Protein AF-0000000073535553 (afdb_homodimer)

Sequence (656 aa):
MFAASTGSGTNMSLPYHDLAVANTVLEANTQRERVSYAIKLGWDVVGLAHQAAAKLAEAQDRCAIRPTELQELLSAVQGVREALAAAELRTAGGRGGRHRDPYSVRQLTRINIPADDPAVAQAACASAIARGYDLVAVQPQNERLFQLACASLECDLISVDLSRRLPYRFKPALIKAALARGLHFEICFAPALREAGARRQLFANALALARETRGRSLVVSSGARSYMELRGPLDVINLATLFGLTQQQATAAVTSAPAAVLQQAATRRAYRGTLTVRMRTTEELAAARKAEKEERERAAAAVSAAAAGPAPMAVDAPRSFAQAAGRAMFAASTGSGTNMSLPYHDLAVANTVLEANTQRERVSYAIKLGWDVVGLAHQAAAKLAEAQDRCAIRPTELQELLSAVQGVREALAAAELRTAGGRGGRHRDPYSVRQLTRINIPADDPAVAQAACASAIARGYDLVAVQPQNERLFQLACASLECDLISVDLSRRLPYRFKPALIKAALARGLHFEICFAPALREAGARRQLFANALALARETRGRSLVVSSGARSYMELRGPLDVINLATLFGLTQQQATAAVTSAPAAVLQQAATRRAYRGTLTVRMRTTEELAAARKAEKEERERAAAAVSAAAAGPAPMAVDAPRSFAQAAGRA

Solvent-accessible surface area (backbone atoms only — not comparable to full-atom values): 35233 Å² total; per-residue (Å²): 134,82,79,74,78,71,72,77,66,71,81,56,76,72,62,34,38,30,66,29,37,43,42,62,76,72,50,74,70,48,56,38,42,32,53,23,47,39,38,51,46,58,41,39,31,40,14,42,26,41,80,46,54,51,69,72,39,69,93,77,47,44,74,78,83,67,76,76,49,67,71,55,27,52,70,56,35,89,58,28,64,58,30,30,52,50,51,27,55,58,47,60,76,39,86,80,78,69,67,83,56,66,71,60,64,47,69,37,42,25,36,36,36,40,21,82,44,67,68,48,33,50,51,36,42,70,28,70,51,42,59,61,30,62,33,34,30,36,26,51,66,38,49,70,35,40,49,40,53,28,66,67,49,64,61,37,31,42,39,50,72,36,44,43,88,66,80,54,77,83,49,59,68,47,51,50,43,18,50,75,73,68,41,30,40,36,45,56,51,28,55,44,60,72,36,70,68,24,24,53,31,25,41,55,45,37,32,51,49,25,58,62,46,69,46,49,51,36,27,46,23,36,49,16,81,46,59,75,50,58,69,26,59,68,49,47,28,57,52,37,34,74,28,65,26,51,69,67,41,18,44,32,13,25,21,56,37,45,50,51,36,51,52,51,26,49,48,58,52,48,52,47,60,54,38,69,68,61,68,75,51,76,67,54,54,54,50,50,55,53,49,51,51,51,50,50,53,49,51,54,51,50,53,57,54,62,67,54,58,78,71,80,75,77,78,77,76,83,77,81,86,71,73,89,72,64,90,123,134,79,77,75,76,72,73,78,65,73,80,56,75,71,62,34,39,31,66,26,39,42,40,63,78,58,60,73,67,49,56,37,43,32,53,24,48,40,37,50,46,58,40,39,30,41,14,40,27,40,80,45,54,50,70,71,40,69,93,77,47,43,71,78,82,68,76,78,49,68,71,55,28,54,69,57,38,90,58,28,64,59,30,30,51,51,50,28,55,57,47,59,77,37,87,76,79,69,65,83,57,66,71,59,65,48,69,39,42,24,37,37,36,40,21,83,44,67,69,48,34,51,50,37,43,70,28,71,50,42,60,62,30,62,32,35,30,36,27,49,66,38,47,71,34,40,49,42,53,28,67,67,49,64,60,37,31,42,40,50,72,37,43,44,90,66,80,53,77,82,49,58,70,47,51,51,41,18,49,74,72,68,39,29,39,38,44,55,52,28,54,44,59,71,37,72,68,24,25,54,32,24,42,54,45,38,31,52,50,27,59,63,47,70,46,47,53,37,26,47,24,35,48,15,82,47,60,77,50,58,69,26,60,70,48,47,28,56,53,37,35,76,26,66,26,50,70,68,42,18,45,32,14,25,22,58,38,44,50,51,37,52,52,50,25,50,48,56,52,49,52,48,60,54,37,70,68,63,68,77,50,77,65,56,55,54,50,50,55,52,50,52,52,52,50,49,54,47,51,55,52,51,51,57,54,62,68,53,57,80,73,81,76,80,78,76,77,83,77,80,78,70,72,78,72,55,91,121

Nearest PDB structures (foldseek):
  6ahu-assembly1_I  TM=8.348E-01  e=1.529E-16  Homo sapiens
  7c7a-assembly1_I  TM=7.805E-01  e=2.073E-15  Saccharomyces cerevisiae S288C
  7c7a-assembly1_J  TM=7.922E-01  e=2.628E-15  Saccharomyces cerevisiae S288C
  6k0b-assembly1_C  TM=6.932E-01  e=3.621E-05  Methanocaldococcus jannaschii DSM 2661
  4zn2-assembly4_D  TM=2.994E-01  e=1.008E-02  Pseudomonas aeruginosa PAO1

Radius of gyration: 34.99 Å; Cα contacts (8 Å, |Δi|>4): 1042; chains: 2; bounding box: 141×128×91 Å

Secondary structure (DSSP, 8-state):
----------------EEEEEE--SS-HHHHHHHHHHHHHHT-SEEEEEEE--SS--HHHHS----PPPHHHHHHHSTTHHHHHHHHHHHHHTS-----SSTT--EEEEEEEEEESSHHHHHHHHHSHHHHTSSEEEEEE-SHHHHHHHHHT---SEEE--TTS--SS---HHHHHHHHHTT-EEEEE-HHHHH-HHHHHHHHHHHHHHHHHHTT-SEEEE--BSSGGG---HHHHHHHHHTTT--HHHHHHTTTHHHHHHHHHHHHHHHHHHHHTTS---HHHHHHHHHHHHHHHHHHHHHHHHHSS---------------TT---/----------------EEEEEE--SS-HHHHHHHHHHHHHHT-SEEEEEEE--SS--HHHHS----PPPHHHHHHHSTTHHHHHHHHHHHHHTS-----SSTT--EEEEEEEEEESSHHHHHHHHHSHHHHTSSEEEEEE-SHHHHHHHHHT---SEEE--TTS--SS---HHHHHHHHHTT-EEEEE-HHHHH-HHHHHHHHHHHHHHHHHHTT-SEEEE--BSSGGG---HHHHHHHHHTTT--HHHHHHTTTHHHHHHHHHHHHHHHHHHHHTTS---HHHHHHHHHHHHHHHHHHHHHHHHHSS-------------GGGG---

Foldseek 3Di:
DPPPPVPPPPPLQFAFEFAADEPPVPDPLFLLQQVLLQLQLRHQEYEYEDEAEQAHDCVRQADPDDDDDPVSSPPNDPCSQVSLVVNLVSPVVDDDDPPPPSSDRHYFYEYEHEHDDLVSQQDVQPDPRRLNGLFYEYEYQEDVSLLCQLAPRNGLEYEYLQLDDHNDADDLVSLVSNVVVVYAYEQACLQLVPDVSSVVSSLVRLLRVCVSNVLPRYAYHHNHPGSVSDHHLVVQLVVSVSSVHDSVSSSCNGGVNVVSSSVVSVVVSVVVVVVVVVPDDPVRVVVVVVVVVVVVVVVVVVVVVPVPPDDPPPPPDPDDPPDPPDDD/DPPPPPPPPPPLQFAFEFAADEPPVPPPLFLLQQVLLQLQLRHQEYEYEDEAEQAHDCVRQADPDDDDDPVSSPPNDPCSQVSLVVNLVSCVVPDDDPPPPSSDRHYFYEYEHEHDDLVSQLDVQPDPRRLNGLFYEYEYQEDVVLLCQLAPRNGLEYEYLQLDDHNDADDLVSLVSNVVVVYAYEQACLQLVPDVSSVVSSLVRLLRVCVSNVLPRYAYHHNHPGSVSDHHLVVQLVVSVSSVHDSVSSSCNGGVNVVSSSVVSVVVSVVCVVCVVVPDDPVRVVVVVVVVVVVVVVVVVVVVVPVPPDDPPPPPDPDDPPDPPDDD

Organism: NCBI:txid2649997

Structure (mmCIF, N/CA/C/O backbone):
data_AF-0000000073535553-model_v1
#
loop_
_entity.id
_entity.type
_entity.pdbx_description
1 polymer 'Uncharacterized protein'
#
loop_
_atom_site.group_PDB
_atom_site.id
_atom_site.type_symbol
_atom_site.label_atom_id
_atom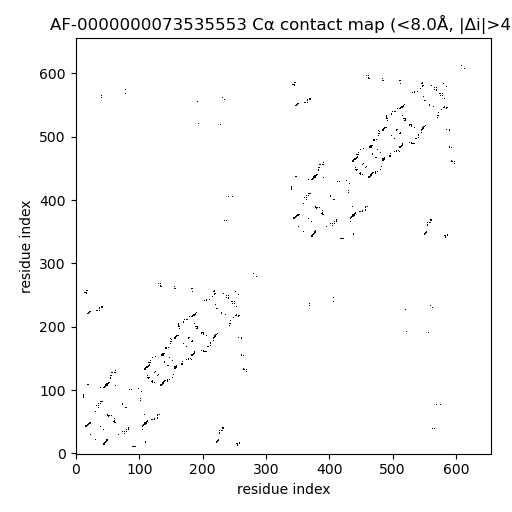_site.label_alt_id
_atom_site.label_comp_id
_atom_site.label_asym_id
_atom_site.label_entity_id
_atom_site.label_seq_id
_atom_site.pdbx_PDB_ins_code
_atom_site.Cartn_x
_atom_site.Cartn_y
_atom_site.Cartn_z
_atom_site.occupancy
_atom_site.B_iso_or_equiv
_atom_site.auth_seq_id
_atom_site.auth_comp_id
_atom_site.auth_asym_id
_atom_site.auth_atom_id
_atom_site.pdbx_PDB_model_num
ATOM 1 N N . MET A 1 1 ? -9.453 -40.5 32.062 1 23.59 1 MET A N 1
ATOM 2 C CA . MET A 1 1 ? -8.422 -39.5 32.406 1 23.59 1 MET A CA 1
ATOM 3 C C . MET A 1 1 ? -7.797 -38.938 31.125 1 23.59 1 MET A C 1
ATOM 5 O O . MET A 1 1 ? -6.926 -39.562 30.516 1 23.59 1 MET A O 1
ATOM 9 N N . PHE A 1 2 ? -8.539 -38.312 30.234 1 25.33 2 PHE A N 1
ATOM 10 C CA . PHE A 1 2 ? -8.227 -37.844 28.891 1 25.33 2 PHE A CA 1
ATOM 11 C C . PHE A 1 2 ? -7.203 -36.719 28.938 1 25.33 2 PHE A C 1
ATOM 13 O O . PHE A 1 2 ? -7.414 -35.688 29.609 1 25.33 2 PHE A O 1
ATOM 20 N N . ALA A 1 3 ? -5.902 -37.031 28.953 1 21.84 3 ALA A N 1
ATOM 21 C CA . ALA A 1 3 ? -4.793 -36.094 28.984 1 21.84 3 ALA A CA 1
ATOM 22 C C . ALA A 1 3 ? -4.98 -35 27.922 1 21.84 3 ALA A C 1
ATOM 24 O O . ALA A 1 3 ? -5.078 -35.312 26.719 1 21.84 3 ALA A O 1
ATOM 25 N N . ALA A 1 4 ? -5.637 -33.938 28.281 1 25.34 4 ALA A N 1
ATOM 26 C CA . ALA A 1 4 ? -5.758 -32.688 27.516 1 25.34 4 ALA A CA 1
ATOM 27 C C . ALA A 1 4 ? -4.391 -32.219 27.031 1 25.34 4 ALA A C 1
ATOM 29 O O . ALA A 1 4 ? -3.572 -31.734 27.812 1 25.34 4 ALA A O 1
ATOM 30 N N . SER A 1 5 ? -3.668 -33 26.203 1 27.19 5 SER A N 1
ATOM 31 C CA . SER A 1 5 ? -2.449 -32.469 25.594 1 27.19 5 SER A CA 1
ATOM 32 C C . SER A 1 5 ? -2.654 -31.062 25.078 1 27.19 5 SER A C 1
ATOM 34 O O . SER A 1 5 ? -3.457 -30.828 24.172 1 27.19 5 SER A O 1
ATOM 36 N N . THR A 1 6 ? -2.801 -30.141 25.922 1 31.06 6 THR A N 1
ATOM 37 C CA . THR A 1 6 ? -2.809 -28.703 25.672 1 31.06 6 THR A CA 1
ATOM 38 C C . THR A 1 6 ? -1.614 -28.297 24.812 1 31.06 6 THR A C 1
ATOM 40 O O . THR A 1 6 ? -0.506 -28.125 25.328 1 31.06 6 THR A O 1
ATOM 43 N N . GLY A 1 7 ? -1.199 -29.062 23.766 1 29.98 7 GLY A N 1
ATOM 44 C CA . GLY A 1 7 ? -0.135 -28.531 22.922 1 29.98 7 GLY A CA 1
ATOM 45 C C . GLY A 1 7 ? -0.234 -27.031 22.703 1 29.98 7 GLY A C 1
ATOM 46 O O . GLY A 1 7 ? -1.229 -26.547 22.172 1 29.98 7 GLY A O 1
ATOM 47 N N . SER A 1 8 ? 0.106 -26.25 23.641 1 33.28 8 SER A N 1
ATOM 48 C CA . SER A 1 8 ? 0.424 -24.828 23.516 1 33.28 8 SER A CA 1
ATOM 49 C C . SER A 1 8 ? 1.069 -24.516 22.172 1 33.28 8 SER A C 1
ATOM 51 O O . SER A 1 8 ? 2.283 -24.672 22.016 1 33.28 8 SER A O 1
ATOM 53 N N . GLY A 1 9 ? 0.722 -25.125 21.047 1 33.78 9 GLY A N 1
ATOM 54 C CA . GLY A 1 9 ? 1.239 -24.828 19.734 1 33.78 9 GLY A CA 1
ATOM 55 C C . GLY A 1 9 ? 1.555 -23.359 19.516 1 33.78 9 GLY A C 1
ATOM 56 O O . GLY A 1 9 ? 0.688 -22.5 19.688 1 33.78 9 GLY A O 1
ATOM 57 N N . THR A 1 10 ? 2.699 -22.953 19.906 1 37.09 10 THR A N 1
ATOM 58 C CA . THR A 1 10 ? 3.264 -21.656 19.562 1 37.09 10 THR A CA 1
ATOM 59 C C . THR A 1 10 ? 2.723 -21.172 18.219 1 37.09 10 THR A C 1
ATOM 61 O O . THR A 1 10 ? 2.746 -21.922 17.234 1 37.09 10 THR A O 1
ATOM 64 N N . ASN A 1 11 ? 1.66 -20.594 18.109 1 39.53 11 ASN A N 1
ATOM 65 C CA . ASN A 1 11 ? 1.064 -19.953 16.938 1 39.53 11 ASN A CA 1
ATOM 66 C C . ASN A 1 11 ? 2.131 -19.438 15.977 1 39.53 11 ASN A C 1
ATOM 68 O O . ASN A 1 11 ? 2.611 -18.312 16.109 1 39.53 11 ASN A O 1
ATOM 72 N N . MET A 1 12 ? 3.207 -20.188 15.688 1 47.34 12 MET A N 1
ATOM 73 C CA . MET A 1 12 ? 4.25 -19.844 14.727 1 47.34 12 MET A CA 1
ATOM 74 C C . MET A 1 12 ? 3.646 -19.266 13.453 1 47.34 12 MET A C 1
ATOM 76 O O . MET A 1 12 ? 2.887 -19.938 12.758 1 47.34 12 MET A O 1
ATOM 80 N N . SER A 1 13 ? 3.637 -17.969 13.234 1 65.94 13 SER A N 1
ATOM 81 C CA . SER A 1 13 ? 3.094 -17.312 12.047 1 65.94 13 SER A CA 1
ATOM 82 C C . SER A 1 13 ? 3.809 -17.781 10.789 1 65.94 13 SER A C 1
ATOM 84 O O . SER A 1 13 ? 5.027 -17.984 10.789 1 65.94 13 SER A O 1
ATOM 86 N N . LEU A 1 14 ? 3.299 -18.609 9.82 1 82.62 14 LEU A N 1
ATOM 87 C CA . LEU A 1 14 ? 3.795 -19 8.508 1 82.62 14 LEU A CA 1
ATOM 88 C C . LEU A 1 14 ? 4.465 -17.828 7.801 1 82.62 14 LEU A C 1
ATOM 90 O O . LEU A 1 14 ? 4.027 -16.688 7.938 1 82.62 14 LEU A O 1
ATOM 94 N N . PRO A 1 15 ? 5.688 -18.125 7.156 1 89.69 15 PRO A N 1
ATOM 95 C CA . PRO A 1 15 ? 6.367 -17.047 6.434 1 89.69 15 PRO A CA 1
ATOM 96 C C . PRO A 1 15 ? 5.492 -16.422 5.352 1 89.69 15 PRO A C 1
ATOM 98 O O . PRO A 1 15 ? 4.695 -17.109 4.715 1 89.69 15 PRO A O 1
ATOM 101 N N . TYR A 1 16 ? 5.668 -15.141 5.109 1 93.62 16 TYR A N 1
ATOM 102 C CA . TYR A 1 16 ? 4.988 -14.414 4.043 1 93.62 16 TYR A CA 1
ATOM 103 C C . TYR A 1 16 ? 5.809 -14.438 2.758 1 93.62 16 TYR A C 1
ATOM 105 O O . TYR A 1 16 ? 7.023 -14.242 2.785 1 93.62 16 TYR A O 1
ATOM 113 N N . HIS A 1 17 ? 5.133 -14.742 1.627 1 96.31 17 HIS A N 1
ATOM 114 C CA . HIS A 1 17 ? 5.805 -14.859 0.338 1 96.31 17 HIS A CA 1
ATOM 115 C C . HIS A 1 17 ? 5.27 -13.844 -0.661 1 96.31 17 HIS A C 1
ATOM 117 O O . HIS A 1 17 ? 4.055 -13.672 -0.793 1 96.31 17 HIS A O 1
ATOM 123 N N . ASP A 1 18 ? 6.125 -13.125 -1.233 1 97.06 18 ASP A N 1
ATOM 124 C CA . ASP A 1 18 ? 5.844 -12.438 -2.492 1 97.06 18 ASP A CA 1
ATOM 125 C C . ASP A 1 18 ? 6.641 -13.055 -3.641 1 97.06 18 ASP A C 1
ATOM 127 O O . ASP A 1 18 ? 7.82 -12.742 -3.82 1 97.06 18 ASP A O 1
ATOM 131 N N . LEU A 1 19 ? 6 -13.805 -4.508 1 96.44 19 LEU A N 1
ATOM 132 C CA . LEU A 1 19 ? 6.723 -14.641 -5.461 1 96.44 19 LEU A CA 1
ATOM 133 C C . LEU A 1 19 ? 6.969 -13.883 -6.762 1 96.44 19 LEU A C 1
ATOM 135 O O . LEU A 1 19 ? 7.559 -14.43 -7.699 1 96.44 19 LEU A O 1
ATOM 139 N N . ALA A 1 20 ? 6.504 -12.664 -6.848 1 89.94 20 ALA A N 1
ATOM 140 C CA . ALA A 1 20 ? 6.688 -11.93 -8.102 1 89.94 20 ALA A CA 1
ATOM 141 C C . ALA A 1 20 ? 6.984 -10.461 -7.828 1 89.94 20 ALA A C 1
ATOM 143 O O . ALA A 1 20 ? 6.074 -9.625 -7.789 1 89.94 20 ALA A O 1
ATOM 144 N N . VAL A 1 21 ? 8.172 -10.188 -7.641 1 82.5 21 VAL A N 1
ATOM 145 C CA . VAL A 1 21 ? 8.672 -8.82 -7.617 1 82.5 21 VAL A CA 1
ATOM 146 C C . VAL A 1 21 ? 9.398 -8.508 -8.922 1 82.5 21 VAL A C 1
ATOM 148 O O . VAL A 1 21 ? 10.422 -9.125 -9.234 1 82.5 21 VAL A O 1
ATOM 151 N N . ALA A 1 22 ? 8.609 -7.816 -9.828 1 75.62 22 ALA A N 1
ATOM 152 C CA . ALA A 1 22 ? 9.094 -7.629 -11.195 1 75.62 22 ALA A CA 1
ATOM 153 C C . ALA A 1 22 ? 10.531 -7.121 -11.203 1 75.62 22 ALA A C 1
ATOM 155 O O . ALA A 1 22 ? 10.891 -6.246 -10.422 1 75.62 22 ALA A O 1
ATOM 156 N N . ASN A 1 23 ? 11.328 -7.914 -11.859 1 58.5 23 ASN A N 1
ATOM 157 C CA . ASN A 1 23 ? 12.695 -7.465 -12.102 1 58.5 23 ASN A CA 1
ATOM 158 C C . ASN A 1 23 ? 12.812 -6.75 -13.445 1 58.5 23 ASN A C 1
ATOM 160 O O . ASN A 1 23 ? 12.758 -7.383 -14.5 1 58.5 23 ASN A O 1
ATOM 164 N N . THR A 1 24 ? 12.07 -5.738 -13.578 1 54.97 24 THR A N 1
ATOM 165 C CA . THR A 1 24 ? 12.445 -5.031 -14.797 1 54.97 24 THR A CA 1
ATOM 166 C C . THR A 1 24 ? 13.906 -4.605 -14.75 1 54.97 24 THR A C 1
ATOM 168 O O . THR A 1 24 ? 14.414 -4.234 -13.695 1 54.97 24 THR A O 1
ATOM 171 N N . VAL A 1 25 ? 14.758 -5.395 -15.406 1 46.97 25 VAL A N 1
ATOM 172 C CA . VAL A 1 25 ? 16.156 -5.031 -15.547 1 46.97 25 VAL A CA 1
ATOM 173 C C . VAL A 1 25 ? 16.312 -3.514 -15.453 1 46.97 25 VAL A C 1
ATOM 175 O O . VAL A 1 25 ? 17.359 -2.965 -15.781 1 46.97 25 VAL A O 1
ATOM 178 N N . LEU A 1 26 ? 15.289 -2.834 -15.398 1 47.47 26 LEU A N 1
ATOM 179 C CA . LEU A 1 26 ? 15.844 -1.501 -15.617 1 47.47 26 LEU A CA 1
ATOM 180 C C . LEU A 1 26 ? 17.062 -1.27 -14.727 1 47.47 26 LEU A C 1
ATOM 182 O O . LEU A 1 26 ? 18.109 -0.843 -15.211 1 47.47 26 LEU A O 1
ATOM 186 N N . GLU A 1 27 ? 17.266 -0.719 -13.586 1 51.16 27 GLU A N 1
ATOM 187 C CA . GLU A 1 27 ? 18.516 -0.313 -12.93 1 51.16 27 GLU A CA 1
ATOM 188 C C . GLU A 1 27 ? 18.766 -1.142 -11.68 1 51.16 27 GLU A C 1
ATOM 190 O O . GLU A 1 27 ? 17.844 -1.47 -10.938 1 51.16 27 GLU A O 1
ATOM 195 N N . ALA A 1 28 ? 19.875 -2.082 -11.719 1 53.38 28 ALA A N 1
ATOM 196 C CA . ALA A 1 28 ? 20.422 -2.744 -10.539 1 53.38 28 ALA A CA 1
ATOM 197 C C . ALA A 1 28 ? 20 -2.035 -9.258 1 53.38 28 ALA A C 1
ATOM 199 O O . ALA A 1 28 ? 19.641 -2.686 -8.273 1 53.38 28 ALA A O 1
ATOM 200 N N . ASN A 1 29 ? 20.031 -0.843 -9.359 1 59.66 29 ASN A N 1
ATOM 201 C CA . ASN A 1 29 ? 19.656 -0.035 -8.211 1 59.66 29 ASN A CA 1
ATOM 202 C C . ASN A 1 29 ? 18.188 -0.233 -7.84 1 59.66 29 ASN A C 1
ATOM 204 O O . ASN A 1 29 ? 17.828 -0.208 -6.66 1 59.66 29 ASN A O 1
ATOM 208 N N . THR A 1 30 ? 17.609 -0.899 -8.773 1 76.38 30 THR A N 1
ATOM 209 C CA . THR A 1 30 ? 16.172 -1.049 -8.555 1 76.38 30 THR A CA 1
ATOM 210 C C . THR A 1 30 ? 15.875 -2.318 -7.762 1 76.38 30 THR A C 1
ATOM 212 O O . THR A 1 30 ? 15.031 -2.312 -6.863 1 76.38 30 THR A O 1
ATOM 215 N N . GLN A 1 31 ? 16.703 -3.434 -8 1 85.06 31 GLN A N 1
ATOM 216 C CA . GLN A 1 31 ? 16.5 -4.676 -7.266 1 85.06 31 GLN A CA 1
ATOM 217 C C . GLN A 1 31 ? 16.797 -4.496 -5.781 1 85.06 31 GLN A C 1
ATOM 219 O O . GLN A 1 31 ? 16.031 -4.934 -4.926 1 85.06 31 GLN A O 1
ATOM 224 N N . ARG A 1 32 ? 17.906 -3.838 -5.523 1 86.38 32 ARG A N 1
ATOM 225 C CA . ARG A 1 32 ? 18.344 -3.598 -4.152 1 86.38 32 ARG A CA 1
ATOM 226 C C . ARG A 1 32 ? 17.266 -2.863 -3.357 1 86.38 32 ARG A C 1
ATOM 228 O O . ARG A 1 32 ? 16.938 -3.256 -2.236 1 86.38 32 ARG A O 1
ATOM 235 N N . GLU A 1 33 ? 16.719 -1.877 -3.943 1 86 33 GLU A N 1
ATOM 236 C CA . GLU A 1 33 ? 15.719 -1.075 -3.26 1 86 33 GLU A CA 1
ATOM 237 C C . GLU A 1 33 ? 14.43 -1.872 -3.041 1 86 33 GLU A C 1
ATOM 239 O O . GLU A 1 33 ? 13.82 -1.798 -1.972 1 86 33 GLU A O 1
ATOM 244 N N . ARG A 1 34 ? 14.047 -2.643 -4.027 1 89.38 34 ARG A N 1
ATOM 245 C CA . ARG A 1 34 ? 12.812 -3.41 -3.939 1 89.38 34 ARG A CA 1
ATOM 246 C C . ARG A 1 34 ? 12.914 -4.5 -2.877 1 89.38 34 ARG A C 1
ATOM 248 O O . ARG A 1 34 ? 12.008 -4.656 -2.053 1 89.38 34 ARG A O 1
ATOM 255 N N . VAL A 1 35 ? 14.039 -5.195 -2.887 1 90.5 35 VAL A N 1
ATOM 256 C CA . VAL A 1 35 ? 14.227 -6.277 -1.928 1 90.5 35 VAL A CA 1
ATOM 257 C C . VAL A 1 35 ? 14.336 -5.703 -0.517 1 90.5 35 VAL A C 1
ATOM 259 O O . VAL A 1 35 ? 13.719 -6.215 0.42 1 90.5 35 VAL A O 1
ATOM 262 N N . SER A 1 36 ? 15.133 -4.656 -0.413 1 89.81 36 SER A N 1
ATOM 263 C CA . SER A 1 36 ? 15.297 -4.02 0.89 1 89.81 36 SER A CA 1
ATOM 264 C C . SER A 1 36 ? 13.961 -3.541 1.445 1 89.81 36 SER A C 1
ATOM 266 O O . SER A 1 36 ? 13.664 -3.742 2.625 1 89.81 36 SER A O 1
ATOM 268 N N . TYR A 1 37 ? 13.188 -2.947 0.589 1 91.31 37 TYR A N 1
ATOM 269 C CA . TYR A 1 37 ? 11.891 -2.447 1.031 1 91.31 37 TYR A CA 1
ATOM 270 C C . TYR A 1 37 ? 10.938 -3.596 1.354 1 91.31 37 TYR A C 1
ATOM 272 O O . TYR A 1 37 ? 10.156 -3.514 2.301 1 91.31 37 TYR A O 1
ATOM 280 N N . ALA A 1 38 ? 10.977 -4.641 0.557 1 92.25 38 ALA A N 1
ATOM 281 C CA . ALA A 1 38 ? 10.164 -5.82 0.855 1 92.25 38 ALA A CA 1
ATOM 282 C C . ALA A 1 38 ? 10.477 -6.359 2.246 1 92.25 38 ALA A C 1
ATOM 284 O O . ALA A 1 38 ? 9.562 -6.734 2.992 1 92.25 38 ALA A O 1
ATOM 285 N N . ILE A 1 39 ? 11.719 -6.391 2.576 1 89.06 39 ILE A N 1
ATOM 286 C CA . ILE A 1 39 ? 12.148 -6.836 3.896 1 89.06 39 ILE A CA 1
ATOM 287 C C . ILE A 1 39 ? 11.562 -5.922 4.969 1 89.06 39 ILE A C 1
ATOM 289 O O . ILE A 1 39 ? 11.008 -6.395 5.965 1 89.06 39 ILE A O 1
ATOM 293 N N . LYS A 1 40 ? 11.633 -4.707 4.742 1 89.19 40 LYS A N 1
ATOM 294 C CA . LYS A 1 40 ? 11.133 -3.723 5.695 1 89.19 40 LYS A CA 1
ATOM 295 C C . LYS A 1 40 ? 9.625 -3.883 5.91 1 89.19 40 LYS A C 1
ATOM 297 O O . LYS A 1 40 ? 9.125 -3.645 7.008 1 89.19 40 LYS A O 1
ATOM 302 N N . LEU A 1 41 ? 8.984 -4.238 4.852 1 91.69 41 LEU A N 1
ATOM 303 C CA . LEU A 1 41 ? 7.535 -4.406 4.918 1 91.69 41 LEU A CA 1
ATOM 304 C C . LEU A 1 41 ? 7.168 -5.699 5.637 1 91.69 41 LEU A C 1
ATOM 306 O O . LEU A 1 41 ? 6.016 -5.891 6.031 1 91.69 41 LEU A O 1
ATOM 310 N N . GLY A 1 42 ? 8.141 -6.684 5.695 1 88.69 42 GLY A N 1
ATOM 311 C CA . GLY A 1 42 ? 7.887 -7.871 6.488 1 88.69 42 GLY A CA 1
ATOM 312 C C . GLY A 1 42 ? 7.793 -9.141 5.656 1 88.69 42 GLY A C 1
ATOM 313 O O . GLY A 1 42 ? 7.344 -10.18 6.145 1 88.69 42 GLY A O 1
ATOM 314 N N . TRP A 1 43 ? 8.18 -9.07 4.449 1 92.25 43 TRP A N 1
ATOM 315 C CA . TRP A 1 43 ? 8.18 -10.273 3.619 1 92.25 43 TRP A CA 1
ATOM 316 C C . TRP A 1 43 ? 9.359 -11.172 3.971 1 92.25 43 TRP A C 1
ATOM 318 O O . TRP A 1 43 ? 10.469 -10.688 4.223 1 92.25 43 TRP A O 1
ATOM 328 N N . ASP A 1 44 ? 9.094 -12.453 3.912 1 90.38 44 ASP A N 1
ATOM 329 C CA . ASP A 1 44 ? 10.133 -13.414 4.27 1 90.38 44 ASP A CA 1
ATOM 330 C C . ASP A 1 44 ? 10.789 -14.008 3.025 1 90.38 44 ASP A C 1
ATOM 332 O O . ASP A 1 44 ? 11.961 -14.391 3.057 1 90.38 44 ASP A O 1
ATOM 336 N N . VAL A 1 45 ? 10.023 -14.133 2.012 1 93 45 VAL A N 1
ATOM 337 C CA . VAL A 1 45 ? 10.477 -14.727 0.756 1 93 45 VAL A CA 1
ATOM 338 C C . VAL A 1 45 ? 10.07 -13.836 -0.413 1 93 45 VAL A C 1
ATOM 340 O O . VAL A 1 45 ? 8.914 -13.414 -0.504 1 93 45 VAL A O 1
ATOM 343 N N . VAL A 1 46 ? 11.016 -13.492 -1.241 1 94.5 46 VAL A N 1
ATOM 344 C CA . VAL A 1 46 ? 10.711 -12.664 -2.402 1 94.5 46 VAL A CA 1
ATOM 345 C C . VAL A 1 46 ? 11.211 -13.352 -3.674 1 94.5 46 VAL A C 1
ATOM 347 O O . VAL A 1 46 ? 12.32 -13.898 -3.699 1 94.5 46 VAL A O 1
ATOM 350 N N . GLY A 1 47 ? 10.344 -13.383 -4.707 1 95.25 47 GLY A N 1
ATOM 351 C CA . GLY A 1 47 ? 10.727 -13.891 -6.016 1 95.25 47 GLY A CA 1
ATOM 352 C C . GLY A 1 47 ? 11.125 -12.789 -6.988 1 95.25 47 GLY A C 1
ATOM 353 O O . GLY A 1 47 ? 10.344 -11.875 -7.246 1 95.25 47 GLY A O 1
ATOM 354 N N . LEU A 1 48 ? 12.312 -12.867 -7.492 1 93.25 48 LEU A N 1
ATOM 355 C CA . LEU A 1 48 ? 12.805 -11.938 -8.508 1 93.25 48 LEU A CA 1
ATOM 356 C C . LEU A 1 48 ? 12.562 -12.492 -9.906 1 93.25 48 LEU A C 1
ATOM 358 O O . LEU A 1 48 ? 13.148 -13.516 -10.281 1 93.25 48 LEU A O 1
ATOM 362 N N . ALA A 1 49 ? 11.812 -11.727 -10.656 1 93.5 49 ALA A N 1
ATOM 363 C CA . ALA A 1 49 ? 11.266 -12.32 -11.875 1 93.5 49 ALA A CA 1
ATOM 364 C C . ALA A 1 49 ? 11.992 -11.805 -13.117 1 93.5 49 ALA A C 1
ATOM 366 O O . ALA A 1 49 ? 12.32 -10.617 -13.195 1 93.5 49 ALA A O 1
ATOM 367 N N . HIS A 1 50 ? 12.273 -12.68 -13.992 1 93 50 HIS A N 1
ATOM 368 C CA . HIS A 1 50 ? 12.703 -12.398 -15.352 1 93 50 HIS A CA 1
ATOM 369 C C . HIS A 1 50 ? 11.578 -12.664 -16.344 1 93 50 HIS A C 1
ATOM 371 O O . HIS A 1 50 ? 11.031 -13.766 -16.391 1 93 50 HIS A O 1
ATOM 377 N N . GLN A 1 51 ? 11.234 -11.648 -17.062 1 94.31 51 GLN A N 1
ATOM 378 C CA . GLN A 1 51 ? 10.234 -11.82 -18.109 1 94.31 51 GLN A CA 1
ATOM 379 C C . GLN A 1 51 ? 10.875 -12.32 -19.406 1 94.31 51 GLN A C 1
ATOM 381 O O . GLN A 1 51 ? 11.594 -11.578 -20.078 1 94.31 51 GLN A O 1
ATOM 386 N N . ALA A 1 52 ? 10.547 -13.516 -19.797 1 95.12 52 ALA A N 1
ATOM 387 C CA . ALA A 1 52 ? 11.141 -14.102 -21 1 95.12 52 ALA A CA 1
ATOM 388 C C . ALA A 1 52 ? 10.305 -13.797 -22.234 1 95.12 52 ALA A C 1
ATOM 390 O O . ALA A 1 52 ? 9.156 -13.359 -22.125 1 95.12 52 ALA A O 1
ATOM 391 N N . ALA A 1 53 ? 11 -13.992 -23.344 1 92.38 53 ALA A N 1
ATOM 392 C CA . ALA A 1 53 ? 10.25 -14.094 -24.594 1 92.38 53 ALA A CA 1
ATOM 393 C C . ALA A 1 53 ? 9.594 -15.461 -24.734 1 92.38 53 ALA A C 1
ATOM 395 O O . ALA A 1 53 ? 9.883 -16.375 -23.969 1 92.38 53 ALA A O 1
ATOM 396 N N . ALA A 1 54 ? 8.641 -15.609 -25.703 1 89.69 54 ALA A N 1
ATOM 397 C CA . ALA A 1 54 ? 7.934 -16.875 -25.891 1 89.69 54 ALA A CA 1
ATOM 398 C C . ALA A 1 54 ? 8.914 -18 -26.234 1 89.69 54 ALA A C 1
ATOM 400 O O . ALA A 1 54 ? 8.836 -19.078 -25.656 1 89.69 54 ALA A O 1
ATOM 401 N N . LYS A 1 55 ? 9.758 -17.609 -27.172 1 93.94 55 LYS A N 1
ATOM 402 C CA . LYS A 1 55 ? 10.852 -18.531 -27.469 1 93.94 55 LYS A CA 1
ATOM 403 C C . LYS A 1 55 ? 12.094 -18.203 -26.641 1 93.94 55 LYS A C 1
ATOM 405 O O . LYS A 1 55 ? 12.68 -17.125 -26.797 1 93.94 55 LYS A O 1
ATOM 410 N N . LEU A 1 56 ? 12.484 -19.109 -25.781 1 95.81 56 LEU A N 1
ATOM 411 C CA . LEU A 1 56 ? 13.602 -18.875 -24.875 1 95.81 56 LEU A CA 1
ATOM 412 C C . LEU A 1 56 ? 14.922 -18.844 -25.625 1 95.81 56 LEU A C 1
ATOM 414 O O . LEU A 1 56 ? 15.125 -19.641 -26.562 1 95.81 56 LEU A O 1
ATOM 418 N N . ALA A 1 57 ? 15.68 -17.938 -25.281 1 95.25 57 ALA A N 1
ATOM 419 C CA . ALA A 1 57 ? 17.031 -17.828 -25.797 1 95.25 57 ALA A CA 1
ATOM 420 C C . ALA A 1 57 ? 18.062 -17.828 -24.672 1 95.25 57 ALA A C 1
ATOM 422 O O . ALA A 1 57 ? 17.906 -17.109 -23.688 1 95.25 57 ALA A O 1
ATOM 423 N N . GLU A 1 58 ? 19.078 -18.688 -24.828 1 93.31 58 GLU A N 1
ATOM 424 C CA . GLU A 1 58 ? 20.094 -18.844 -23.797 1 93.31 58 GLU A CA 1
ATOM 425 C C . GLU A 1 58 ? 20.719 -17.5 -23.453 1 93.31 58 GLU A C 1
ATOM 427 O O . GLU A 1 58 ? 20.891 -17.172 -22.266 1 93.31 58 GLU A O 1
ATOM 432 N N . ALA A 1 59 ? 21.031 -16.719 -24.406 1 92.88 59 ALA A N 1
ATOM 433 C CA . ALA A 1 59 ? 21.719 -15.445 -24.219 1 92.88 59 ALA A CA 1
ATOM 434 C C . ALA A 1 59 ? 20.859 -14.469 -23.422 1 92.88 59 ALA A C 1
ATOM 436 O O . ALA A 1 59 ? 21.391 -13.68 -22.625 1 92.88 59 ALA A O 1
ATOM 437 N N . GLN A 1 60 ? 19.594 -14.602 -23.578 1 93.38 60 GLN A N 1
ATOM 438 C CA . GLN A 1 60 ? 18.719 -13.602 -23 1 93.38 60 GLN A CA 1
ATOM 439 C C . GLN A 1 60 ? 18.031 -14.133 -21.734 1 93.38 60 GLN A C 1
ATOM 441 O O . GLN A 1 60 ? 17.703 -13.367 -20.828 1 93.38 60 GLN A O 1
ATOM 446 N N . ASP A 1 61 ? 17.875 -15.469 -21.688 1 95.25 61 ASP A N 1
ATOM 447 C CA . ASP A 1 61 ? 16.938 -15.977 -20.688 1 95.25 61 ASP A CA 1
ATOM 448 C C . ASP A 1 61 ? 17.641 -16.859 -19.672 1 95.25 61 ASP A C 1
ATOM 450 O O . ASP A 1 61 ? 17.031 -17.281 -18.688 1 95.25 61 ASP A O 1
ATOM 454 N N . ARG A 1 62 ? 18.906 -17.078 -19.875 1 94.75 62 ARG A N 1
ATOM 455 C CA . ARG A 1 62 ? 19.641 -17.75 -18.812 1 94.75 62 ARG A CA 1
ATOM 456 C C . ARG A 1 62 ? 19.625 -16.938 -17.531 1 94.75 62 ARG A C 1
ATOM 458 O O . ARG A 1 62 ? 19.781 -15.719 -17.562 1 94.75 62 ARG A O 1
ATOM 465 N N . CYS A 1 63 ? 19.453 -17.609 -16.453 1 92.94 63 CYS A N 1
ATOM 466 C CA . CYS A 1 63 ? 19.297 -16.906 -15.18 1 92.94 63 CYS A CA 1
ATOM 467 C C . CYS A 1 63 ? 20.562 -16.141 -14.828 1 92.94 63 CYS A C 1
ATOM 469 O O . CYS A 1 63 ? 21.625 -16.734 -14.672 1 92.94 63 CYS A O 1
ATOM 471 N N . ALA A 1 64 ? 20.422 -14.867 -14.711 1 90.19 64 ALA A N 1
ATOM 472 C CA . ALA A 1 64 ? 21.531 -14.008 -14.336 1 90.19 64 ALA A CA 1
ATOM 473 C C . ALA A 1 64 ? 21.219 -13.242 -13.055 1 90.19 64 ALA A C 1
ATOM 475 O O . ALA A 1 64 ? 21.984 -12.352 -12.648 1 90.19 64 ALA A O 1
ATOM 476 N N . ILE A 1 65 ? 20.125 -13.641 -12.477 1 89.69 65 ILE A N 1
ATOM 477 C CA . ILE A 1 65 ? 19.688 -12.938 -11.273 1 89.69 65 ILE A CA 1
ATOM 478 C C . ILE A 1 65 ? 20.516 -13.391 -10.078 1 89.69 65 ILE A C 1
ATOM 480 O O . ILE A 1 65 ? 20.594 -14.586 -9.781 1 89.69 65 ILE A O 1
ATOM 484 N N . ARG A 1 66 ? 21.141 -12.461 -9.445 1 88.25 66 ARG A N 1
ATOM 485 C CA . ARG A 1 66 ? 21.891 -12.734 -8.234 1 88.25 66 ARG A CA 1
ATOM 486 C C . ARG A 1 66 ? 21.219 -12.109 -7.016 1 88.25 66 ARG A C 1
ATOM 488 O O . ARG A 1 66 ? 20.703 -10.992 -7.09 1 88.25 66 ARG A O 1
ATOM 495 N N . PRO A 1 67 ? 21.156 -12.898 -5.984 1 88.31 67 PRO A N 1
ATOM 496 C CA . PRO A 1 67 ? 20.594 -12.312 -4.77 1 88.31 67 PRO A CA 1
ATOM 497 C C . PRO A 1 67 ? 21.359 -11.07 -4.305 1 88.31 67 PRO A C 1
ATOM 499 O O . PRO A 1 67 ? 22.578 -11.008 -4.441 1 88.31 67 PRO A O 1
ATOM 502 N N . THR A 1 68 ? 20.625 -10.086 -3.832 1 88.62 68 THR A N 1
ATOM 503 C CA . THR A 1 68 ? 21.25 -8.898 -3.262 1 88.62 68 THR A CA 1
ATOM 504 C C . THR A 1 68 ? 21.922 -9.227 -1.936 1 88.62 68 THR A C 1
ATOM 506 O O . THR A 1 68 ? 21.344 -9.906 -1.087 1 88.62 68 THR A O 1
ATOM 509 N N . GLU A 1 69 ? 23.125 -8.812 -1.801 1 87.81 69 GLU A N 1
ATOM 510 C CA . GLU A 1 69 ? 23.922 -9.102 -0.605 1 87.81 69 GLU A CA 1
ATOM 511 C C . GLU A 1 69 ? 23.422 -8.297 0.592 1 87.81 69 GLU A C 1
ATOM 513 O O . GLU A 1 69 ? 22.859 -7.211 0.429 1 87.81 69 GLU A O 1
ATOM 518 N N . LEU A 1 70 ? 23.688 -8.852 1.738 1 85.06 70 LEU A N 1
ATOM 519 C CA . LEU A 1 70 ? 23.203 -8.266 2.982 1 85.06 70 LEU A CA 1
ATOM 520 C C . LEU A 1 70 ? 23.688 -6.82 3.123 1 85.06 70 LEU A C 1
ATOM 522 O O . LEU A 1 70 ? 22.906 -5.934 3.471 1 85.06 70 LEU A O 1
ATOM 526 N N . GLN A 1 71 ? 24.969 -6.609 2.871 1 85.44 71 GLN A N 1
ATOM 527 C CA . GLN A 1 71 ? 25.531 -5.273 3.029 1 85.44 71 GLN A CA 1
ATOM 528 C C . GLN A 1 71 ? 24.828 -4.27 2.119 1 85.44 71 GLN A C 1
ATOM 530 O O . GLN A 1 71 ? 24.594 -3.125 2.512 1 85.44 71 GLN A O 1
ATOM 535 N N . GLU A 1 72 ? 24.516 -4.754 0.918 1 87.19 72 GLU A N 1
ATOM 536 C CA . GLU A 1 72 ? 23.797 -3.906 -0.028 1 87.19 72 GLU A CA 1
ATOM 537 C C . GLU A 1 72 ? 22.375 -3.611 0.459 1 87.19 72 GLU A C 1
ATOM 539 O O . GLU A 1 72 ? 21.891 -2.494 0.303 1 87.19 72 GLU A O 1
ATOM 544 N N . LEU A 1 73 ? 21.75 -4.602 1.015 1 86.31 73 LEU A N 1
ATOM 545 C CA . LEU A 1 73 ? 20.406 -4.438 1.535 1 86.31 73 LEU A CA 1
ATOM 546 C C . LEU A 1 73 ? 20.375 -3.436 2.686 1 86.31 73 LEU A C 1
ATOM 548 O O . LEU A 1 73 ? 19.516 -2.562 2.738 1 86.31 73 LEU A O 1
ATOM 552 N N . LEU A 1 74 ? 21.344 -3.508 3.588 1 84.62 74 LEU A N 1
ATOM 553 C CA . LEU A 1 74 ? 21.422 -2.662 4.773 1 84.62 74 LEU A CA 1
ATOM 554 C C . LEU A 1 74 ? 21.672 -1.208 4.391 1 84.62 74 LEU A C 1
ATOM 556 O O . LEU A 1 74 ? 21.219 -0.291 5.082 1 84.62 74 LEU A O 1
ATOM 560 N N . SER A 1 75 ? 22.312 -1.043 3.285 1 83.31 75 SER A N 1
ATOM 561 C CA . SER A 1 75 ? 22.672 0.307 2.875 1 83.31 75 SER A CA 1
ATOM 562 C C . SER A 1 75 ? 21.594 0.947 2.025 1 83.31 75 SER A C 1
ATOM 564 O O . SER A 1 75 ? 21.594 2.162 1.812 1 83.31 75 SER A O 1
ATOM 566 N N . ALA A 1 76 ? 20.672 0.192 1.579 1 80.12 76 ALA A N 1
ATOM 567 C CA . ALA A 1 76 ? 19.688 0.668 0.609 1 80.12 76 ALA A CA 1
ATOM 568 C C . ALA A 1 76 ? 18.594 1.483 1.291 1 80.12 76 ALA A C 1
ATOM 570 O O . ALA A 1 76 ? 18.219 2.559 0.812 1 80.12 76 ALA A O 1
ATOM 571 N N . VAL A 1 77 ? 18.031 0.937 2.34 1 77.75 77 VAL A N 1
ATOM 572 C CA . VAL A 1 77 ? 16.922 1.574 3.039 1 77.75 77 VAL A CA 1
ATOM 573 C C . VAL A 1 77 ? 17.172 1.525 4.547 1 77.75 77 VAL A C 1
ATOM 575 O O . VAL A 1 77 ? 17.625 0.511 5.074 1 77.75 77 VAL A O 1
ATOM 578 N N . GLN A 1 78 ? 16.859 2.625 5.164 1 78.62 78 GLN A N 1
ATOM 579 C CA . GLN A 1 78 ? 16.984 2.654 6.617 1 78.62 78 GLN A CA 1
ATOM 580 C C . GLN A 1 78 ? 15.977 1.713 7.27 1 78.62 78 GLN A C 1
ATOM 582 O O . GLN A 1 78 ? 14.836 1.607 6.816 1 78.62 78 GLN A O 1
ATOM 587 N N . GLY A 1 79 ? 16.422 0.972 8.32 1 78.5 79 GLY A N 1
ATOM 588 C CA . GLY A 1 79 ? 15.492 0.173 9.094 1 78.5 79 GLY A CA 1
ATOM 589 C C . GLY A 1 79 ? 15.5 -1.295 8.711 1 78.5 79 GLY A C 1
ATOM 590 O O . GLY A 1 79 ? 14.805 -2.105 9.32 1 78.5 79 GLY A O 1
ATOM 591 N N . VAL A 1 80 ? 16.25 -1.593 7.699 1 82.75 80 VAL A N 1
ATOM 592 C CA . VAL A 1 80 ? 16.281 -2.973 7.227 1 82.75 80 VAL A CA 1
ATOM 593 C C . VAL A 1 80 ? 16.828 -3.881 8.32 1 82.75 80 VAL A C 1
ATOM 595 O O . VAL A 1 80 ? 16.328 -4.988 8.531 1 82.75 80 VAL A O 1
ATOM 598 N N . ARG A 1 81 ? 17.812 -3.361 9.016 1 80.19 81 ARG A N 1
ATOM 599 C CA . ARG A 1 81 ? 18.406 -4.148 10.094 1 80.19 81 ARG A CA 1
ATOM 600 C C . ARG A 1 81 ? 17.375 -4.488 11.164 1 80.19 81 ARG A C 1
ATOM 602 O O . ARG A 1 81 ? 17.297 -5.633 11.617 1 80.19 81 ARG A O 1
ATOM 609 N N . GLU A 1 82 ? 16.656 -3.506 11.516 1 78.56 82 GLU A N 1
ATOM 610 C CA . GLU A 1 82 ? 15.617 -3.699 12.523 1 78.56 82 GLU A CA 1
ATOM 611 C C . GLU A 1 82 ? 14.547 -4.668 12.031 1 78.56 82 GLU A C 1
ATOM 613 O O . GLU A 1 82 ? 14.047 -5.492 12.797 1 78.56 82 GLU A O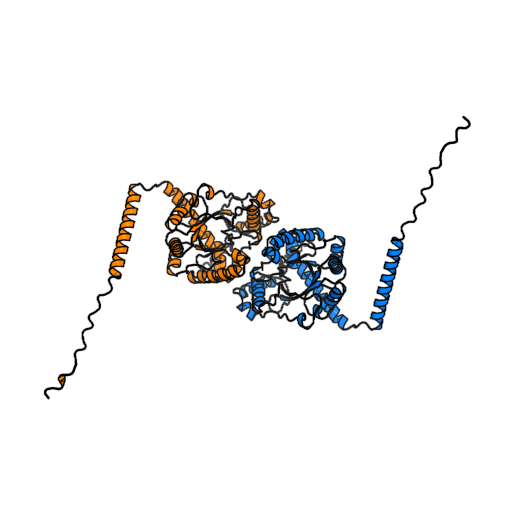 1
ATOM 618 N N . ALA A 1 83 ? 14.234 -4.539 10.789 1 80.56 83 ALA A N 1
ATOM 619 C CA . ALA A 1 83 ? 13.227 -5.418 10.203 1 80.56 83 ALA A CA 1
ATOM 620 C C . ALA A 1 83 ? 13.703 -6.867 10.188 1 80.56 83 ALA A C 1
ATOM 622 O O . ALA A 1 83 ? 12.93 -7.785 10.477 1 80.56 83 ALA A O 1
ATOM 623 N N . LEU A 1 84 ? 14.883 -7.023 9.867 1 79.5 84 LEU A N 1
ATOM 624 C CA . LEU A 1 84 ? 15.461 -8.359 9.852 1 79.5 84 LEU A CA 1
ATOM 625 C C . LEU A 1 84 ? 15.508 -8.953 11.25 1 79.5 84 LEU A C 1
ATOM 627 O O . LEU A 1 84 ? 15.242 -10.148 11.438 1 79.5 84 LEU A O 1
ATOM 631 N N . ALA A 1 85 ? 15.805 -8.125 12.18 1 75.31 85 ALA A N 1
ATOM 632 C CA . ALA A 1 85 ? 15.82 -8.562 13.57 1 75.31 85 ALA A CA 1
ATOM 633 C C . ALA A 1 85 ? 14.43 -8.992 14.031 1 75.31 85 ALA A C 1
ATOM 635 O O . ALA A 1 85 ? 14.273 -10 14.727 1 75.31 85 ALA A O 1
ATOM 636 N N . ALA A 1 86 ? 13.508 -8.25 13.625 1 71.44 86 ALA A N 1
ATOM 637 C CA . ALA A 1 86 ? 12.133 -8.578 13.969 1 71.44 86 ALA A CA 1
ATOM 638 C C . ALA A 1 86 ? 11.711 -9.906 13.344 1 71.44 86 ALA A C 1
ATOM 640 O O . ALA A 1 86 ? 10.992 -10.695 13.961 1 71.44 86 ALA A O 1
ATOM 641 N N . ALA A 1 87 ? 12.078 -10.062 12.141 1 71.88 87 ALA A N 1
ATOM 642 C CA . ALA A 1 87 ? 11.766 -11.305 11.438 1 71.88 87 ALA A CA 1
ATOM 643 C C . ALA A 1 87 ? 12.383 -12.508 12.148 1 71.88 87 ALA A C 1
ATOM 645 O O . ALA A 1 87 ? 11.766 -13.57 12.242 1 71.88 87 ALA A O 1
ATOM 646 N N . GLU A 1 88 ? 13.547 -12.305 12.68 1 70.25 88 GLU A N 1
ATOM 647 C CA . GLU A 1 88 ? 14.242 -13.359 13.406 1 70.25 88 GLU A CA 1
ATOM 648 C C . GLU A 1 88 ? 13.492 -13.742 14.68 1 70.25 88 GLU A C 1
ATOM 650 O O . GLU A 1 88 ? 13.422 -14.914 15.039 1 70.25 88 GLU A O 1
ATOM 655 N N . LEU A 1 89 ? 13.023 -12.734 15.281 1 66 89 LEU A N 1
ATOM 656 C CA . LEU A 1 89 ? 12.281 -12.969 16.516 1 66 89 LEU A CA 1
ATOM 657 C C . LEU A 1 89 ? 11 -13.734 16.25 1 66 89 LEU A C 1
ATOM 659 O O . LEU A 1 89 ? 10.578 -14.555 17.062 1 66 89 LEU A O 1
ATOM 663 N N . ARG A 1 90 ? 10.438 -13.422 15.156 1 62.66 90 ARG A N 1
ATOM 664 C CA . ARG A 1 90 ? 9.211 -14.117 14.781 1 62.66 90 ARG A CA 1
ATOM 665 C C . ARG A 1 90 ? 9.492 -15.578 14.453 1 62.66 90 ARG A C 1
ATOM 667 O O . ARG A 1 90 ? 8.664 -16.453 14.734 1 62.66 90 ARG A O 1
ATOM 674 N N . THR A 1 91 ? 10.602 -15.719 13.82 1 56.78 91 THR A N 1
ATOM 675 C CA . THR A 1 91 ? 10.945 -17.062 13.383 1 56.78 91 THR A CA 1
ATOM 676 C C . THR A 1 91 ? 11.625 -17.844 14.5 1 56.78 91 THR A C 1
ATOM 678 O O . THR A 1 91 ? 11.578 -19.078 14.531 1 56.78 91 THR A O 1
ATOM 681 N N . ALA A 1 92 ? 12.492 -17.109 15.281 1 53.22 92 ALA A N 1
ATOM 682 C CA . ALA A 1 92 ? 13.234 -17.766 16.344 1 53.22 92 ALA A CA 1
ATOM 683 C C . ALA A 1 92 ? 12.289 -18.5 17.297 1 53.22 92 ALA A C 1
ATOM 685 O O . ALA A 1 92 ? 12.688 -19.453 17.969 1 53.22 92 ALA A O 1
ATOM 686 N N . GLY A 1 93 ? 11.125 -17.812 17.781 1 44.62 93 GLY A N 1
ATOM 687 C CA . GLY A 1 93 ? 10.375 -18.688 18.672 1 44.62 93 GLY A CA 1
ATOM 688 C C . GLY A 1 93 ? 10.102 -20.062 18.078 1 44.62 93 GLY A C 1
ATOM 689 O O . GLY A 1 93 ? 9.617 -20.953 18.766 1 44.62 93 GLY A O 1
ATOM 690 N N . GLY A 1 94 ? 9.633 -20.234 16.812 1 38.69 94 GLY A N 1
ATOM 691 C CA . GLY A 1 94 ? 9.539 -21.562 16.234 1 38.69 94 GLY A CA 1
ATOM 692 C C . GLY A 1 94 ? 10.891 -22.203 15.984 1 38.69 94 GLY A C 1
ATOM 693 O O . GLY A 1 94 ? 11.914 -21.516 15.969 1 38.69 94 GLY A O 1
ATOM 694 N N . ARG A 1 95 ? 10.812 -23.766 15.914 1 35.38 95 ARG A N 1
ATOM 695 C CA . ARG A 1 95 ? 11.938 -24.703 15.891 1 35.38 95 ARG A CA 1
ATOM 696 C C . ARG A 1 95 ? 13.055 -24.188 14.984 1 35.38 95 ARG A C 1
ATOM 698 O O . ARG A 1 95 ? 12.875 -23.203 14.266 1 35.38 95 ARG A O 1
ATOM 705 N N . GLY A 1 96 ? 13.891 -25.172 14.352 1 32.47 96 GLY A N 1
ATOM 706 C CA . GLY A 1 96 ? 15.078 -25.797 13.789 1 32.47 96 GLY A CA 1
ATOM 707 C C . GLY A 1 96 ? 15.461 -25.234 12.43 1 32.47 96 GLY A C 1
ATOM 708 O O . GLY A 1 96 ? 16.344 -25.781 11.758 1 32.47 96 GLY A O 1
ATOM 709 N N . GLY A 1 97 ? 14.469 -24.797 11.562 1 36.12 97 GLY A N 1
ATOM 710 C CA . GLY A 1 97 ? 14.992 -24.859 10.203 1 36.12 97 GLY A CA 1
ATOM 711 C C . GLY A 1 97 ? 16.047 -23.797 9.922 1 36.12 97 GLY A C 1
ATOM 712 O O . GLY A 1 97 ? 15.977 -22.688 10.469 1 36.12 97 GLY A O 1
ATOM 713 N N . ARG A 1 98 ? 17.281 -24.234 9.688 1 36.16 98 ARG A N 1
ATOM 714 C CA . ARG A 1 98 ? 18.609 -23.703 9.406 1 36.16 98 ARG A CA 1
ATOM 715 C C . ARG A 1 98 ? 18.531 -22.531 8.43 1 36.16 98 ARG A C 1
ATOM 717 O O . ARG A 1 98 ? 18.672 -22.703 7.219 1 36.16 98 ARG A O 1
ATOM 724 N N . HIS A 1 99 ? 17.453 -21.797 8.156 1 40.59 99 HIS A N 1
ATOM 725 C CA . HIS A 1 99 ? 18.094 -20.797 7.305 1 40.59 99 HIS A CA 1
ATOM 726 C C . HIS A 1 99 ? 19.297 -20.172 8.008 1 40.59 99 HIS A C 1
ATOM 728 O O . HIS A 1 99 ? 19.219 -19.828 9.188 1 40.59 99 HIS A O 1
ATOM 734 N N . ARG A 1 100 ? 20.484 -20.562 7.73 1 42.41 100 ARG A N 1
ATOM 735 C CA . ARG A 1 100 ? 21.812 -20.312 8.297 1 42.41 100 ARG A CA 1
ATOM 736 C C . ARG A 1 100 ? 21.922 -18.891 8.836 1 42.41 100 ARG A C 1
ATOM 738 O O . ARG A 1 100 ? 22.562 -18.656 9.859 1 42.41 100 ARG A O 1
ATOM 745 N N . ASP A 1 101 ? 21.547 -17.859 7.969 1 48.34 101 ASP A N 1
ATOM 746 C CA . ASP A 1 101 ? 21.828 -16.5 8.406 1 48.34 101 ASP A CA 1
ATOM 747 C C . ASP A 1 101 ? 20.578 -15.812 8.93 1 48.34 101 ASP A C 1
ATOM 749 O O . ASP A 1 101 ? 19.609 -15.641 8.188 1 48.34 101 ASP A O 1
ATOM 753 N N . PRO A 1 102 ? 20.172 -15.82 10.305 1 49.44 102 PRO A N 1
ATOM 754 C CA . PRO A 1 102 ? 19 -15.258 10.984 1 49.44 102 PRO A CA 1
ATOM 755 C C . PRO A 1 102 ? 18.547 -13.93 10.383 1 49.44 102 PRO A C 1
ATOM 757 O O . PRO A 1 102 ? 17.438 -13.477 10.648 1 49.44 102 PRO A O 1
ATOM 760 N N . TYR A 1 103 ? 19.438 -13.32 9.648 1 55.56 103 TYR A N 1
ATOM 761 C CA . TYR A 1 103 ? 19.188 -11.977 9.141 1 55.56 103 TYR A CA 1
ATOM 762 C C . TYR A 1 103 ? 18.859 -12.008 7.652 1 55.56 103 TYR A C 1
ATOM 764 O O . TYR A 1 103 ? 19.188 -11.078 6.914 1 55.56 103 TYR A O 1
ATOM 772 N N . SER A 1 104 ? 18.25 -13.297 7.199 1 63.81 104 SER A N 1
ATOM 773 C CA . SER A 1 104 ? 18.281 -13.227 5.742 1 63.81 104 SER A CA 1
ATOM 774 C C . SER A 1 104 ? 16.891 -13.484 5.148 1 63.81 104 SER A C 1
ATOM 776 O O . SER A 1 104 ? 16.078 -14.195 5.738 1 63.81 104 SER A O 1
ATOM 778 N N . VAL A 1 105 ? 16.312 -12.617 4.32 1 80.88 105 VAL A N 1
ATOM 779 C CA . VAL A 1 105 ? 15.195 -12.789 3.4 1 80.88 105 VAL A CA 1
ATOM 780 C C . VAL A 1 105 ? 15.586 -13.75 2.283 1 80.88 105 VAL A C 1
ATOM 782 O O . VAL A 1 105 ? 16.688 -13.648 1.721 1 80.88 105 VAL A O 1
ATOM 785 N N . ARG A 1 106 ? 14.781 -14.805 2.137 1 90 106 ARG A N 1
ATOM 786 C CA . ARG A 1 106 ? 15.039 -15.719 1.033 1 90 106 ARG A CA 1
ATOM 787 C C . ARG A 1 106 ? 14.711 -15.07 -0.307 1 90 106 ARG A C 1
ATOM 789 O O . ARG A 1 106 ? 13.602 -14.57 -0.502 1 90 106 ARG A O 1
ATOM 796 N N . GLN A 1 107 ? 15.664 -14.977 -1.168 1 92.81 107 GLN A N 1
ATOM 797 C CA . GLN A 1 107 ? 15.484 -14.422 -2.506 1 92.81 107 GLN A CA 1
ATOM 798 C C . GLN A 1 107 ? 15.453 -15.523 -3.559 1 92.81 107 GLN A C 1
ATOM 800 O O . GLN A 1 107 ? 16.406 -16.297 -3.68 1 92.81 107 GLN A O 1
ATOM 805 N N . LEU A 1 108 ? 14.383 -15.641 -4.281 1 94.81 108 LEU A N 1
ATOM 806 C CA . LEU A 1 108 ? 14.195 -16.672 -5.301 1 94.81 108 LEU A CA 1
ATOM 807 C C . LEU A 1 108 ? 14.289 -16.062 -6.699 1 94.81 108 LEU A C 1
ATOM 809 O O . LEU A 1 108 ? 13.922 -14.906 -6.906 1 94.81 108 LEU A O 1
ATOM 813 N N . THR A 1 109 ? 14.805 -16.875 -7.594 1 94.94 109 THR A N 1
ATOM 814 C CA . THR A 1 109 ? 14.773 -16.5 -9 1 94.94 109 THR A CA 1
ATOM 815 C C . THR A 1 109 ? 13.555 -17.109 -9.695 1 94.94 109 THR A C 1
ATOM 817 O O . THR A 1 109 ? 13.172 -18.25 -9.406 1 94.94 109 THR A O 1
ATOM 820 N N . ARG A 1 110 ? 12.977 -16.266 -10.539 1 96 110 ARG A N 1
ATOM 821 C CA . ARG A 1 110 ? 11.758 -16.688 -11.234 1 96 110 ARG A CA 1
ATOM 822 C C . ARG A 1 110 ? 11.82 -16.328 -12.711 1 96 110 ARG A C 1
ATOM 824 O O . ARG A 1 110 ? 12.328 -15.266 -13.078 1 96 110 ARG A O 1
ATOM 831 N N . ILE A 1 111 ? 11.344 -17.25 -13.539 1 95.75 111 ILE A N 1
ATOM 832 C CA . ILE A 1 111 ? 11.18 -16.922 -14.953 1 95.75 111 ILE A CA 1
ATOM 833 C C . ILE A 1 111 ? 9.695 -16.953 -15.312 1 95.75 111 ILE A C 1
ATOM 835 O O . ILE A 1 111 ? 8.961 -17.844 -14.891 1 95.75 111 ILE A O 1
ATOM 839 N N . ASN A 1 112 ? 9.242 -15.906 -15.922 1 96.69 112 ASN A N 1
ATOM 840 C CA . ASN A 1 112 ? 7.922 -15.852 -16.531 1 96.69 112 ASN A CA 1
ATOM 841 C C . ASN A 1 112 ? 7.973 -16.219 -18.016 1 96.69 112 ASN A C 1
ATOM 843 O O . ASN A 1 112 ? 8.633 -15.539 -18.797 1 96.69 112 ASN A O 1
ATOM 847 N N . ILE A 1 113 ? 7.23 -17.203 -18.391 1 97 113 ILE A N 1
ATOM 848 C CA . ILE A 1 113 ? 7.219 -17.656 -19.781 1 97 113 ILE A CA 1
ATOM 849 C C . ILE A 1 113 ? 5.859 -17.359 -20.406 1 97 113 ILE A C 1
ATOM 851 O O . ILE A 1 113 ? 4.859 -18 -20.078 1 97 113 ILE A O 1
ATOM 855 N N . PRO A 1 114 ? 5.832 -16.391 -21.297 1 97.12 114 PRO A N 1
ATOM 856 C CA . PRO A 1 114 ? 4.586 -16.188 -22.047 1 97.12 114 PRO A CA 1
ATOM 857 C C . PRO A 1 114 ? 4.297 -17.328 -23.016 1 97.12 114 PRO A C 1
ATOM 859 O O . PRO A 1 114 ? 5.168 -17.719 -23.797 1 97.12 114 PRO A O 1
ATOM 862 N N . ALA A 1 115 ? 3.135 -17.906 -22.953 1 97.38 115 ALA A N 1
ATOM 863 C CA . ALA A 1 115 ? 2.77 -19.047 -23.812 1 97.38 115 ALA A CA 1
ATOM 864 C C . ALA A 1 115 ? 1.753 -18.625 -24.859 1 97.38 115 ALA A C 1
ATOM 866 O O . ALA A 1 115 ? 0.597 -18.344 -24.547 1 97.38 115 ALA A O 1
ATOM 867 N N . ASP A 1 116 ? 2.182 -18.609 -26.062 1 95.5 116 ASP A N 1
ATOM 868 C CA . ASP A 1 116 ? 1.274 -18.266 -27.141 1 95.5 116 ASP A CA 1
ATOM 869 C C . ASP A 1 116 ? 1.222 -19.375 -28.203 1 95.5 116 ASP A C 1
ATOM 871 O O . ASP A 1 116 ? 0.308 -19.406 -29.031 1 95.5 116 ASP A O 1
ATOM 875 N N . ASP A 1 117 ? 2.184 -20.266 -28.156 1 97.25 117 ASP A N 1
ATOM 876 C CA . ASP A 1 117 ? 2.234 -21.438 -29.016 1 97.25 117 ASP A CA 1
ATOM 877 C C . ASP A 1 117 ? 2.494 -22.703 -28.203 1 97.25 117 ASP A C 1
ATOM 879 O O . ASP A 1 117 ? 3.441 -22.766 -27.406 1 97.25 117 ASP A O 1
ATOM 883 N N . PRO A 1 118 ? 1.702 -23.766 -28.406 1 97.31 118 PRO A N 1
ATOM 884 C CA . PRO A 1 118 ? 1.798 -24.969 -27.562 1 97.31 118 PRO A CA 1
ATOM 885 C C . PRO A 1 118 ? 3.174 -25.625 -27.625 1 97.31 118 PRO A C 1
ATOM 887 O O . PRO A 1 118 ? 3.76 -25.953 -26.594 1 97.31 118 PRO A O 1
ATOM 890 N N . ALA A 1 119 ? 3.672 -25.781 -28.812 1 97.31 119 ALA A N 1
ATOM 891 C CA . ALA A 1 119 ? 4.961 -26.453 -28.969 1 97.31 119 ALA A CA 1
ATOM 892 C C . ALA A 1 119 ? 6.086 -25.641 -28.344 1 97.31 119 ALA A C 1
ATOM 894 O O . ALA A 1 119 ? 6.977 -26.188 -27.703 1 97.31 119 ALA A O 1
ATOM 895 N N . VAL A 1 120 ? 6.035 -24.391 -28.594 1 97.31 120 VAL A N 1
ATOM 896 C CA . VAL A 1 120 ? 7.059 -23.484 -28.078 1 97.31 120 VAL A CA 1
ATOM 897 C C . VAL A 1 120 ? 6.992 -23.453 -26.562 1 97.31 120 VAL A C 1
ATOM 899 O O . VAL A 1 120 ? 8.023 -23.5 -25.875 1 97.31 120 VAL A O 1
ATOM 902 N N . ALA A 1 121 ? 5.82 -23.422 -26.016 1 97.75 121 ALA A N 1
ATOM 903 C CA . ALA A 1 121 ? 5.625 -23.375 -24.562 1 97.75 121 ALA A CA 1
ATOM 904 C C . ALA A 1 121 ? 6.117 -24.672 -23.906 1 97.75 121 ALA A C 1
ATOM 906 O O . ALA A 1 121 ? 6.773 -24.625 -22.875 1 97.75 121 ALA A O 1
ATOM 907 N N . GLN A 1 122 ? 5.758 -25.781 -24.516 1 96.88 122 GLN A N 1
ATOM 908 C CA . GLN A 1 122 ? 6.191 -27.078 -23.984 1 96.88 122 GLN A CA 1
ATOM 909 C C . GLN A 1 122 ? 7.715 -27.172 -23.953 1 96.88 122 GLN A C 1
ATOM 911 O O . GLN A 1 122 ? 8.289 -27.625 -22.953 1 96.88 122 GLN A O 1
ATOM 916 N N . ALA A 1 123 ? 8.297 -26.719 -25.062 1 96.31 123 ALA A N 1
ATOM 917 C CA . ALA A 1 123 ? 9.758 -26.734 -25.141 1 96.31 123 ALA A CA 1
ATOM 918 C C . ALA A 1 123 ? 10.383 -25.797 -24.125 1 96.31 123 ALA A C 1
ATOM 920 O O . ALA A 1 123 ? 11.391 -26.141 -23.5 1 96.31 123 ALA A O 1
ATOM 921 N N . ALA A 1 124 ? 9.852 -24.641 -23.969 1 97 124 ALA A N 1
ATOM 922 C CA . ALA A 1 124 ? 10.367 -23.641 -23.047 1 97 124 ALA A CA 1
ATOM 923 C C . ALA A 1 124 ? 10.305 -24.141 -21.609 1 97 124 ALA A C 1
ATOM 925 O O . ALA A 1 124 ? 11.297 -24.047 -20.875 1 97 124 ALA A O 1
ATOM 926 N N . CYS A 1 125 ? 9.203 -24.703 -21.203 1 95.44 125 CYS A N 1
ATOM 927 C CA . CYS A 1 125 ? 8.992 -25.156 -19.844 1 95.44 125 CYS A CA 1
ATOM 928 C C . CYS A 1 125 ? 9.891 -26.344 -19.516 1 95.44 125 CYS A C 1
ATOM 930 O O . CYS A 1 125 ? 10.305 -26.531 -18.375 1 95.44 125 CYS A O 1
ATOM 932 N N . ALA A 1 126 ? 10.211 -27.109 -20.5 1 92.12 126 ALA A N 1
ATOM 933 C CA . ALA A 1 126 ? 11.031 -28.312 -20.297 1 92.12 126 ALA A CA 1
ATOM 934 C C . A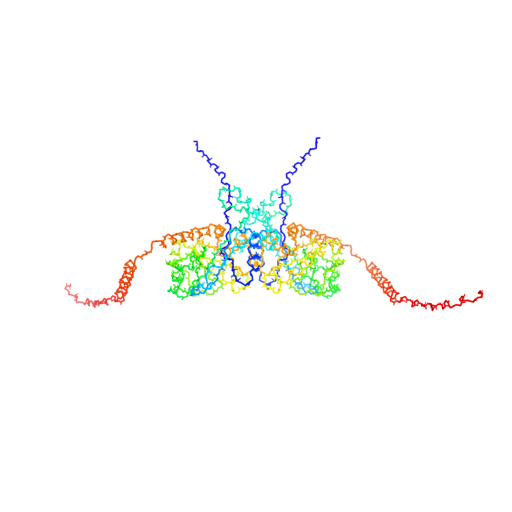LA A 1 126 ? 12.516 -27.984 -20.484 1 92.12 126 ALA A C 1
ATOM 936 O O . ALA A 1 126 ? 13.367 -28.859 -20.266 1 92.12 126 ALA A O 1
ATOM 937 N N . SER A 1 127 ? 12.836 -26.781 -20.812 1 93.19 127 SER A N 1
ATOM 938 C CA . SER A 1 127 ? 14.195 -26.406 -21.203 1 93.19 127 SER A CA 1
ATOM 939 C C . SER A 1 127 ? 15.117 -26.344 -19.984 1 93.19 127 SER A C 1
ATOM 941 O O . SER A 1 127 ? 14.656 -26.188 -18.859 1 93.19 127 SER A O 1
ATOM 943 N N . ALA A 1 128 ? 16.375 -26.422 -20.297 1 92.31 128 ALA A N 1
ATOM 944 C CA . ALA A 1 128 ? 17.406 -26.25 -19.266 1 92.31 128 ALA A CA 1
ATOM 945 C C . ALA A 1 128 ? 17.406 -24.828 -18.734 1 92.31 128 ALA A C 1
ATOM 947 O O . ALA A 1 128 ? 17.719 -24.594 -17.562 1 92.31 128 ALA A O 1
ATOM 948 N N . ILE A 1 129 ? 17.016 -23.938 -19.609 1 94.94 129 ILE A N 1
ATOM 949 C CA . ILE A 1 129 ? 16.953 -22.547 -19.219 1 94.94 129 ILE A CA 1
ATOM 950 C C . ILE A 1 129 ? 15.938 -22.375 -18.078 1 94.94 129 ILE A C 1
ATOM 952 O O . ILE A 1 129 ? 16.25 -21.797 -17.047 1 94.94 129 ILE A O 1
ATOM 956 N N . ALA A 1 130 ? 14.766 -22.906 -18.25 1 94.62 130 ALA A N 1
ATOM 957 C CA . ALA A 1 130 ? 13.711 -22.812 -17.25 1 94.62 130 ALA A CA 1
ATOM 958 C C . ALA A 1 130 ? 14.133 -23.5 -15.953 1 94.62 130 ALA A C 1
ATOM 960 O O . ALA A 1 130 ? 13.836 -23.016 -14.859 1 94.62 130 ALA A O 1
ATOM 961 N N . ARG A 1 131 ? 14.844 -24.531 -16.094 1 91.44 131 ARG A N 1
ATOM 962 C CA . ARG A 1 131 ? 15.281 -25.297 -14.93 1 91.44 131 ARG A CA 1
ATOM 963 C C . ARG A 1 131 ? 16.312 -24.516 -14.117 1 91.44 131 ARG A C 1
ATOM 965 O O . ARG A 1 131 ? 16.547 -24.828 -12.953 1 91.44 131 ARG A O 1
ATOM 972 N N . GLY A 1 132 ? 16.922 -23.594 -14.727 1 93.31 132 GLY A N 1
ATOM 973 C CA . GLY A 1 132 ? 17.922 -22.781 -14.055 1 93.31 132 GLY A CA 1
ATOM 974 C C . GLY A 1 132 ? 17.312 -21.812 -13.055 1 93.31 132 GLY A C 1
ATOM 975 O O . GLY A 1 132 ? 18.031 -21.234 -12.227 1 93.31 132 GLY A O 1
ATOM 976 N N . TYR A 1 133 ? 16.047 -21.672 -13.078 1 94.88 133 TYR A N 1
ATOM 977 C CA . TYR A 1 133 ? 15.344 -20.781 -12.156 1 94.88 133 TYR A CA 1
ATOM 978 C C . TYR A 1 133 ? 14.711 -21.562 -11.016 1 94.88 133 TYR A C 1
ATOM 980 O O . TYR A 1 133 ? 14.359 -22.734 -11.172 1 94.88 133 TYR A O 1
ATOM 988 N N . ASP A 1 134 ? 14.586 -20.875 -9.828 1 94.81 134 ASP A N 1
ATOM 989 C CA . ASP A 1 134 ? 13.906 -21.5 -8.688 1 94.81 134 ASP A CA 1
ATOM 990 C C . ASP A 1 134 ? 12.43 -21.734 -8.992 1 94.81 134 ASP A C 1
ATOM 992 O O . ASP A 1 134 ? 11.852 -22.719 -8.516 1 94.81 134 ASP A O 1
ATOM 996 N N . LEU A 1 135 ? 11.828 -20.812 -9.781 1 96.69 135 LEU A N 1
ATOM 997 C CA . LEU A 1 135 ? 10.406 -20.859 -10.078 1 96.69 135 LEU A CA 1
ATOM 998 C C . LEU A 1 135 ? 10.156 -20.641 -11.57 1 96.69 135 LEU A C 1
ATOM 1000 O O . LEU A 1 135 ? 10.781 -19.781 -12.188 1 96.69 135 LEU A O 1
ATOM 1004 N N . VAL A 1 136 ? 9.289 -21.422 -12.055 1 97.12 136 VAL A N 1
ATOM 1005 C CA . VAL A 1 136 ? 8.859 -21.281 -13.438 1 97.12 136 VAL A CA 1
ATOM 1006 C C . VAL A 1 136 ? 7.367 -20.953 -13.484 1 97.12 136 VAL A C 1
ATOM 1008 O O . VAL A 1 136 ? 6.531 -21.766 -13.078 1 97.12 136 VAL A O 1
ATOM 1011 N N . ALA A 1 137 ? 7.055 -19.766 -13.938 1 97.94 137 ALA A N 1
ATOM 1012 C CA . ALA A 1 137 ? 5.664 -19.344 -14.102 1 97.94 137 ALA A CA 1
ATOM 1013 C C . ALA A 1 137 ? 5.297 -19.25 -15.578 1 97.94 137 ALA A C 1
ATOM 1015 O O . ALA A 1 137 ? 6.059 -18.688 -16.375 1 97.94 137 ALA A O 1
ATOM 1016 N N . VAL A 1 138 ? 4.18 -19.781 -15.922 1 98.06 138 VAL A N 1
ATOM 1017 C CA . VAL A 1 138 ? 3.703 -19.688 -17.297 1 98.06 138 VAL A CA 1
ATOM 1018 C C . VAL A 1 138 ? 2.576 -18.656 -17.391 1 98.06 138 VAL A C 1
ATOM 1020 O O . VAL A 1 138 ? 1.745 -18.562 -16.484 1 98.06 138 VAL A O 1
ATOM 1023 N N . GLN A 1 139 ? 2.543 -17.938 -18.438 1 97.75 139 GLN A N 1
ATOM 1024 C CA . GLN A 1 139 ? 1.53 -16.922 -18.719 1 97.75 139 GLN A CA 1
ATOM 1025 C C . GLN A 1 139 ? 0.779 -17.219 -20.016 1 97.75 139 GLN A C 1
ATOM 1027 O O . GLN A 1 139 ? 1.163 -16.75 -21.078 1 97.75 139 GLN A O 1
ATOM 1032 N N . PRO A 1 140 ? -0.345 -17.922 -19.875 1 97.81 140 PRO A N 1
ATOM 1033 C CA . PRO A 1 140 ? -1.083 -18.312 -21.078 1 97.81 140 PRO A CA 1
ATOM 1034 C C . PRO A 1 140 ? -1.742 -17.109 -21.781 1 97.81 140 PRO A C 1
ATOM 1036 O O . PRO A 1 140 ? -2.438 -16.328 -21.125 1 97.81 140 PRO A O 1
ATOM 1039 N N . GLN A 1 141 ? -1.645 -17.047 -23.094 1 96.56 141 GLN A N 1
ATOM 1040 C CA . GLN A 1 141 ? -2.102 -15.867 -23.828 1 96.56 141 GLN A CA 1
ATOM 1041 C C . GLN A 1 141 ? -3.424 -16.141 -24.531 1 96.56 141 GLN A C 1
ATOM 1043 O O . GLN A 1 141 ? -4.066 -15.211 -25.031 1 96.56 141 GLN A O 1
ATOM 1048 N N . ASN A 1 142 ? -3.814 -17.344 -24.625 1 96.31 142 ASN A N 1
ATOM 1049 C CA . ASN A 1 142 ? -5.082 -17.703 -25.234 1 96.31 142 ASN A CA 1
ATOM 1050 C C . ASN A 1 142 ? -5.672 -18.969 -24.594 1 96.31 142 ASN A C 1
ATOM 1052 O O . ASN A 1 142 ? -5.062 -19.547 -23.703 1 96.31 142 ASN A O 1
ATOM 1056 N N . GLU A 1 143 ? -6.844 -19.328 -25.062 1 96.94 143 GLU A N 1
ATOM 1057 C CA . GLU A 1 143 ? -7.586 -20.406 -24.438 1 96.94 143 GLU A CA 1
ATOM 1058 C C . GLU A 1 143 ? -6.844 -21.734 -24.562 1 96.94 143 GLU A C 1
ATOM 1060 O O . GLU A 1 143 ? -6.812 -22.531 -23.625 1 96.94 143 GLU A O 1
ATOM 1065 N N . ARG A 1 144 ? -6.32 -21.938 -25.734 1 97.44 144 ARG A N 1
ATOM 1066 C CA . ARG A 1 144 ? -5.602 -23.188 -26 1 97.44 144 ARG A CA 1
ATOM 1067 C C . ARG A 1 144 ? -4.434 -23.344 -25.031 1 97.44 144 ARG A C 1
ATOM 1069 O O . ARG A 1 144 ? -4.227 -24.438 -24.484 1 97.44 144 ARG A O 1
ATOM 1076 N N . LEU A 1 145 ? -3.705 -22.297 -24.812 1 97.81 145 LEU A N 1
ATOM 1077 C CA . LEU A 1 145 ? -2.541 -22.344 -23.938 1 97.81 145 LEU A CA 1
ATOM 1078 C C . LEU A 1 145 ? -2.965 -22.391 -22.469 1 97.81 145 LEU A C 1
ATOM 1080 O O . LEU A 1 145 ? -2.277 -22.984 -21.641 1 97.81 145 LEU A O 1
ATOM 1084 N N . PHE A 1 146 ? -4.078 -21.828 -22.203 1 98.38 146 PHE A N 1
ATOM 1085 C CA . PHE A 1 146 ? -4.609 -21.953 -20.859 1 98.38 146 PHE A CA 1
ATOM 1086 C C . PHE A 1 146 ? -4.961 -23.406 -20.547 1 98.38 146 PHE A C 1
ATOM 1088 O O . PHE A 1 146 ? -4.633 -23.906 -19.469 1 98.38 146 PHE A O 1
ATOM 1095 N N . GLN A 1 147 ? -5.59 -23.969 -21.469 1 98.12 147 GLN A N 1
ATOM 1096 C CA . GLN A 1 147 ? -5.93 -25.375 -21.328 1 98.12 147 GLN A CA 1
ATOM 1097 C C . GLN A 1 147 ? -4.676 -26.234 -21.156 1 98.12 147 GLN A C 1
ATOM 1099 O O . GLN A 1 147 ? -4.629 -27.109 -20.281 1 98.12 147 GLN A O 1
ATOM 1104 N N . LEU A 1 148 ? -3.711 -25.984 -21.969 1 98 148 LEU A N 1
ATOM 1105 C CA . LEU A 1 148 ? -2.457 -26.734 -21.906 1 98 148 LEU A CA 1
ATOM 1106 C C . LEU A 1 148 ? -1.757 -26.516 -20.562 1 98 148 LEU A C 1
ATOM 1108 O O . LEU A 1 148 ? -1.226 -27.469 -19.984 1 98 148 LEU A O 1
ATOM 1112 N N . ALA A 1 149 ? -1.701 -25.281 -20.094 1 98.19 149 ALA A N 1
ATOM 1113 C CA . ALA A 1 149 ? -1.082 -24.969 -18.812 1 98.19 149 ALA A CA 1
ATOM 1114 C C . ALA A 1 149 ? -1.759 -25.734 -17.672 1 98.19 149 ALA A C 1
ATOM 1116 O O . ALA A 1 149 ? -1.085 -26.266 -16.797 1 98.19 149 ALA A O 1
ATOM 1117 N N . CYS A 1 150 ? -3.045 -25.797 -17.734 1 98.06 150 CYS A N 1
ATOM 1118 C CA . CYS A 1 150 ? -3.818 -26.469 -16.688 1 98.06 150 CYS A CA 1
ATOM 1119 C C . CYS A 1 150 ? -3.629 -27.984 -16.75 1 98.06 150 CYS A C 1
ATOM 1121 O O . CYS A 1 150 ? -3.574 -28.641 -15.711 1 98.06 150 CYS A O 1
ATOM 1123 N N . ALA A 1 151 ? -3.404 -28.469 -17.922 1 96.88 151 ALA A N 1
ATOM 1124 C CA . ALA A 1 151 ? -3.5 -29.906 -18.125 1 96.88 151 ALA A CA 1
ATOM 1125 C C . ALA A 1 151 ? -2.125 -30.562 -18.031 1 96.88 151 ALA A C 1
ATOM 1127 O O . ALA A 1 151 ? -1.989 -31.656 -17.5 1 96.88 151 ALA A O 1
ATOM 1128 N N . SER A 1 152 ? -1.069 -29.875 -18.625 1 95.25 152 SER A N 1
ATOM 1129 C CA . SER A 1 152 ? 0.083 -30.75 -18.797 1 95.25 152 SER A CA 1
ATOM 1130 C C . SER A 1 152 ? 1.389 -29.969 -18.781 1 95.25 152 SER A C 1
ATOM 1132 O O . SER A 1 152 ? 2.463 -30.531 -18.578 1 95.25 152 SER A O 1
ATOM 1134 N N . LEU A 1 153 ? 1.399 -28.609 -19.016 1 95.06 153 LEU A N 1
ATOM 1135 C CA . LEU A 1 153 ? 2.658 -27.875 -19.078 1 95.06 153 LEU A CA 1
ATOM 1136 C C . LEU A 1 153 ? 3.447 -28.031 -17.781 1 95.06 153 LEU A C 1
ATOM 1138 O O . LEU A 1 153 ? 2.871 -28 -16.688 1 95.06 153 LEU A O 1
ATOM 1142 N N . GLU A 1 154 ? 4.727 -28.219 -17.906 1 93.56 154 GLU A N 1
ATOM 1143 C CA . GLU A 1 154 ? 5.598 -28.344 -16.75 1 93.56 154 GLU A CA 1
ATOM 1144 C C . GLU A 1 154 ? 5.953 -26.969 -16.172 1 93.56 154 GLU A C 1
ATOM 1146 O O . GLU A 1 154 ? 6.945 -26.359 -16.578 1 93.56 154 GLU A O 1
ATOM 1151 N N . CYS A 1 155 ? 5.238 -26.547 -15.242 1 96.19 155 CYS A N 1
ATOM 1152 C CA . CYS A 1 155 ? 5.457 -25.266 -14.578 1 96.19 155 CYS A CA 1
ATOM 1153 C C . CYS A 1 155 ? 5.07 -25.344 -13.102 1 96.19 155 CYS A C 1
ATOM 1155 O O . CYS A 1 155 ? 4.555 -26.375 -12.648 1 96.19 155 CYS A O 1
ATOM 1157 N N . ASP A 1 156 ? 5.441 -24.312 -12.375 1 96.44 156 ASP A N 1
ATOM 1158 C CA . ASP A 1 156 ? 5.164 -24.281 -10.945 1 96.44 156 ASP A CA 1
ATOM 1159 C C . ASP A 1 156 ? 3.922 -23.453 -10.641 1 96.44 156 ASP A C 1
ATOM 1161 O O . ASP A 1 156 ? 3.236 -23.688 -9.641 1 96.44 156 ASP A O 1
ATOM 1165 N N . LEU A 1 157 ? 3.689 -22.469 -11.523 1 96.88 157 LEU A N 1
ATOM 1166 C CA . LEU A 1 157 ? 2.654 -21.469 -11.297 1 96.88 157 LEU A CA 1
ATOM 1167 C C . LEU A 1 157 ? 2.041 -21.016 -12.609 1 96.88 157 LEU A C 1
ATOM 1169 O O . LEU A 1 157 ? 2.756 -20.797 -13.594 1 96.88 157 LEU A O 1
ATOM 1173 N N . ILE A 1 158 ? 0.753 -20.922 -12.578 1 98.44 158 ILE A N 1
ATOM 1174 C CA . ILE A 1 158 ? 0.075 -20.281 -13.711 1 98.44 158 ILE A CA 1
ATOM 1175 C C . ILE A 1 158 ? -0.244 -18.828 -13.375 1 98.44 158 ILE A C 1
ATOM 1177 O O . ILE A 1 158 ? -1.114 -18.562 -12.547 1 98.44 158 ILE A O 1
ATOM 1181 N N . SER A 1 159 ? 0.456 -17.938 -13.992 1 97.94 159 SER A N 1
ATOM 1182 C CA . SER A 1 159 ? 0.293 -16.516 -13.727 1 97.94 159 SER A CA 1
ATOM 1183 C C . SER A 1 159 ? -0.514 -15.828 -14.828 1 97.94 159 SER A C 1
ATOM 1185 O O . SER A 1 159 ? 0.034 -15.469 -15.875 1 97.94 159 SER A O 1
ATOM 1187 N N . VAL A 1 160 ? -1.706 -15.562 -14.594 1 95.81 160 VAL A N 1
ATOM 1188 C CA . VAL A 1 160 ? -2.604 -14.969 -15.578 1 95.81 160 VAL A CA 1
ATOM 1189 C C . VAL A 1 160 ? -2.605 -13.453 -15.43 1 95.81 160 VAL A C 1
ATOM 1191 O O . VAL A 1 160 ? -2.65 -12.938 -14.312 1 95.81 160 VAL A O 1
ATOM 1194 N N . ASP A 1 161 ? -2.518 -12.758 -16.531 1 95.06 161 ASP A N 1
ATOM 1195 C CA . ASP A 1 161 ? -2.668 -11.312 -16.469 1 95.06 161 ASP A CA 1
ATOM 1196 C C . ASP A 1 161 ? -4.129 -10.914 -16.281 1 95.06 161 ASP A C 1
ATOM 1198 O O . ASP A 1 161 ? -4.855 -10.703 -17.25 1 95.06 161 ASP A O 1
ATOM 1202 N N . LEU A 1 162 ? -4.461 -10.695 -15.117 1 97.06 162 LEU A N 1
ATOM 1203 C CA . LEU A 1 162 ? -5.855 -10.469 -14.758 1 97.06 162 LEU A CA 1
ATOM 1204 C C . LEU A 1 162 ? -6.23 -9 -14.961 1 97.06 162 LEU A C 1
ATOM 1206 O O . LEU A 1 162 ? -7.391 -8.625 -14.766 1 97.06 162 LEU A O 1
ATOM 1210 N N . SER A 1 163 ? -5.293 -8.195 -15.32 1 95.56 163 SER A N 1
ATOM 1211 C CA . SER A 1 163 ? -5.535 -6.766 -15.438 1 95.56 163 SER A CA 1
ATOM 1212 C C . SER A 1 163 ? -6.051 -6.398 -16.828 1 95.56 163 SER A C 1
ATOM 1214 O O . SER A 1 163 ? -6.258 -5.223 -17.125 1 95.56 163 SER A O 1
ATOM 1216 N N . ARG A 1 164 ? -6.227 -7.41 -17.672 1 94.75 164 ARG A N 1
ATOM 1217 C CA . ARG A 1 164 ? -6.738 -7.207 -19.031 1 94.75 164 ARG A CA 1
ATOM 1218 C C . ARG A 1 164 ? -7.945 -8.102 -19.297 1 94.75 164 ARG A C 1
ATOM 1220 O O . ARG A 1 164 ? -8.219 -9.031 -18.531 1 94.75 164 ARG A O 1
ATOM 1227 N N . ARG A 1 165 ? -8.594 -7.699 -20.344 1 94.56 165 ARG A N 1
ATOM 1228 C CA . ARG A 1 165 ? -9.648 -8.602 -20.797 1 94.56 165 ARG A CA 1
ATOM 1229 C C . ARG A 1 165 ? -9.07 -9.938 -21.25 1 94.56 165 ARG A C 1
ATOM 1231 O O . ARG A 1 165 ? -8.219 -9.977 -22.141 1 94.56 165 ARG A O 1
ATOM 1238 N N . LEU A 1 166 ? -9.562 -10.969 -20.641 1 94.38 166 LEU A N 1
ATOM 1239 C CA . LEU A 1 166 ? -9.039 -12.289 -20.953 1 94.38 166 LEU A CA 1
ATOM 1240 C C . LEU A 1 166 ? -9.758 -12.883 -22.172 1 94.38 166 LEU A C 1
ATOM 1242 O O . LEU A 1 166 ? -10.977 -12.781 -22.281 1 94.38 166 LEU A O 1
ATOM 1246 N N . PRO A 1 167 ? -9.039 -13.445 -23.062 1 93.31 167 PRO A N 1
ATOM 1247 C CA . PRO A 1 167 ? -9.633 -14.086 -24.234 1 93.31 167 PRO A CA 1
ATOM 1248 C C . PRO A 1 167 ? -10.203 -15.469 -23.922 1 93.31 167 PRO A C 1
ATOM 1250 O O . PRO A 1 167 ? -10.492 -16.25 -24.828 1 93.31 167 PRO A O 1
ATOM 1253 N N . TYR A 1 168 ? -10.266 -15.875 -22.734 1 94 168 TYR A N 1
ATOM 1254 C CA . TYR A 1 168 ? -10.805 -17.156 -22.297 1 94 168 TYR A CA 1
ATOM 1255 C C . TYR A 1 168 ? -11.461 -17.047 -20.938 1 94 168 TYR A C 1
ATOM 1257 O O . TYR A 1 168 ? -11.289 -16.031 -20.234 1 94 168 TYR A O 1
ATOM 1265 N N . ARG A 1 169 ? -12.25 -18 -20.594 1 94.12 169 ARG A N 1
ATOM 1266 C CA . ARG A 1 169 ? -12.898 -18.078 -19.297 1 94.12 169 ARG A CA 1
ATOM 1267 C C . ARG A 1 169 ? -12.281 -19.188 -18.438 1 94.12 169 ARG A C 1
ATOM 1269 O O . ARG A 1 169 ? -11.609 -20.078 -18.969 1 94.12 169 ARG A O 1
ATOM 1276 N N . PHE A 1 170 ? -12.531 -19.062 -17.219 1 97.5 170 PHE A N 1
ATOM 1277 C CA . PHE A 1 170 ? -12.07 -20.094 -16.297 1 97.5 170 PHE A CA 1
ATOM 1278 C C . PHE A 1 170 ? -13.062 -21.25 -16.234 1 97.5 170 PHE A C 1
ATOM 1280 O O . PHE A 1 170 ? -13.906 -21.312 -15.336 1 97.5 170 PHE A O 1
ATOM 1287 N N . LYS A 1 171 ? -12.938 -22.156 -17.125 1 97.38 171 LYS A N 1
ATOM 1288 C CA . LYS A 1 171 ? -13.82 -23.312 -17.172 1 97.38 171 LYS A CA 1
ATOM 1289 C C . LYS A 1 171 ? -13.578 -24.234 -15.977 1 97.38 171 LYS A C 1
ATOM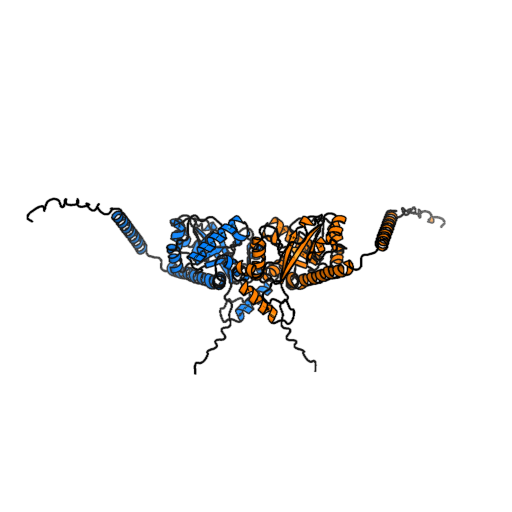 1291 O O . LYS A 1 171 ? -12.43 -24.609 -15.688 1 97.38 171 LYS A O 1
ATOM 1296 N N . PRO A 1 172 ? -14.578 -24.703 -15.336 1 97.25 172 PRO A N 1
ATOM 1297 C CA . PRO A 1 172 ? -14.43 -25.5 -14.125 1 97.25 172 PRO A CA 1
ATOM 1298 C C . PRO A 1 172 ? -13.578 -26.75 -14.344 1 97.25 172 PRO A C 1
ATOM 1300 O O . PRO A 1 172 ? -12.758 -27.094 -13.492 1 97.25 172 PRO A O 1
ATOM 1303 N N . ALA A 1 173 ? -13.766 -27.375 -15.453 1 97.5 173 ALA A N 1
ATOM 1304 C CA . ALA A 1 173 ? -13.023 -28.609 -15.742 1 97.5 173 ALA A CA 1
ATOM 1305 C C . ALA A 1 173 ? -11.523 -28.328 -15.812 1 97.5 173 ALA A C 1
ATOM 1307 O O . ALA A 1 173 ? -10.719 -29.141 -15.367 1 97.5 173 ALA A O 1
ATOM 1308 N N . LEU A 1 174 ? -11.164 -27.25 -16.453 1 97.81 174 LEU A N 1
ATOM 1309 C CA . LEU A 1 174 ? -9.758 -26.875 -16.578 1 97.81 174 LEU A CA 1
ATOM 1310 C C . LEU A 1 174 ? -9.172 -26.516 -15.219 1 97.81 174 LEU A C 1
ATOM 1312 O O . LEU A 1 174 ? -8.047 -26.922 -14.898 1 97.81 174 LEU A O 1
ATOM 1316 N N . ILE A 1 175 ? -9.898 -25.812 -14.43 1 98.12 175 ILE A N 1
ATOM 1317 C CA . ILE A 1 175 ? -9.469 -25.438 -13.086 1 98.12 175 ILE A CA 1
ATOM 1318 C C . ILE A 1 175 ? -9.266 -26.688 -12.242 1 98.12 175 ILE A C 1
ATOM 1320 O O . ILE A 1 175 ? -8.242 -26.828 -11.555 1 98.12 175 ILE A O 1
ATOM 1324 N N . LYS A 1 176 ? -10.195 -27.547 -12.32 1 97.44 176 LYS A N 1
ATOM 1325 C CA . LYS A 1 176 ? -10.102 -28.797 -11.578 1 97.44 176 LYS A CA 1
ATOM 1326 C C . LYS A 1 176 ? -8.859 -29.578 -11.984 1 97.44 176 LYS A C 1
ATOM 1328 O O . LYS A 1 176 ? -8.188 -30.172 -11.133 1 97.44 176 LYS A O 1
ATOM 1333 N N . ALA A 1 177 ? -8.602 -29.656 -13.258 1 97.75 177 ALA A N 1
ATOM 1334 C CA . ALA A 1 177 ? -7.422 -30.344 -13.773 1 97.75 177 ALA A CA 1
ATOM 1335 C C . ALA A 1 177 ? -6.141 -29.75 -13.203 1 97.75 177 ALA A C 1
ATOM 1337 O O . ALA A 1 177 ? -5.23 -30.469 -12.789 1 97.75 177 ALA A O 1
ATOM 1338 N N . ALA A 1 178 ? -6.02 -28.422 -13.164 1 98 178 ALA A N 1
ATOM 1339 C CA . ALA A 1 178 ? -4.852 -27.734 -12.617 1 98 178 ALA A CA 1
ATOM 1340 C C . ALA A 1 178 ? -4.676 -28.047 -11.133 1 98 178 ALA A C 1
ATOM 1342 O O . ALA A 1 178 ? -3.568 -28.328 -10.672 1 98 178 ALA A O 1
ATOM 1343 N N . LEU A 1 179 ? -5.793 -28 -10.391 1 97 179 LEU A N 1
ATOM 1344 C CA . LEU A 1 179 ? -5.758 -28.266 -8.961 1 97 179 LEU A CA 1
ATOM 1345 C C . LEU A 1 179 ? -5.352 -29.719 -8.68 1 97 179 LEU A C 1
ATOM 1347 O O . LEU A 1 179 ? -4.617 -29.984 -7.73 1 97 179 LEU A O 1
ATOM 1351 N N . ALA A 1 180 ? -5.824 -30.625 -9.492 1 96.62 180 ALA A N 1
ATOM 1352 C CA . ALA A 1 180 ? -5.488 -32.031 -9.344 1 96.62 180 ALA A CA 1
ATOM 1353 C C . ALA A 1 180 ? -3.992 -32.281 -9.547 1 96.62 180 ALA A C 1
ATOM 1355 O O . ALA A 1 180 ? -3.414 -33.188 -8.945 1 96.62 180 ALA A O 1
ATOM 1356 N N . ARG A 1 181 ? -3.359 -31.406 -10.336 1 95.62 181 ARG A N 1
ATOM 1357 C CA . ARG A 1 181 ? -1.928 -31.5 -10.602 1 95.62 181 ARG A CA 1
ATOM 1358 C C . ARG A 1 181 ? -1.126 -30.781 -9.516 1 95.62 181 ARG A C 1
ATOM 1360 O O . ARG A 1 181 ? 0.106 -30.797 -9.539 1 95.62 181 ARG A O 1
ATOM 1367 N N . GLY A 1 182 ? -1.824 -30.094 -8.617 1 95.19 182 GLY A N 1
ATOM 1368 C CA . GLY A 1 182 ? -1.158 -29.375 -7.539 1 95.19 182 GLY A CA 1
ATOM 1369 C C . GLY A 1 182 ? -0.69 -27.984 -7.941 1 95.19 182 GLY A C 1
ATOM 1370 O O . GLY A 1 182 ? 0.114 -27.375 -7.242 1 95.19 182 GLY A O 1
ATOM 1371 N N . LEU A 1 183 ? -1.147 -27.516 -9.07 1 97.38 183 LEU A N 1
ATOM 1372 C CA . LEU A 1 183 ? -0.759 -26.203 -9.555 1 97.38 183 LEU A CA 1
ATOM 1373 C C . LEU A 1 183 ? -1.54 -25.109 -8.836 1 97.38 183 LEU A C 1
ATOM 1375 O O . LEU A 1 183 ? -2.615 -25.359 -8.289 1 97.38 183 LEU A O 1
ATOM 1379 N N . HIS A 1 184 ? -0.958 -23.938 -8.789 1 98.5 184 HIS A N 1
ATOM 1380 C CA . HIS A 1 184 ? -1.6 -22.75 -8.234 1 98.5 184 HIS A CA 1
ATOM 1381 C C . HIS A 1 184 ? -1.737 -21.656 -9.297 1 98.5 184 HIS A C 1
ATOM 1383 O O . HIS A 1 184 ? -0.943 -21.594 -10.234 1 98.5 184 HIS A O 1
ATOM 1389 N N . PHE A 1 185 ? -2.762 -20.906 -9.164 1 98.62 185 PHE A N 1
ATOM 1390 C CA . PHE A 1 185 ? -2.938 -19.703 -9.977 1 98.62 185 PHE A CA 1
ATOM 1391 C C . PHE A 1 185 ? -2.453 -18.469 -9.227 1 98.62 185 PHE A C 1
ATOM 1393 O O . PHE A 1 185 ? -2.652 -18.359 -8.016 1 98.62 185 PHE A O 1
ATOM 1400 N N . GLU A 1 186 ? -1.901 -17.594 -9.945 1 98.56 186 GLU A N 1
ATOM 1401 C CA . GLU A 1 186 ? -1.334 -16.406 -9.312 1 98.56 186 GLU A CA 1
ATOM 1402 C C . GLU A 1 186 ? -2.117 -15.148 -9.688 1 98.56 186 GLU A C 1
ATOM 1404 O O . GLU A 1 186 ? -2.471 -14.961 -10.852 1 98.56 186 GLU A O 1
ATOM 1409 N N . ILE A 1 187 ? -2.363 -14.352 -8.734 1 98 187 ILE A N 1
ATOM 1410 C CA . ILE A 1 187 ? -2.928 -13.016 -8.898 1 98 187 ILE A CA 1
ATOM 1411 C C . ILE A 1 187 ? -1.874 -11.961 -8.555 1 98 187 ILE A C 1
ATOM 1413 O O . ILE A 1 187 ? -1.445 -11.859 -7.402 1 98 187 ILE A O 1
ATOM 1417 N N . CYS A 1 188 ? -1.43 -11.227 -9.516 1 97.19 188 CYS A N 1
ATOM 1418 C CA . CYS A 1 188 ? -0.56 -10.086 -9.266 1 97.19 188 CYS A CA 1
ATOM 1419 C C . CYS A 1 188 ? -1.372 -8.805 -9.102 1 97.19 188 CYS A C 1
ATOM 1421 O O . CYS A 1 188 ? -2.049 -8.375 -10.039 1 97.19 188 CYS A O 1
ATOM 1423 N N . PHE A 1 189 ? -1.187 -8.062 -7.988 1 96 189 PHE A N 1
ATOM 1424 C CA . PHE A 1 189 ? -2.135 -7 -7.68 1 96 189 PHE A CA 1
ATOM 1425 C C . PHE A 1 189 ? -1.607 -5.652 -8.156 1 96 189 PHE A C 1
ATOM 1427 O O . PHE A 1 189 ? -2.361 -4.68 -8.242 1 96 189 PHE A O 1
ATOM 1434 N N . ALA A 1 190 ? -0.366 -5.484 -8.445 1 93.19 190 ALA A N 1
ATOM 1435 C CA . ALA A 1 190 ? 0.268 -4.188 -8.672 1 93.19 190 ALA A CA 1
ATOM 1436 C C . ALA A 1 190 ? -0.399 -3.445 -9.828 1 93.19 190 ALA A C 1
ATOM 1438 O O . ALA A 1 190 ? -0.589 -2.229 -9.758 1 93.19 190 ALA A O 1
ATOM 1439 N N . PRO A 1 191 ? -0.812 -4.141 -10.898 1 91.69 191 PRO A N 1
ATOM 1440 C CA . PRO A 1 191 ? -1.481 -3.432 -11.992 1 91.69 191 PRO A CA 1
ATOM 1441 C C . PRO A 1 191 ? -2.74 -2.697 -11.539 1 91.69 191 PRO A C 1
ATOM 1443 O O . PRO A 1 191 ? -3.113 -1.68 -12.125 1 91.69 191 PRO A O 1
ATOM 1446 N N . ALA A 1 192 ? -3.4 -3.16 -10.508 1 91 192 ALA A N 1
ATOM 1447 C CA . ALA A 1 192 ? -4.621 -2.535 -10 1 91 192 ALA A CA 1
ATOM 1448 C C . ALA A 1 192 ? -4.32 -1.18 -9.367 1 91 192 ALA A C 1
ATOM 1450 O O . ALA A 1 192 ? -5.219 -0.348 -9.211 1 91 192 ALA A O 1
ATOM 1451 N N . LEU A 1 193 ? -3.113 -0.994 -9.016 1 86.31 193 LEU A N 1
ATOM 1452 C CA . LEU A 1 193 ? -2.713 0.246 -8.359 1 86.31 193 LEU A CA 1
ATOM 1453 C C . LEU A 1 193 ? -2.443 1.341 -9.383 1 86.31 193 LEU A C 1
ATOM 1455 O O . LEU A 1 193 ? -2.381 2.521 -9.039 1 86.31 193 LEU A O 1
ATOM 1459 N N . ARG A 1 194 ? -2.271 0.966 -10.602 1 83.5 194 ARG A N 1
ATOM 1460 C CA . ARG A 1 194 ? -1.768 1.892 -11.617 1 83.5 194 ARG A CA 1
ATOM 1461 C C . ARG A 1 194 ? -2.912 2.633 -12.297 1 83.5 194 ARG A C 1
ATOM 1463 O O . ARG A 1 194 ? -2.865 3.855 -12.445 1 83.5 194 ARG A O 1
ATOM 1470 N N . GLU A 1 195 ? -3.891 1.878 -12.812 1 83.25 195 GLU A N 1
ATOM 1471 C CA . GLU A 1 195 ? -4.957 2.465 -13.617 1 83.25 195 GLU A CA 1
ATOM 1472 C C . GLU A 1 195 ? -6.316 1.896 -13.227 1 83.25 195 GLU A C 1
ATOM 1474 O O . GLU A 1 195 ? -6.438 0.709 -12.922 1 83.25 195 GLU A O 1
ATOM 1479 N N . ALA A 1 196 ? -7.32 2.754 -13.391 1 84.06 196 ALA A N 1
ATOM 1480 C CA . ALA A 1 196 ? -8.68 2.373 -13.016 1 84.06 196 ALA A CA 1
ATOM 1481 C C . ALA A 1 196 ? -9.188 1.229 -13.891 1 84.06 196 ALA A C 1
ATOM 1483 O O . ALA A 1 196 ? -9.883 0.333 -13.406 1 84.06 196 ALA A O 1
ATOM 1484 N N . GLY A 1 197 ? -8.852 1.341 -15.203 1 90.06 197 GLY A N 1
ATOM 1485 C CA . GLY A 1 197 ? -9.266 0.274 -16.094 1 90.06 197 GLY A CA 1
ATOM 1486 C C . GLY A 1 197 ? -8.664 -1.073 -15.742 1 90.06 197 GLY A C 1
ATOM 1487 O O . GLY A 1 197 ? -9.375 -2.082 -15.695 1 90.06 197 GLY A O 1
ATOM 1488 N N . ALA A 1 198 ? -7.383 -1.085 -15.477 1 92.62 198 ALA A N 1
ATOM 1489 C CA . ALA A 1 198 ? -6.691 -2.303 -15.062 1 92.62 198 ALA A CA 1
ATOM 1490 C C . ALA A 1 198 ? -7.246 -2.828 -13.742 1 92.62 198 ALA A C 1
ATOM 1492 O O . ALA A 1 198 ? -7.398 -4.039 -13.562 1 92.62 198 ALA A O 1
ATOM 1493 N N . ARG A 1 199 ? -7.574 -1.946 -12.906 1 91.75 199 ARG A N 1
ATOM 1494 C CA . ARG A 1 199 ? -8.125 -2.301 -11.602 1 91.75 199 ARG A CA 1
ATOM 1495 C C . ARG A 1 199 ? -9.461 -3.012 -11.75 1 91.75 199 ARG A C 1
ATOM 1497 O O . ARG A 1 199 ? -9.688 -4.051 -11.133 1 91.75 199 ARG A O 1
ATOM 1504 N N . ARG A 1 200 ? -10.336 -2.484 -12.531 1 92.69 200 ARG A N 1
ATOM 1505 C CA . ARG A 1 200 ? -11.656 -3.07 -12.766 1 92.69 200 ARG A CA 1
ATOM 1506 C C . ARG A 1 200 ? -11.539 -4.477 -13.344 1 92.69 200 ARG A C 1
ATOM 1508 O O . ARG A 1 200 ? -12.211 -5.398 -12.891 1 92.69 200 ARG A O 1
ATOM 1515 N N . GLN A 1 201 ? -10.656 -4.539 -14.336 1 95.94 201 GLN A N 1
ATOM 1516 C CA . GLN A 1 201 ? -10.469 -5.836 -14.977 1 95.94 201 GLN A CA 1
ATOM 1517 C C . GLN A 1 201 ? -9.891 -6.855 -14 1 95.94 201 GLN A C 1
ATOM 1519 O O . GLN A 1 201 ? -10.352 -8 -13.945 1 95.94 201 GLN A O 1
ATOM 1524 N N . LEU A 1 202 ? -8.906 -6.418 -13.266 1 96.5 202 LEU A N 1
ATOM 1525 C CA . LEU A 1 202 ? -8.258 -7.316 -12.32 1 96.5 202 LEU A CA 1
ATOM 1526 C C . LEU A 1 202 ? -9.25 -7.816 -11.273 1 96.5 202 LEU A C 1
ATOM 1528 O O . LEU A 1 202 ? -9.289 -9.016 -10.977 1 96.5 202 LEU A O 1
ATOM 1532 N N . PHE A 1 203 ? -10.047 -6.977 -10.836 1 93.81 203 PHE A N 1
ATOM 1533 C CA . PHE A 1 203 ? -11.023 -7.363 -9.82 1 93.81 203 PHE A CA 1
ATOM 1534 C C . PHE A 1 203 ? -12.031 -8.352 -10.391 1 93.81 203 PHE A C 1
ATOM 1536 O O . PHE A 1 203 ? -12.312 -9.383 -9.781 1 93.81 203 PHE A O 1
ATOM 1543 N N . ALA A 1 204 ? -12.516 -8.039 -11.523 1 96.06 204 ALA A N 1
ATOM 1544 C CA . ALA A 1 204 ? -13.508 -8.914 -12.156 1 96.06 204 ALA A CA 1
ATOM 1545 C C . ALA A 1 204 ? -12.93 -10.297 -12.414 1 96.06 204 ALA A C 1
ATOM 1547 O O . ALA A 1 204 ? -13.547 -11.312 -12.078 1 96.06 204 ALA A O 1
ATOM 1548 N N . ASN A 1 205 ? -11.766 -10.281 -12.977 1 97.62 205 ASN A N 1
ATOM 1549 C CA . ASN A 1 205 ? -11.125 -11.555 -13.32 1 97.62 205 ASN A CA 1
ATOM 1550 C C . ASN A 1 205 ? -10.719 -12.328 -12.07 1 97.62 205 ASN A C 1
ATOM 1552 O O . ASN A 1 205 ? -10.836 -13.555 -12.023 1 97.62 205 ASN A O 1
ATOM 1556 N N . ALA A 1 206 ? -10.219 -11.625 -11.039 1 97.69 206 ALA A N 1
ATOM 1557 C CA . ALA A 1 206 ? -9.82 -12.266 -9.789 1 97.69 206 ALA A CA 1
ATOM 1558 C C . ALA A 1 206 ? -11.023 -12.883 -9.086 1 97.69 206 ALA A C 1
ATOM 1560 O O . ALA A 1 206 ? -10.93 -13.984 -8.539 1 97.69 206 ALA A O 1
ATOM 1561 N N . LEU A 1 207 ? -12.133 -12.195 -9.078 1 96.38 207 LEU A N 1
ATOM 1562 C CA . LEU A 1 207 ? -13.367 -12.719 -8.492 1 96.38 207 LEU A CA 1
ATOM 1563 C C . LEU A 1 207 ? -13.805 -13.992 -9.203 1 96.38 207 LEU A C 1
ATOM 1565 O O . LEU A 1 207 ? -14.195 -14.969 -8.555 1 96.38 207 LEU A O 1
ATOM 1569 N N . ALA A 1 208 ? -13.758 -13.922 -10.492 1 97.25 208 ALA A N 1
ATOM 1570 C CA . ALA A 1 208 ? -14.125 -15.094 -11.289 1 97.25 208 ALA A CA 1
ATOM 1571 C C . ALA A 1 208 ? -13.219 -16.281 -10.969 1 97.25 208 ALA A C 1
ATOM 1573 O O . ALA A 1 208 ? -13.695 -17.406 -10.781 1 97.25 208 ALA A O 1
ATOM 1574 N N . LEU A 1 209 ? -11.945 -16 -10.898 1 97.94 209 LEU A N 1
ATOM 1575 C CA . LEU A 1 209 ? -10.977 -17.047 -10.594 1 97.94 209 LEU A CA 1
ATOM 1576 C C . LEU A 1 209 ? -11.195 -17.609 -9.195 1 97.94 209 LEU A C 1
ATOM 1578 O O . LEU A 1 209 ? -11.18 -18.828 -8.992 1 97.94 209 LEU A O 1
ATOM 1582 N N . ALA A 1 210 ? -11.383 -16.734 -8.242 1 97.62 210 ALA A N 1
ATOM 1583 C CA . ALA A 1 210 ? -11.625 -17.141 -6.859 1 97.62 210 ALA A CA 1
ATOM 1584 C C . ALA A 1 210 ? -12.883 -18 -6.758 1 97.62 210 ALA A C 1
ATOM 1586 O O . ALA A 1 210 ? -12.906 -18.984 -6.012 1 97.62 210 ALA A O 1
ATOM 1587 N N . ARG A 1 211 ? -13.859 -17.656 -7.469 1 96.75 211 ARG A N 1
ATOM 1588 C CA . ARG A 1 211 ? -15.109 -18.406 -7.465 1 96.75 211 ARG A CA 1
ATOM 1589 C C . ARG A 1 211 ? -14.898 -19.812 -8.023 1 96.75 211 ARG A C 1
ATOM 1591 O O . ARG A 1 211 ? -15.312 -20.797 -7.41 1 96.75 211 ARG A O 1
ATOM 1598 N N . GLU A 1 212 ? -14.273 -19.844 -9.148 1 97.19 212 GLU A N 1
ATOM 1599 C CA . GLU A 1 212 ? -14.102 -21.125 -9.828 1 97.19 212 GLU A CA 1
ATOM 1600 C C . GLU A 1 212 ? -13.172 -22.047 -9.039 1 97.19 212 GLU A C 1
ATOM 1602 O O . GLU A 1 212 ? -13.312 -23.266 -9.094 1 97.19 212 GLU A O 1
ATOM 1607 N N . THR A 1 213 ? -12.227 -21.516 -8.336 1 97.75 213 THR A N 1
ATOM 1608 C CA . THR A 1 213 ? -11.305 -22.312 -7.535 1 97.75 213 THR A CA 1
ATOM 1609 C C . THR A 1 213 ? -11.867 -22.562 -6.141 1 97.75 213 THR A C 1
ATOM 1611 O O . THR A 1 213 ? -11.289 -23.312 -5.352 1 97.75 213 THR A O 1
ATOM 1614 N N . ARG A 1 214 ? -12.906 -21.828 -5.773 1 96.75 214 ARG A N 1
ATOM 1615 C CA . ARG A 1 214 ? -13.453 -21.828 -4.422 1 96.75 214 ARG A CA 1
ATOM 1616 C C . ARG A 1 214 ? -12.414 -21.344 -3.416 1 96.75 214 ARG A C 1
ATOM 1618 O O . ARG A 1 214 ? -12.336 -21.859 -2.299 1 96.75 214 ARG A O 1
ATOM 1625 N N . GLY A 1 215 ? -11.516 -20.5 -3.924 1 96.5 215 GLY A N 1
ATOM 1626 C CA . GLY A 1 215 ? -10.516 -19.859 -3.078 1 96.5 215 GLY A CA 1
ATOM 1627 C C . GLY A 1 215 ? -9.312 -20.75 -2.803 1 96.5 215 GLY A C 1
ATOM 1628 O O . GLY A 1 215 ? -8.477 -20.422 -1.958 1 96.5 215 GLY A O 1
ATOM 1629 N N . ARG A 1 216 ? -9.258 -21.828 -3.531 1 96.31 216 ARG A N 1
ATOM 1630 C CA . ARG A 1 216 ? -8.156 -22.766 -3.312 1 96.31 216 ARG A CA 1
ATOM 1631 C C . ARG A 1 216 ? -7.039 -22.547 -4.32 1 96.31 216 ARG A C 1
ATOM 1633 O O . ARG A 1 216 ? -7.285 -22.094 -5.441 1 96.31 216 ARG A O 1
ATOM 1640 N N . SER A 1 217 ? -5.84 -22.844 -3.859 1 97.94 217 SER A N 1
ATOM 1641 C CA . SER A 1 217 ? -4.68 -22.891 -4.742 1 97.94 217 SER A CA 1
ATOM 1642 C C . SER A 1 217 ? -4.465 -21.547 -5.438 1 97.94 217 SER A C 1
ATOM 1644 O O . SER A 1 217 ? -4.23 -21.5 -6.648 1 97.94 217 SER A O 1
ATOM 1646 N N . LEU A 1 218 ? -4.617 -20.484 -4.703 1 98.5 218 LEU A N 1
ATOM 1647 C CA . LEU A 1 218 ? -4.355 -19.125 -5.188 1 98.5 218 LEU A CA 1
ATOM 1648 C C . LEU A 1 218 ? -3.152 -18.516 -4.48 1 98.5 218 LEU A C 1
ATOM 1650 O O . LEU A 1 218 ? -2.994 -18.672 -3.268 1 98.5 218 LEU A O 1
ATOM 1654 N N . VAL A 1 219 ? -2.295 -17.953 -5.234 1 98.69 219 VAL A N 1
ATOM 1655 C CA . VAL A 1 219 ? -1.161 -17.188 -4.719 1 98.69 219 VAL A CA 1
ATOM 1656 C C . VAL A 1 219 ? -1.321 -15.711 -5.086 1 98.69 219 VAL A C 1
ATOM 1658 O O . VAL A 1 219 ? -1.693 -15.383 -6.211 1 98.69 219 VAL A O 1
ATOM 1661 N N . VAL A 1 220 ? -1.141 -14.828 -4.16 1 98.38 220 VAL A N 1
ATOM 1662 C CA . VAL A 1 220 ? -1.188 -13.398 -4.43 1 98.38 220 VAL A CA 1
ATOM 1663 C C . VAL A 1 220 ? 0.215 -12.805 -4.324 1 98.38 220 VAL A C 1
ATOM 1665 O O . VAL A 1 220 ? 0.895 -12.977 -3.309 1 98.38 220 VAL A O 1
ATOM 1668 N N . SER A 1 221 ? 0.678 -12.273 -5.348 1 98.06 221 SER A N 1
ATOM 1669 C CA . SER A 1 221 ? 1.977 -11.609 -5.418 1 98.06 221 SER A CA 1
ATOM 1670 C C . SER A 1 221 ? 1.833 -10.164 -5.871 1 98.06 221 SER A C 1
ATOM 1672 O O . SER A 1 221 ? 0.757 -9.742 -6.301 1 98.06 221 SER A O 1
ATOM 1674 N N . SER A 1 222 ? 2.83 -9.406 -5.711 1 96.06 222 SER A N 1
ATOM 1675 C CA . SER A 1 222 ? 2.732 -7.992 -6.039 1 96.06 222 SER A CA 1
ATOM 1676 C C . SER A 1 222 ? 2.809 -7.766 -7.543 1 96.06 222 SER A C 1
ATOM 1678 O O . SER A 1 222 ? 1.959 -7.082 -8.117 1 96.06 222 SER A O 1
ATOM 1680 N N . GLY A 1 223 ? 3.729 -8.453 -8.203 1 93.88 223 GLY A N 1
ATOM 1681 C CA . GLY A 1 223 ? 4.047 -8.062 -9.57 1 93.88 223 GLY A CA 1
ATOM 1682 C C . GLY A 1 223 ? 4.555 -6.637 -9.68 1 93.88 223 GLY A C 1
ATOM 1683 O O . GLY A 1 223 ? 4.34 -5.973 -10.695 1 93.88 223 GLY A O 1
ATOM 1684 N N . ALA A 1 224 ? 5.156 -6.137 -8.664 1 91.5 224 ALA A N 1
ATOM 1685 C CA . ALA A 1 224 ? 5.535 -4.73 -8.539 1 91.5 224 ALA A CA 1
ATOM 1686 C C . ALA A 1 224 ? 6.691 -4.387 -9.469 1 91.5 224 ALA A C 1
ATOM 1688 O O . ALA A 1 224 ? 7.641 -5.16 -9.602 1 91.5 224 ALA A O 1
ATOM 1689 N N . ARG A 1 225 ? 6.562 -3.264 -10.094 1 84.94 225 ARG A N 1
ATOM 1690 C CA . ARG A 1 225 ? 7.629 -2.777 -10.969 1 84.94 225 ARG A CA 1
ATOM 1691 C C . ARG A 1 225 ? 8.547 -1.808 -10.227 1 84.94 225 ARG A C 1
ATOM 1693 O O . ARG A 1 225 ? 9.633 -1.48 -10.703 1 84.94 225 ARG A O 1
ATOM 1700 N N . SER A 1 226 ? 8.086 -1.299 -9.086 1 84.06 226 SER A N 1
ATOM 1701 C CA . SER A 1 226 ? 8.836 -0.399 -8.219 1 84.06 226 SER A CA 1
ATOM 1702 C C . SER A 1 226 ? 8.516 -0.646 -6.75 1 84.06 226 SER A C 1
ATOM 1704 O O . SER A 1 226 ? 7.531 -1.307 -6.43 1 84.06 226 SER A O 1
ATOM 1706 N N . TYR A 1 227 ? 9.422 -0.179 -5.91 1 86.38 227 TYR A N 1
ATOM 1707 C CA . TYR A 1 227 ? 9.211 -0.38 -4.48 1 86.38 227 TYR A CA 1
ATOM 1708 C C . TYR A 1 227 ? 7.957 0.338 -4.008 1 86.38 227 TYR A C 1
ATOM 1710 O O . TYR A 1 227 ? 7.344 -0.057 -3.012 1 86.38 227 TYR A O 1
ATOM 1718 N N . MET A 1 228 ? 7.398 1.313 -4.734 1 86.5 228 MET A N 1
ATOM 1719 C CA . MET A 1 228 ? 6.211 2.08 -4.363 1 86.5 228 MET A CA 1
ATOM 1720 C C . MET A 1 228 ? 4.945 1.244 -4.531 1 86.5 228 MET A C 1
ATOM 1722 O O . MET A 1 228 ? 3.91 1.553 -3.941 1 86.5 228 MET A O 1
ATOM 1726 N N . GLU A 1 229 ? 5.043 0.223 -5.293 1 89.81 229 GLU A N 1
ATOM 1727 C CA . GLU A 1 229 ? 3.883 -0.622 -5.555 1 89.81 229 GLU A CA 1
ATOM 1728 C C . GLU A 1 229 ? 3.807 -1.778 -4.562 1 89.81 229 GLU A C 1
ATOM 1730 O O . GLU A 1 229 ? 2.824 -2.521 -4.539 1 89.81 229 GLU A O 1
ATOM 1735 N N . LEU A 1 230 ? 4.844 -1.882 -3.758 1 93 230 LEU A N 1
ATOM 1736 C CA . LEU A 1 230 ? 4.875 -2.949 -2.764 1 93 230 LEU A CA 1
ATOM 1737 C C . LEU A 1 230 ? 3.986 -2.611 -1.572 1 93 230 LEU A C 1
ATOM 1739 O O . LEU A 1 230 ? 3.832 -1.439 -1.219 1 93 230 LEU A O 1
ATOM 1743 N N . ARG A 1 231 ? 3.365 -3.604 -1.043 1 94.5 231 ARG A N 1
ATOM 1744 C CA . ARG A 1 231 ? 2.578 -3.539 0.184 1 94.5 231 ARG A CA 1
ATOM 1745 C C . ARG A 1 231 ? 2.99 -4.641 1.156 1 94.5 231 ARG A C 1
ATOM 1747 O O . ARG A 1 231 ? 3.508 -5.68 0.743 1 94.5 231 ARG A O 1
ATOM 1754 N N . GLY A 1 232 ? 2.832 -4.336 2.418 1 94.19 232 GLY A N 1
ATOM 1755 C CA . GLY A 1 232 ? 3.123 -5.363 3.404 1 94.19 232 GLY A CA 1
ATOM 1756 C C . GLY A 1 232 ? 2.164 -6.535 3.346 1 94.19 232 GLY A C 1
ATOM 1757 O O . GLY A 1 232 ? 1.069 -6.422 2.791 1 94.19 232 GLY A O 1
ATOM 1758 N N . PRO A 1 233 ? 2.586 -7.633 3.91 1 94.62 233 PRO A N 1
ATOM 1759 C CA . PRO A 1 233 ? 1.771 -8.852 3.852 1 94.62 233 PRO A CA 1
ATOM 1760 C C . PRO A 1 233 ? 0.358 -8.641 4.395 1 94.62 233 PRO A C 1
ATOM 1762 O O . PRO A 1 233 ? -0.612 -9.117 3.803 1 94.62 233 PRO A O 1
ATOM 1765 N N . LEU A 1 234 ? 0.212 -7.926 5.457 1 90.5 234 LEU A N 1
ATOM 1766 C CA . LEU A 1 234 ? -1.105 -7.707 6.047 1 90.5 234 LEU A CA 1
ATOM 1767 C C . LEU A 1 234 ? -1.982 -6.867 5.125 1 90.5 234 LEU A C 1
ATOM 1769 O O . LEU A 1 234 ? -3.184 -7.121 5.004 1 90.5 234 LEU A O 1
ATOM 1773 N N . ASP A 1 235 ? -1.413 -5.918 4.512 1 93.62 235 ASP A N 1
ATOM 1774 C CA . ASP A 1 235 ? -2.141 -5.117 3.531 1 93.62 235 ASP A CA 1
ATOM 1775 C C . ASP A 1 235 ? -2.574 -5.969 2.34 1 93.62 235 ASP A C 1
ATOM 1777 O O . ASP A 1 235 ? -3.682 -5.809 1.824 1 93.62 235 ASP A O 1
ATOM 1781 N N . VAL A 1 236 ? -1.687 -6.82 1.939 1 96.44 236 VAL A N 1
ATOM 1782 C CA . VAL A 1 236 ? -1.984 -7.676 0.794 1 96.44 236 VAL A CA 1
ATOM 1783 C C . VAL A 1 236 ? -3.102 -8.648 1.153 1 96.44 236 VAL A C 1
ATOM 1785 O O . VAL A 1 236 ? -3.982 -8.922 0.335 1 96.44 236 VAL A O 1
ATOM 1788 N N . ILE A 1 237 ? -3.051 -9.18 2.33 1 94.88 237 ILE A N 1
ATOM 1789 C CA . ILE A 1 237 ? -4.109 -10.062 2.797 1 94.88 237 ILE A CA 1
ATOM 1790 C C . ILE A 1 237 ? -5.449 -9.336 2.768 1 94.88 237 ILE A C 1
ATOM 1792 O O . ILE A 1 237 ? -6.449 -9.867 2.281 1 94.88 237 ILE A O 1
ATOM 1796 N N . ASN A 1 238 ? -5.434 -8.094 3.215 1 90.88 238 ASN A N 1
ATOM 1797 C CA . ASN A 1 238 ? -6.652 -7.293 3.176 1 90.88 238 ASN A CA 1
ATOM 1798 C C . ASN A 1 238 ? -7.125 -7.066 1.742 1 90.88 238 ASN A C 1
ATOM 1800 O O . ASN A 1 238 ? -8.32 -7.172 1.453 1 90.88 238 ASN A O 1
ATOM 1804 N N . LEU A 1 239 ? -6.219 -6.785 0.908 1 92.81 239 LEU A N 1
ATOM 1805 C CA . LEU A 1 239 ? -6.543 -6.555 -0.495 1 92.81 239 LEU A CA 1
ATOM 1806 C C . LEU A 1 239 ? -7.125 -7.812 -1.132 1 92.81 239 LEU A C 1
ATOM 1808 O O . LEU A 1 239 ? -8.062 -7.73 -1.927 1 92.81 239 LEU A O 1
ATOM 1812 N N . ALA A 1 240 ? -6.543 -8.922 -0.789 1 95.25 240 ALA A N 1
ATOM 1813 C CA . ALA A 1 240 ? -6.953 -10.195 -1.373 1 95.25 240 ALA A CA 1
ATOM 1814 C C . ALA A 1 240 ? -8.406 -10.516 -1.029 1 95.25 240 ALA A C 1
ATOM 1816 O O . ALA A 1 240 ? -9.094 -11.203 -1.79 1 95.25 240 ALA A O 1
ATOM 1817 N N . THR A 1 241 ? -8.883 -10.039 0.086 1 92 241 THR A N 1
ATOM 1818 C CA . THR A 1 241 ? -10.273 -10.281 0.44 1 92 241 THR A CA 1
ATOM 1819 C C . THR A 1 241 ? -11.211 -9.555 -0.524 1 92 241 THR A C 1
ATOM 1821 O O . THR A 1 241 ? -12.359 -9.961 -0.702 1 92 241 THR A O 1
ATOM 1824 N N . LEU A 1 242 ? -10.742 -8.5 -1.141 1 87.69 242 LEU A N 1
ATOM 1825 C CA . LEU A 1 242 ? -11.531 -7.785 -2.139 1 87.69 242 LEU A CA 1
ATOM 1826 C C . LEU A 1 242 ? -11.648 -8.602 -3.422 1 87.69 242 LEU A C 1
ATOM 1828 O O . LEU A 1 242 ? -12.484 -8.305 -4.277 1 87.69 242 LEU A O 1
ATOM 1832 N N . PHE A 1 243 ? -10.773 -9.625 -3.559 1 91.5 243 PHE A N 1
ATOM 1833 C CA . PHE A 1 243 ? -10.82 -10.508 -4.715 1 91.5 243 PHE A CA 1
ATOM 1834 C C . PHE A 1 243 ? -11.789 -11.664 -4.48 1 91.5 243 PHE A C 1
ATOM 1836 O O . PHE A 1 243 ? -11.836 -12.609 -5.266 1 91.5 243 PHE A O 1
ATOM 1843 N N . GLY A 1 244 ? -12.508 -11.664 -3.406 1 90 244 GLY A N 1
ATOM 1844 C CA . GLY A 1 244 ? -13.484 -12.711 -3.148 1 90 244 GLY A CA 1
ATOM 1845 C C . GLY A 1 244 ? -12.969 -13.789 -2.217 1 90 244 GLY A C 1
ATOM 1846 O O . GLY A 1 244 ? -13.609 -14.836 -2.053 1 90 244 GLY A O 1
ATOM 1847 N N . LEU A 1 245 ? -11.844 -13.555 -1.638 1 95.12 245 LEU A N 1
ATOM 1848 C CA . LEU A 1 245 ? -11.281 -14.531 -0.718 1 95.12 245 LEU A CA 1
ATOM 1849 C C . LEU A 1 245 ? -11.695 -14.234 0.718 1 95.12 245 LEU A C 1
ATOM 1851 O O . LEU A 1 245 ? -11.852 -13.07 1.095 1 95.12 245 LEU A O 1
ATOM 1855 N N . THR A 1 246 ? -11.914 -15.32 1.47 1 92.38 246 THR A N 1
ATOM 1856 C CA . THR A 1 246 ? -12.062 -15.141 2.908 1 92.38 246 THR A CA 1
ATOM 1857 C C . THR A 1 246 ? -10.742 -14.711 3.539 1 92.38 246 THR A C 1
ATOM 1859 O O . THR A 1 246 ? -9.688 -14.797 2.902 1 92.38 246 THR A O 1
ATOM 1862 N N . GLN A 1 247 ? -10.781 -14.281 4.727 1 89.81 247 GLN A N 1
ATOM 1863 C CA . GLN A 1 247 ? -9.57 -13.891 5.441 1 89.81 247 GLN A CA 1
ATOM 1864 C C . GLN A 1 247 ? -8.586 -15.055 5.516 1 89.81 247 GLN A C 1
ATOM 1866 O O . GLN A 1 247 ? -7.379 -14.859 5.332 1 89.81 247 GLN A O 1
ATOM 1871 N N . GLN A 1 248 ? -9.102 -16.172 5.781 1 93.62 248 GLN A N 1
ATOM 1872 C CA . GLN A 1 248 ? -8.258 -17.359 5.875 1 93.62 248 GLN A CA 1
ATOM 1873 C C . GLN A 1 248 ? -7.629 -17.703 4.527 1 93.62 248 GLN A C 1
ATOM 1875 O O . GLN A 1 248 ? -6.434 -18 4.449 1 93.62 248 GLN A O 1
ATOM 1880 N N . GLN A 1 249 ? -8.445 -17.641 3.518 1 96.25 249 GLN A N 1
ATOM 1881 C CA . GLN A 1 249 ? -7.957 -17.922 2.17 1 96.25 249 GLN A CA 1
ATOM 1882 C C . GLN A 1 249 ? -6.93 -16.891 1.729 1 96.25 249 GLN A C 1
ATOM 1884 O O . GLN A 1 249 ? -5.922 -17.234 1.104 1 96.25 249 GLN A O 1
ATOM 1889 N N . ALA A 1 250 ? -7.184 -15.664 2.057 1 96.5 250 ALA A N 1
ATOM 1890 C CA . ALA A 1 250 ? -6.266 -14.57 1.73 1 96.5 250 ALA A CA 1
ATOM 1891 C C . ALA A 1 250 ? -4.922 -14.758 2.43 1 96.5 250 ALA A C 1
ATOM 1893 O O . ALA A 1 250 ? -3.867 -14.547 1.828 1 96.5 250 ALA A O 1
ATOM 1894 N N . THR A 1 251 ? -4.949 -15.148 3.648 1 95.81 251 THR A N 1
ATOM 1895 C CA . THR A 1 251 ? -3.729 -15.43 4.398 1 95.81 251 THR A CA 1
ATOM 1896 C C . THR A 1 251 ? -2.967 -16.594 3.777 1 95.81 251 THR A C 1
ATOM 1898 O O . THR A 1 251 ? -1.753 -16.516 3.574 1 95.81 251 THR A O 1
ATOM 1901 N N . ALA A 1 252 ? -3.676 -17.594 3.451 1 97.81 252 ALA A N 1
ATOM 1902 C CA . ALA A 1 252 ? -3.066 -18.766 2.832 1 97.81 252 ALA A CA 1
ATOM 1903 C C . ALA A 1 252 ? -2.424 -18.406 1.495 1 97.81 252 ALA A C 1
ATOM 1905 O O . ALA A 1 252 ? -1.393 -18.969 1.125 1 97.81 252 ALA A O 1
ATOM 1906 N N . ALA A 1 253 ? -2.977 -17.422 0.843 1 98.5 253 ALA A N 1
ATOM 1907 C CA . ALA A 1 253 ? -2.539 -17.047 -0.5 1 98.5 253 ALA A CA 1
ATOM 1908 C C . ALA A 1 253 ? -1.163 -16.391 -0.466 1 98.5 253 ALA A C 1
ATOM 1910 O O . ALA A 1 253 ? -0.513 -16.25 -1.504 1 98.5 253 ALA A O 1
ATOM 1911 N N . VAL A 1 254 ? -0.705 -16.047 0.75 1 97.88 254 VAL A N 1
ATOM 1912 C CA . VAL A 1 254 ? 0.611 -15.422 0.834 1 97.88 254 VAL A CA 1
ATOM 1913 C C . VAL A 1 254 ? 1.501 -16.219 1.789 1 97.88 254 VAL A C 1
ATOM 1915 O O . VAL A 1 254 ? 2.635 -15.82 2.064 1 97.88 254 VAL A O 1
ATOM 1918 N N . THR A 1 255 ? 1.013 -17.312 2.311 1 96.62 255 THR A N 1
ATOM 1919 C CA . THR A 1 255 ? 1.803 -18.094 3.256 1 96.62 255 THR A CA 1
ATOM 1920 C C . THR A 1 255 ? 1.9 -19.547 2.809 1 96.62 255 THR A C 1
ATOM 1922 O O . THR A 1 255 ? 2.807 -19.906 2.057 1 96.62 255 THR A O 1
ATOM 1925 N N . SER A 1 256 ? 0.816 -20.25 2.973 1 97.38 256 SER A N 1
ATOM 1926 C CA . SER A 1 256 ? 0.871 -21.688 2.758 1 97.38 256 SER A CA 1
ATOM 1927 C C . SER A 1 256 ? 0.822 -22.031 1.271 1 97.38 256 SER A C 1
ATOM 1929 O O . SER A 1 256 ? 1.474 -22.984 0.824 1 97.38 256 SER A O 1
ATOM 1931 N N . ALA A 1 257 ? 0.036 -21.297 0.543 1 98 257 ALA A N 1
ATOM 1932 C CA . ALA A 1 257 ? -0.073 -21.594 -0.883 1 98 257 ALA A CA 1
ATOM 1933 C C . ALA A 1 257 ? 1.265 -21.375 -1.589 1 98 257 ALA A C 1
ATOM 1935 O O . ALA A 1 257 ? 1.756 -22.281 -2.275 1 98 257 ALA A O 1
ATOM 1936 N N . PRO A 1 258 ? 1.856 -20.25 -1.425 1 98.06 258 PRO A N 1
ATOM 1937 C CA . PRO A 1 258 ? 3.174 -20.094 -2.049 1 98.06 258 PRO A CA 1
ATOM 1938 C C . PRO A 1 258 ? 4.199 -21.094 -1.505 1 98.06 258 PRO A C 1
ATOM 1940 O O . PRO A 1 258 ? 5.098 -21.516 -2.234 1 98.06 258 PRO A O 1
ATOM 1943 N N . ALA A 1 259 ? 4.141 -21.453 -0.276 1 95.81 259 ALA A N 1
ATOM 1944 C CA . ALA A 1 259 ? 5.027 -22.484 0.271 1 95.81 259 ALA A CA 1
ATOM 1945 C C . ALA A 1 259 ? 4.852 -23.812 -0.463 1 95.81 259 ALA A C 1
ATOM 1947 O O . ALA A 1 259 ? 5.832 -24.5 -0.743 1 95.81 259 ALA A O 1
ATOM 1948 N N . ALA A 1 260 ? 3.625 -24.125 -0.729 1 97.25 260 ALA A N 1
ATOM 1949 C CA . ALA A 1 260 ? 3.338 -25.344 -1.485 1 97.25 260 ALA A CA 1
ATOM 1950 C C . ALA A 1 260 ? 3.914 -25.266 -2.895 1 97.25 260 ALA A C 1
ATOM 1952 O O . ALA A 1 260 ? 4.434 -26.25 -3.418 1 97.25 260 ALA A O 1
ATOM 1953 N N . VAL A 1 261 ? 3.842 -24.109 -3.48 1 97.94 261 VAL A N 1
ATOM 1954 C CA . VAL A 1 261 ? 4.414 -23.906 -4.805 1 97.94 261 VAL A CA 1
ATOM 1955 C C . VAL A 1 261 ? 5.918 -24.156 -4.766 1 97.94 261 VAL A C 1
ATOM 1957 O O . VAL A 1 261 ? 6.469 -24.812 -5.652 1 97.94 261 VAL A O 1
ATOM 1960 N N . LEU A 1 262 ? 6.539 -23.656 -3.775 1 96.19 262 LEU A N 1
ATOM 1961 C CA . LEU A 1 262 ? 7.988 -23.797 -3.648 1 96.19 262 LEU A CA 1
ATOM 1962 C C . LEU A 1 262 ? 8.375 -25.25 -3.43 1 96.19 262 LEU A C 1
ATOM 1964 O O . LEU A 1 262 ? 9.414 -25.703 -3.918 1 96.19 262 LEU A O 1
ATOM 1968 N N . GLN A 1 263 ? 7.582 -25.938 -2.693 1 94.38 263 GLN A N 1
ATOM 1969 C CA . GLN A 1 263 ? 7.832 -27.359 -2.498 1 94.38 263 GLN A CA 1
ATOM 1970 C C . GLN A 1 263 ? 7.723 -28.125 -3.814 1 94.38 263 GLN A C 1
ATOM 1972 O O . GLN A 1 263 ? 8.562 -28.969 -4.109 1 94.38 263 GLN A O 1
ATOM 1977 N N . GLN A 1 264 ? 6.742 -27.797 -4.523 1 92.31 264 GLN A N 1
ATOM 1978 C CA . GLN A 1 264 ? 6.566 -28.422 -5.828 1 92.31 264 GLN A CA 1
ATOM 1979 C C . GLN A 1 264 ? 7.719 -28.062 -6.766 1 92.31 264 GLN A C 1
ATOM 1981 O O . GLN A 1 264 ? 8.195 -28.922 -7.516 1 92.31 264 GLN A O 1
ATOM 1986 N N . ALA A 1 265 ? 8.109 -26.844 -6.746 1 94.81 265 ALA A N 1
ATOM 1987 C CA . ALA A 1 265 ? 9.219 -26.375 -7.582 1 94.81 265 ALA A CA 1
ATOM 1988 C C . ALA A 1 265 ? 10.508 -27.109 -7.238 1 94.81 265 ALA A C 1
ATOM 1990 O O . ALA A 1 265 ? 11.297 -27.453 -8.125 1 94.81 265 ALA A O 1
ATOM 1991 N N . ALA A 1 266 ? 10.727 -27.391 -5.984 1 91 266 ALA A N 1
ATOM 1992 C CA . ALA A 1 266 ? 11.906 -28.125 -5.543 1 91 266 ALA A CA 1
ATOM 1993 C C . ALA A 1 266 ? 11.906 -29.547 -6.094 1 91 266 ALA A C 1
ATOM 1995 O O . ALA A 1 266 ? 12.953 -30.062 -6.484 1 91 266 ALA A O 1
ATOM 1996 N N . THR A 1 267 ? 10.727 -30.094 -6.102 1 87.88 267 THR A N 1
ATOM 1997 C CA . THR A 1 267 ? 10.586 -31.438 -6.641 1 87.88 267 THR A CA 1
ATOM 1998 C C . THR A 1 267 ? 10.859 -31.453 -8.141 1 87.88 267 THR A C 1
ATOM 2000 O O . THR A 1 267 ? 11.531 -32.375 -8.641 1 87.88 267 THR A O 1
ATOM 2003 N N . ARG A 1 268 ? 10.32 -30.469 -8.789 1 84.81 268 ARG A N 1
ATOM 2004 C CA . ARG A 1 268 ? 10.562 -30.344 -10.219 1 84.81 268 ARG A CA 1
ATOM 2005 C C . ARG A 1 268 ? 12.055 -30.234 -10.516 1 84.81 268 ARG A C 1
ATOM 2007 O O . ARG A 1 268 ? 12.555 -30.875 -11.445 1 84.81 268 ARG A O 1
ATOM 2014 N N . ARG A 1 269 ? 12.758 -29.484 -9.758 1 85.25 269 ARG A N 1
ATOM 2015 C CA . ARG A 1 269 ? 14.18 -29.25 -9.969 1 85.25 269 ARG A CA 1
ATOM 2016 C C . ARG A 1 269 ? 15 -30.484 -9.602 1 85.25 269 ARG A C 1
ATOM 2018 O O . ARG A 1 269 ? 16.031 -30.75 -10.203 1 85.25 269 ARG A O 1
ATOM 2025 N N . ALA A 1 270 ? 14.57 -31.219 -8.531 1 79.88 270 ALA A N 1
ATOM 2026 C CA . ALA A 1 270 ? 15.281 -32.406 -8.086 1 79.88 270 ALA A CA 1
ATOM 2027 C C . ALA A 1 270 ? 15.148 -33.531 -9.094 1 79.88 270 ALA A C 1
ATOM 2029 O O . ALA A 1 270 ? 16.109 -34.281 -9.352 1 79.88 270 ALA A O 1
ATOM 2030 N N . TYR A 1 271 ? 13.906 -33.844 -9.422 1 64.06 271 TYR A N 1
ATOM 2031 C CA . TYR A 1 271 ? 13.625 -34.938 -10.344 1 64.06 271 TYR A CA 1
ATOM 2032 C C . TYR A 1 271 ? 14.43 -34.781 -11.633 1 64.06 271 TYR A C 1
ATOM 2034 O O . TYR A 1 271 ? 14.984 -35.781 -12.141 1 64.06 271 TYR A O 1
ATOM 2042 N N . ARG A 1 272 ? 14.523 -33.625 -12.086 1 56.44 272 ARG A N 1
ATOM 2043 C CA . ARG A 1 272 ? 15.172 -33.469 -13.383 1 56.44 272 ARG A CA 1
ATOM 2044 C C . ARG A 1 272 ? 16.688 -33.438 -13.234 1 56.44 272 ARG A C 1
ATOM 2046 O O . ARG A 1 272 ? 17.422 -33.75 -14.172 1 56.44 272 ARG A O 1
ATOM 2053 N N . GLY A 1 273 ? 17.016 -33.031 -12.07 1 47.66 273 GLY A N 1
ATOM 2054 C CA . GLY A 1 273 ? 18.438 -33.25 -11.781 1 47.66 273 GLY A CA 1
ATOM 2055 C C . GLY A 1 273 ? 18.844 -34.719 -11.781 1 47.66 273 GLY A C 1
ATOM 2056 O O . GLY A 1 273 ? 19.922 -35.062 -12.258 1 47.66 273 GLY A O 1
ATOM 2057 N N . THR A 1 274 ? 17.859 -35.562 -11.289 1 44.09 274 THR A N 1
ATOM 2058 C CA . THR A 1 274 ? 18.125 -37 -11.273 1 44.09 274 THR A CA 1
ATOM 2059 C C . THR A 1 274 ? 17.922 -37.625 -12.664 1 44.09 274 THR A C 1
ATOM 2061 O O . THR A 1 274 ? 18.672 -38.5 -13.07 1 44.09 274 THR A O 1
ATOM 2064 N N . LEU A 1 275 ? 16.844 -37.156 -13.375 1 42.25 275 LEU A N 1
ATOM 2065 C CA . LEU A 1 275 ? 16.594 -37.719 -14.703 1 42.25 275 LEU A CA 1
ATOM 2066 C C . LEU A 1 275 ? 17.703 -37.344 -15.664 1 42.25 275 LEU A C 1
ATOM 2068 O O . LEU A 1 275 ? 18.031 -38.094 -16.578 1 42.25 275 LEU A O 1
ATOM 2072 N N . THR A 1 276 ? 18.125 -36.094 -15.57 1 41.91 276 THR A N 1
ATOM 2073 C CA . THR A 1 276 ? 19.25 -35.75 -16.438 1 41.91 276 THR A CA 1
ATOM 2074 C C . THR A 1 276 ? 20.375 -36.75 -16.297 1 41.91 276 THR A C 1
ATOM 2076 O O . THR A 1 276 ? 21.141 -36.969 -17.25 1 41.91 276 THR A O 1
ATOM 2079 N N . VAL A 1 277 ? 20.391 -37.5 -15.234 1 40.69 277 VAL A N 1
ATOM 2080 C CA . VAL A 1 277 ? 21.328 -38.625 -15.188 1 40.69 277 VAL A CA 1
ATOM 2081 C C . VAL A 1 277 ? 20.719 -39.812 -15.914 1 40.69 277 VAL A C 1
ATOM 2083 O O . VAL A 1 277 ? 21.438 -40.594 -16.531 1 40.69 277 VAL A O 1
ATOM 2086 N N . ARG A 1 278 ? 19.375 -40.156 -15.875 1 40.34 278 ARG A N 1
ATOM 2087 C CA . ARG A 1 278 ? 18.812 -41.281 -16.594 1 40.34 278 ARG A CA 1
ATOM 2088 C C . ARG A 1 278 ? 18.438 -40.906 -18.016 1 40.34 278 ARG A C 1
ATOM 2090 O O . ARG A 1 278 ? 17.391 -40.281 -18.234 1 40.34 278 ARG A O 1
ATOM 2097 N N . MET A 1 279 ? 19.188 -40.438 -18.953 1 39.69 279 MET A N 1
ATOM 2098 C CA . MET A 1 279 ? 19.016 -40.156 -20.375 1 39.69 279 MET A CA 1
ATOM 2099 C C . MET A 1 279 ? 18.328 -41.312 -21.094 1 39.69 279 MET A C 1
ATOM 2101 O O . MET A 1 279 ? 18.734 -42.469 -20.953 1 39.69 279 MET A O 1
ATOM 2105 N N . ARG A 1 280 ? 16.984 -41.125 -21.469 1 41.12 280 ARG A N 1
ATOM 2106 C CA . ARG A 1 280 ? 16.25 -42.125 -22.266 1 41.12 280 ARG A CA 1
ATOM 2107 C C . ARG A 1 280 ? 17.031 -42.5 -23.516 1 41.12 280 ARG A C 1
ATOM 2109 O O . ARG A 1 280 ? 17.656 -41.656 -24.156 1 41.12 280 ARG A O 1
ATOM 2116 N N . THR A 1 281 ? 17.281 -43.75 -23.656 1 44.69 281 THR A N 1
ATOM 2117 C CA . THR A 1 281 ? 17.969 -44.281 -24.844 1 44.69 281 THR A CA 1
ATOM 2118 C C . THR A 1 281 ? 17.172 -43.969 -26.109 1 44.69 281 THR A C 1
ATOM 2120 O O . THR A 1 281 ? 15.977 -43.688 -26.047 1 44.69 281 THR A O 1
ATOM 2123 N N . THR A 1 282 ? 17.812 -43.719 -27.188 1 48.62 282 THR A N 1
ATOM 2124 C CA . THR A 1 282 ? 17.266 -43.469 -28.531 1 48.62 282 THR A CA 1
ATOM 2125 C C . THR A 1 282 ? 16.078 -44.406 -28.812 1 48.62 282 THR A C 1
ATOM 2127 O O . THR A 1 282 ? 15.141 -44 -29.5 1 48.62 282 THR A O 1
ATOM 2130 N N . GLU A 1 283 ? 16.141 -45.531 -28.172 1 54.78 283 GLU A N 1
ATOM 2131 C CA . GLU A 1 283 ? 15.125 -46.562 -28.438 1 54.78 283 GLU A CA 1
ATOM 2132 C C . GLU A 1 283 ? 13.836 -46.25 -27.672 1 54.78 283 GLU A C 1
ATOM 2134 O O . GLU A 1 283 ? 12.742 -46.438 -28.188 1 54.78 283 GLU A O 1
ATOM 2139 N N . GLU A 1 284 ? 13.984 -45.656 -26.469 1 56.62 284 GLU A N 1
ATOM 2140 C CA . GLU A 1 284 ? 12.82 -45.375 -25.625 1 56.62 284 GLU A CA 1
ATOM 2141 C C . GLU A 1 284 ? 12.07 -44.125 -26.125 1 56.62 284 GLU A C 1
ATOM 2143 O O . GLU A 1 284 ? 10.836 -44.094 -26.094 1 56.62 284 GLU A O 1
ATOM 2148 N N . LEU A 1 285 ? 12.82 -43.188 -26.625 1 54.25 285 LEU A N 1
ATOM 2149 C CA . LEU A 1 285 ? 12.242 -42 -27.234 1 54.25 285 LEU A CA 1
ATOM 2150 C C . LEU A 1 285 ? 11.484 -42.375 -28.5 1 54.25 285 LEU A C 1
ATOM 2152 O O . LEU A 1 285 ? 10.391 -41.844 -28.75 1 54.25 285 LEU A O 1
ATOM 2156 N N . ALA A 1 286 ? 11.977 -43.25 -29.328 1 57.81 286 ALA A N 1
ATOM 2157 C CA . ALA A 1 286 ? 11.336 -43.719 -30.547 1 57.81 286 ALA A CA 1
ATOM 2158 C C . ALA A 1 286 ? 10.055 -44.5 -30.219 1 57.81 286 ALA A C 1
ATOM 2160 O O . ALA A 1 286 ? 9.039 -44.344 -30.906 1 57.81 286 ALA A O 1
ATOM 2161 N N . ALA A 1 287 ? 9.977 -45.188 -29.094 1 60.94 287 ALA A N 1
ATOM 2162 C CA . ALA A 1 287 ? 8.797 -45.969 -28.688 1 60.94 287 ALA A CA 1
ATOM 2163 C C . ALA A 1 287 ? 7.688 -45.031 -28.203 1 60.94 287 ALA A C 1
ATOM 2165 O O . ALA A 1 287 ? 6.512 -45.25 -28.516 1 60.94 287 ALA A O 1
ATOM 2166 N N . ALA A 1 288 ? 8.023 -43.969 -27.562 1 59.28 288 ALA A N 1
ATOM 2167 C CA . ALA A 1 288 ? 7.039 -43 -27.047 1 59.28 288 ALA A CA 1
ATOM 2168 C C . ALA A 1 288 ? 6.414 -42.188 -28.172 1 59.28 288 ALA A C 1
ATOM 2170 O O . ALA A 1 288 ? 5.199 -41.969 -28.188 1 59.28 288 ALA A O 1
ATOM 2171 N N . ARG A 1 289 ? 7.27 -41.812 -29.094 1 59.97 289 ARG A N 1
ATOM 2172 C CA . ARG A 1 289 ? 6.75 -41.125 -30.266 1 59.97 289 ARG A CA 1
ATOM 2173 C C . ARG A 1 289 ? 5.785 -42.031 -31.047 1 59.97 289 ARG A C 1
ATOM 2175 O O . ARG A 1 289 ? 4.762 -41.562 -31.531 1 59.97 289 ARG A O 1
ATOM 2182 N N . LYS A 1 290 ? 6.09 -43.375 -31.172 1 63.84 290 LYS A N 1
ATOM 2183 C CA . LYS A 1 290 ? 5.227 -44.344 -31.844 1 63.84 290 LYS A CA 1
ATOM 2184 C C . LYS A 1 290 ? 3.912 -44.531 -31.094 1 63.84 290 LYS A C 1
ATOM 2186 O O . LYS A 1 290 ? 2.842 -44.562 -31.703 1 63.84 290 LYS A O 1
ATOM 2191 N N . ALA A 1 291 ? 3.928 -44.469 -29.797 1 65.06 291 ALA A N 1
ATOM 2192 C CA . ALA A 1 291 ? 2.721 -44.625 -28.984 1 65.06 291 ALA A CA 1
ATOM 2193 C C . ALA A 1 291 ? 1.83 -43.406 -29.094 1 65.06 291 ALA A C 1
ATOM 2195 O O . ALA A 1 291 ? 0.607 -43.531 -29.203 1 65.06 291 ALA A O 1
ATOM 2196 N N . GLU A 1 292 ? 2.482 -42.25 -29.078 1 61.66 292 GLU A N 1
ATOM 2197 C CA . GLU A 1 292 ? 1.743 -41 -29.219 1 61.66 292 GLU A CA 1
ATOM 2198 C C . GLU A 1 292 ? 1.045 -40.938 -30.562 1 61.66 292 GLU A C 1
ATOM 2200 O O . GLU A 1 292 ? -0.099 -40.469 -30.656 1 61.66 292 GLU A O 1
ATOM 2205 N N . LYS A 1 293 ? 1.751 -41.375 -31.672 1 64.88 293 LYS A N 1
ATOM 2206 C CA . LYS A 1 293 ? 1.166 -41.438 -33 1 64.88 293 LYS A CA 1
ATOM 2207 C C . LYS A 1 293 ? -0.005 -42.406 -33.062 1 64.88 293 LYS A C 1
ATOM 2209 O O . LYS A 1 293 ? -1.044 -42.094 -33.656 1 64.88 293 LYS A O 1
ATOM 2214 N N . GLU A 1 294 ? 0.124 -43.531 -32.438 1 68.25 294 GLU A N 1
ATOM 2215 C CA . GLU A 1 294 ? -0.938 -44.531 -32.438 1 68.25 294 GLU A CA 1
ATOM 2216 C C . GLU A 1 294 ? -2.158 -44.031 -31.656 1 68.25 294 GLU A C 1
ATOM 2218 O O . GLU A 1 294 ? -3.297 -44.25 -32.062 1 68.25 294 GLU A O 1
ATOM 2223 N N . GLU A 1 295 ? -1.886 -43.281 -30.547 1 67.19 295 GLU A N 1
ATOM 2224 C CA . GLU A 1 295 ? -2.992 -42.75 -29.75 1 67.19 295 GLU A CA 1
ATOM 2225 C C . GLU A 1 295 ? -3.729 -41.656 -30.516 1 67.19 295 GLU A C 1
ATOM 2227 O O . GLU A 1 295 ? -4.957 -41.562 -30.469 1 67.19 295 GLU A O 1
ATOM 2232 N N . ARG A 1 296 ? -2.949 -40.812 -31.188 1 64.06 296 ARG A N 1
ATOM 2233 C CA . ARG A 1 296 ? -3.543 -39.781 -32.031 1 64.06 296 ARG A CA 1
ATOM 2234 C C . ARG A 1 296 ? -4.371 -40.375 -33.156 1 64.06 296 ARG A C 1
ATOM 2236 O O . ARG A 1 296 ? -5.449 -39.875 -33.469 1 64.06 296 ARG A O 1
ATOM 2243 N N . GLU A 1 297 ? -3.881 -41.5 -33.719 1 65.94 297 GLU A N 1
ATOM 2244 C CA . GLU A 1 297 ? -4.582 -42.219 -34.812 1 65.94 297 GLU A CA 1
ATOM 2245 C C . GLU A 1 297 ? -5.844 -42.906 -34.281 1 65.94 297 GLU A C 1
ATOM 2247 O O . GLU A 1 297 ? -6.879 -42.906 -34.938 1 65.94 297 GLU A O 1
ATOM 2252 N N . ARG A 1 298 ? -5.816 -43.281 -33.062 1 69.25 298 ARG A N 1
ATOM 2253 C CA . ARG A 1 298 ? -6.992 -43.875 -32.438 1 69.25 298 ARG A CA 1
ATOM 2254 C C . ARG A 1 298 ? -8.047 -42.812 -32.125 1 69.25 298 ARG A C 1
ATOM 2256 O O . ARG A 1 298 ? -9.234 -43.031 -32.375 1 69.25 298 ARG A O 1
ATOM 2263 N N . ALA A 1 299 ? -7.59 -41.688 -31.625 1 63.94 299 ALA A N 1
ATOM 2264 C CA . ALA A 1 299 ? -8.5 -40.594 -31.312 1 63.94 299 ALA A CA 1
ATOM 2265 C C . ALA A 1 299 ? -9.133 -40.031 -32.562 1 63.94 299 ALA A C 1
ATOM 2267 O O . ALA A 1 299 ? -10.336 -39.75 -32.594 1 63.94 299 ALA A O 1
ATOM 2268 N N . ALA A 1 300 ? -8.336 -39.875 -33.594 1 61.91 300 ALA A N 1
ATOM 2269 C CA . ALA A 1 300 ? -8.852 -39.406 -34.875 1 61.91 300 ALA A CA 1
ATOM 2270 C C . ALA A 1 300 ? -9.859 -40.406 -35.469 1 61.91 300 ALA A C 1
ATOM 2272 O O . ALA A 1 300 ? -10.883 -40 -36 1 61.91 300 ALA A O 1
ATOM 2273 N N . ALA A 1 301 ? -9.641 -41.688 -35.281 1 61.28 301 ALA A N 1
ATOM 2274 C CA . ALA A 1 301 ? -10.555 -42.719 -35.75 1 61.28 301 ALA A CA 1
ATOM 2275 C C . ALA A 1 301 ? -11.852 -42.688 -34.938 1 61.28 301 ALA A C 1
ATOM 2277 O O . ALA A 1 301 ? -12.938 -42.906 -35.5 1 61.28 301 ALA A O 1
ATOM 2278 N N . ALA A 1 302 ? -11.781 -42.375 -33.656 1 63.06 302 ALA A N 1
ATOM 2279 C CA . ALA A 1 302 ? -12.969 -42.281 -32.812 1 63.06 302 ALA A CA 1
ATOM 2280 C C . ALA A 1 302 ? -13.836 -41.094 -33.219 1 63.06 302 ALA A C 1
ATOM 2282 O O . ALA A 1 302 ? -15.062 -41.188 -33.25 1 63.06 302 ALA A O 1
ATOM 2283 N N . VAL A 1 303 ? -13.156 -39.938 -33.438 1 56.88 303 VAL A N 1
ATOM 2284 C CA . VAL A 1 303 ? -13.867 -38.719 -33.844 1 56.88 303 VAL A CA 1
ATOM 2285 C C . VAL A 1 303 ? -14.555 -38.969 -35.188 1 56.88 303 VAL A C 1
ATOM 2287 O O . VAL A 1 303 ? -15.703 -38.562 -35.406 1 56.88 303 VAL A O 1
ATOM 2290 N N . SER A 1 304 ? -13.883 -39.594 -36.125 1 56.44 304 SER A N 1
ATOM 2291 C CA . SER A 1 304 ? -14.461 -39.906 -37.406 1 56.44 304 SER A CA 1
ATOM 2292 C C . SER A 1 304 ? -15.641 -40.875 -37.281 1 56.44 304 SER A C 1
ATOM 2294 O O . SER A 1 304 ? -16.641 -40.719 -38 1 56.44 304 SER A O 1
ATOM 2296 N N . ALA A 1 305 ? -15.609 -41.75 -36.312 1 58.28 305 ALA A N 1
ATOM 2297 C CA . ALA A 1 305 ? -16.703 -42.688 -36.062 1 58.28 305 ALA A CA 1
ATOM 2298 C C . ALA A 1 305 ? -17.906 -42 -35.469 1 58.28 305 ALA A C 1
ATOM 2300 O O . ALA A 1 305 ? -19.047 -42.344 -35.781 1 58.28 305 ALA A O 1
ATOM 2301 N N . ALA A 1 306 ? -17.656 -41.031 -34.562 1 53.56 306 ALA A N 1
ATOM 2302 C CA . ALA A 1 306 ? -18.75 -40.312 -33.906 1 53.56 306 ALA A CA 1
ATOM 2303 C C . ALA A 1 306 ? -19.438 -39.375 -34.906 1 53.56 306 ALA A C 1
ATOM 2305 O O . ALA A 1 306 ? -20.641 -39.094 -34.781 1 53.56 306 ALA A O 1
ATOM 2306 N N . ALA A 1 307 ? -18.734 -38.781 -35.781 1 50.41 307 ALA A N 1
ATOM 2307 C CA . ALA A 1 307 ? -19.297 -37.906 -36.812 1 50.41 307 ALA A CA 1
ATOM 2308 C C . ALA A 1 307 ? -20.156 -38.719 -37.781 1 50.41 307 ALA A C 1
ATOM 2310 O O . ALA A 1 307 ? -20.891 -38.156 -38.594 1 50.41 307 ALA A O 1
ATOM 2311 N N . ALA A 1 308 ? -19.844 -40.031 -37.812 1 45.69 308 ALA A N 1
ATOM 2312 C CA . ALA A 1 308 ? -20.75 -40.844 -38.594 1 45.69 308 ALA A CA 1
ATOM 2313 C C . ALA A 1 308 ? -22.109 -40.969 -37.938 1 45.69 308 ALA A C 1
ATOM 2315 O O . ALA A 1 308 ? -22.203 -41.469 -36.812 1 45.69 308 ALA A O 1
ATOM 2316 N N . GLY A 1 309 ? -22.859 -39.906 -37.969 1 44.19 309 GLY A N 1
ATOM 2317 C CA . GLY A 1 309 ? -24.219 -39.625 -37.531 1 44.19 309 GLY A CA 1
ATOM 2318 C C . GLY A 1 309 ? -25.109 -40.844 -37.5 1 44.19 309 GLY A C 1
ATOM 2319 O O . GLY A 1 309 ? -24.812 -41.844 -38.125 1 44.19 309 GLY A O 1
ATOM 2320 N N . PRO A 1 310 ? -25.75 -41.062 -36.312 1 43.25 310 PRO A N 1
ATOM 2321 C CA . PRO A 1 310 ? -26.656 -42.188 -36.25 1 43.25 310 PRO A CA 1
ATOM 2322 C C . PRO A 1 310 ? -27.516 -42.344 -37.5 1 43.25 310 PRO A C 1
ATOM 2324 O O . PRO A 1 310 ? -27.766 -41.375 -38.219 1 43.25 310 PRO A O 1
ATOM 2327 N N . ALA A 1 311 ? -27.484 -43.438 -38.125 1 42.88 311 ALA A N 1
ATOM 2328 C CA . ALA A 1 311 ? -28.297 -43.719 -39.312 1 42.88 311 ALA A CA 1
ATOM 2329 C C . ALA A 1 311 ? -29.734 -43.281 -39.094 1 42.88 311 ALA A C 1
ATOM 2331 O O . ALA A 1 311 ? -30.266 -43.375 -38 1 42.88 311 ALA A O 1
ATOM 2332 N N . PRO A 1 312 ? -30.312 -42.438 -39.906 1 40 312 PRO A N 1
ATOM 2333 C CA . PRO A 1 312 ? -31.688 -41.969 -39.812 1 40 312 PRO A CA 1
ATOM 2334 C C . PRO A 1 312 ? -32.688 -43.094 -39.5 1 40 312 PRO A C 1
ATOM 2336 O O . PRO A 1 312 ? -32.625 -44.156 -40.094 1 40 312 PRO A O 1
ATOM 2339 N N . MET A 1 313 ? -33.031 -43.188 -38.188 1 36.75 313 MET A N 1
ATOM 2340 C CA . MET A 1 313 ? -34.031 -44.219 -37.844 1 36.75 313 MET A CA 1
ATOM 2341 C C . MET A 1 313 ? -35.219 -44.125 -38.75 1 36.75 313 MET A C 1
ATOM 2343 O O . MET A 1 313 ? -35.781 -43.062 -38.969 1 36.75 313 MET A O 1
ATOM 2347 N N . ALA A 1 314 ? -35.438 -45.031 -39.719 1 33.12 314 ALA A N 1
ATOM 2348 C CA . ALA A 1 314 ? -36.562 -45.156 -40.625 1 33.12 314 ALA A CA 1
ATOM 2349 C C . ALA A 1 314 ? -37.875 -45.062 -39.906 1 33.12 314 ALA A C 1
ATOM 2351 O O . ALA A 1 314 ? -38.156 -45.875 -39 1 33.12 314 ALA A O 1
ATOM 2352 N N . VAL A 1 315 ? -38.375 -43.875 -39.656 1 35.22 315 VAL A N 1
ATOM 2353 C CA . VAL A 1 315 ? -39.719 -43.594 -39.094 1 35.22 315 VAL A CA 1
ATOM 2354 C C . VAL A 1 315 ? -40.75 -44.5 -39.781 1 35.22 315 VAL A C 1
ATOM 2356 O O . VAL A 1 315 ? -40.844 -44.5 -41.031 1 35.22 315 VAL A O 1
ATOM 2359 N N . ASP A 1 316 ? -41.062 -45.688 -39.25 1 31.83 316 ASP A N 1
ATOM 2360 C CA . ASP A 1 316 ? -42.062 -46.625 -39.719 1 31.83 316 ASP A CA 1
ATOM 2361 C C . ASP A 1 316 ? -43.406 -45.906 -39.906 1 31.83 316 ASP A C 1
ATOM 2363 O O . ASP A 1 316 ? -43.844 -45.125 -39.062 1 31.83 316 ASP A O 1
ATOM 2367 N N . ALA A 1 317 ? -44 -45.781 -41.062 1 35.78 317 ALA A N 1
ATOM 2368 C CA . ALA A 1 317 ? -45.25 -45.25 -41.562 1 35.78 317 ALA A CA 1
ATOM 2369 C C . ALA A 1 317 ? -46.438 -45.781 -40.75 1 35.78 317 ALA A C 1
ATOM 2371 O O . ALA A 1 317 ? -46.5 -46.969 -40.406 1 35.78 317 ALA A O 1
ATOM 2372 N N . PRO A 1 318 ? -47.188 -44.844 -40 1 34.16 318 PRO A N 1
ATOM 2373 C CA . PRO A 1 318 ? -48.344 -45.156 -39.156 1 34.16 318 PRO A CA 1
ATOM 2374 C C . PRO A 1 318 ? -49.344 -46.031 -39.906 1 34.16 318 PRO A C 1
ATOM 2376 O O . PRO A 1 318 ? -49.594 -45.812 -41.094 1 34.16 318 PRO A O 1
ATOM 2379 N N . ARG A 1 319 ? -49.469 -47.25 -39.562 1 33.69 319 ARG A N 1
ATOM 2380 C CA . ARG A 1 319 ? -50.438 -48.219 -40.125 1 33.69 319 ARG A CA 1
ATOM 2381 C C . ARG A 1 319 ? -51.844 -47.75 -39.938 1 33.69 319 ARG A C 1
ATOM 2383 O O . ARG A 1 319 ? -52.219 -47.25 -38.875 1 33.69 319 ARG A O 1
ATOM 2390 N N . SER A 1 320 ? -52.656 -47.312 -40.906 1 31.16 320 SER A N 1
ATOM 2391 C CA . SER A 1 320 ? -54.031 -46.938 -41.094 1 31.16 320 SER A CA 1
ATOM 2392 C C . SER A 1 320 ? -54.969 -47.969 -40.438 1 31.16 320 SER A C 1
ATOM 2394 O O . SER A 1 320 ? -54.906 -49.156 -40.719 1 31.16 320 SER A O 1
ATOM 2396 N N . PHE A 1 321 ? -55.375 -47.844 -39.094 1 29.3 321 PHE A N 1
ATOM 2397 C CA . PHE A 1 321 ? -56.312 -48.688 -38.375 1 29.3 321 PHE A CA 1
ATOM 2398 C C . PHE A 1 321 ? -57.688 -48.688 -39.062 1 29.3 321 PHE A C 1
ATOM 2400 O O . PHE A 1 321 ? -58.562 -47.938 -38.656 1 29.3 321 PHE A O 1
ATOM 2407 N N . ALA A 1 322 ? -57.969 -48.594 -40.344 1 25 322 ALA A N 1
ATOM 2408 C CA . ALA A 1 322 ? -59.281 -48.531 -40.969 1 25 322 ALA A CA 1
ATOM 2409 C C . ALA A 1 322 ? -60.156 -49.688 -40.469 1 25 322 ALA A C 1
ATOM 2411 O O . ALA A 1 322 ? -61.344 -49.5 -40.188 1 25 322 ALA A O 1
ATOM 2412 N N . GLN A 1 323 ? -59.875 -50.969 -40.781 1 23.42 323 GLN A N 1
ATOM 2413 C CA . GLN A 1 323 ? -60.875 -51.781 -41.438 1 23.42 323 GLN A CA 1
ATOM 2414 C C . GLN A 1 323 ? -61.812 -52.438 -40.406 1 23.42 323 GLN A C 1
ATOM 2416 O O . GLN A 1 323 ? -62.719 -53.156 -40.75 1 23.42 323 GLN A O 1
ATOM 2421 N N . ALA A 1 324 ? -61.5 -52.562 -39.062 1 27.06 324 ALA A N 1
ATOM 2422 C CA . ALA A 1 324 ? -62.25 -53.719 -38.562 1 27.06 324 ALA A CA 1
ATOM 2423 C C . ALA A 1 324 ? -63.719 -53.312 -38.281 1 27.06 324 ALA A C 1
ATOM 2425 O O . ALA A 1 324 ? -64 -52.656 -37.281 1 27.06 324 ALA A O 1
ATOM 2426 N N . ALA A 1 325 ? -64.562 -52.812 -39.344 1 27.78 325 ALA A N 1
ATOM 2427 C CA . ALA A 1 325 ? -66 -52.656 -39.281 1 27.78 325 ALA A CA 1
ATOM 2428 C C . ALA A 1 325 ? -66.688 -53.906 -38.75 1 27.78 325 ALA A C 1
ATOM 2430 O O . ALA A 1 325 ? -67.875 -53.938 -38.531 1 27.78 325 ALA A O 1
ATOM 2431 N N . GLY A 1 326 ? -66 -55.031 -38.938 1 22.92 326 GLY A N 1
ATOM 2432 C CA . GLY A 1 326 ? -66.938 -56.094 -39.156 1 22.92 326 GLY A CA 1
ATOM 2433 C C . GLY A 1 326 ? -67.938 -56.219 -38.062 1 22.92 326 GLY A C 1
ATOM 2434 O O . GLY A 1 326 ? -69.188 -56.156 -38.312 1 22.92 326 GLY A O 1
ATOM 2435 N N . ARG A 1 327 ? -68.062 -57.469 -37.531 1 24.83 327 ARG A N 1
ATOM 2436 C CA . ARG A 1 327 ? -69.125 -58.406 -37.312 1 24.83 327 ARG A CA 1
ATOM 2437 C C . ARG A 1 327 ? -69.75 -58.188 -35.938 1 24.83 327 ARG A C 1
ATOM 2439 O O . ARG A 1 327 ? -69.312 -58.75 -34.938 1 24.83 327 ARG A O 1
ATOM 2446 N N . ALA A 1 328 ? -69.875 -56.719 -35.344 1 22.52 328 ALA A N 1
ATOM 2447 C CA . ALA A 1 328 ? -71.062 -56.906 -34.5 1 22.52 328 ALA A CA 1
ATOM 2448 C C . ALA A 1 328 ? -72.312 -56.844 -35.344 1 22.52 328 ALA A C 1
ATOM 2450 O O . ALA A 1 328 ? -72.438 -56.094 -36.312 1 22.52 328 ALA A O 1
ATOM 2451 N N . MET B 1 1 ? 17.031 1.013 49.531 1 23.44 1 MET B N 1
ATOM 2452 C CA . MET B 1 1 ? 15.961 0.103 49.156 1 23.44 1 MET B CA 1
ATOM 2453 C C . MET B 1 1 ? 15.133 0.684 48.031 1 23.44 1 MET B C 1
ATOM 2455 O O . MET B 1 1 ? 14.242 1.508 48.25 1 23.44 1 MET B O 1
ATOM 2459 N N . PHE B 1 2 ? 15.719 1.013 46.906 1 24.95 2 PHE B N 1
ATOM 2460 C CA . PHE B 1 2 ? 15.195 1.726 45.75 1 24.95 2 PHE B CA 1
ATOM 2461 C C . PHE B 1 2 ? 14.102 0.91 45.062 1 24.95 2 PHE B C 1
ATOM 2463 O O . PHE B 1 2 ? 14.336 -0.238 44.656 1 24.95 2 PHE B O 1
ATOM 2470 N N . ALA B 1 3 ? 12.852 1.001 45.469 1 22.39 3 ALA B N 1
ATOM 2471 C CA . ALA B 1 3 ? 11.695 0.283 44.938 1 22.39 3 ALA B CA 1
ATOM 2472 C C . ALA B 1 3 ? 11.617 0.411 43.438 1 22.39 3 ALA B C 1
ATOM 2474 O O . ALA B 1 3 ? 11.539 1.521 42.906 1 22.39 3 ALA B O 1
ATOM 2475 N N . ALA B 1 4 ? 12.227 -0.511 42.719 1 25.59 4 ALA B N 1
ATOM 2476 C CA . ALA B 1 4 ? 12.102 -0.748 41.281 1 25.59 4 ALA B CA 1
ATOM 2477 C C . ALA B 1 4 ? 10.633 -0.765 40.844 1 25.59 4 ALA B C 1
ATOM 2479 O O . ALA B 1 4 ? 9.906 -1.714 41.156 1 25.59 4 ALA B O 1
ATOM 2480 N N . SER B 1 5 ? 9.891 0.348 41.031 1 27.31 5 SER B N 1
ATOM 2481 C CA . SER B 1 5 ? 8.531 0.364 40.5 1 27.31 5 SER B CA 1
ATOM 2482 C C . SER B 1 5 ? 8.508 -0.15 39.062 1 27.31 5 SER B C 1
ATOM 2484 O O . SER B 1 5 ? 9.141 0.426 38.188 1 27.31 5 SER B O 1
ATOM 2486 N N . THR B 1 6 ? 8.625 -1.392 38.844 1 31.05 6 THR B N 1
ATOM 2487 C CA . THR B 1 6 ? 8.43 -2.154 37.625 1 31.05 6 THR B CA 1
ATOM 2488 C C . THR B 1 6 ? 7.113 -1.771 36.938 1 31.05 6 THR B C 1
ATOM 2490 O O . THR B 1 6 ? 6.055 -2.295 37.312 1 31.05 6 THR B O 1
ATOM 2493 N N . GLY B 1 7 ? 6.676 -0.483 36.906 1 30 7 GLY B N 1
ATOM 2494 C CA . GLY B 1 7 ? 5.469 -0.216 36.125 1 30 7 GLY B CA 1
ATOM 2495 C C . GLY B 1 7 ? 5.391 -1.013 34.844 1 30 7 GLY B C 1
ATOM 2496 O O . GLY B 1 7 ? 6.27 -0.9 34 1 30 7 GLY B O 1
ATOM 2497 N N . SER B 1 8 ? 5.062 -2.236 34.875 1 33.25 8 SER B N 1
ATOM 2498 C CA . SER B 1 8 ? 4.602 -3.062 33.75 1 33.25 8 SER B CA 1
ATOM 2499 C C . SER B 1 8 ? 3.793 -2.244 32.75 1 33.25 8 SER B C 1
ATOM 2501 O O . SER B 1 8 ? 2.586 -2.064 32.938 1 33.25 8 SER B O 1
ATOM 2503 N N . GLY B 1 9 ? 4.051 -0.978 32.469 1 33.81 9 GLY B N 1
ATOM 2504 C CA . GLY B 1 9 ? 3.371 -0.146 31.5 1 33.81 9 GLY B CA 1
ATOM 2505 C C . GLY B 1 9 ? 2.918 -0.917 30.281 1 33.81 9 GLY B C 1
ATOM 2506 O O . GLY B 1 9 ? 3.727 -1.571 29.609 1 33.81 9 GLY B O 1
ATOM 2507 N N . THR B 1 10 ? 1.791 -1.521 30.344 1 37.28 10 THR B N 1
ATOM 2508 C CA . THR B 1 10 ? 1.08 -2.086 29.203 1 37.28 10 THR B CA 1
ATOM 2509 C C . THR B 1 10 ? 1.404 -1.311 27.938 1 37.28 10 THR B C 1
ATOM 2511 O O . THR B 1 10 ? 1.304 -0.082 27.906 1 37.28 10 THR B O 1
ATOM 2514 N N . ASN B 1 11 ? 2.379 -1.533 27.25 1 39.72 11 ASN B N 1
ATOM 2515 C CA . ASN B 1 11 ? 2.773 -1.003 25.953 1 39.72 11 ASN B CA 1
ATOM 2516 C C . ASN B 1 11 ? 1.561 -0.63 25.094 1 39.72 11 ASN B C 1
ATOM 2518 O O . ASN B 1 11 ? 1.017 -1.471 24.391 1 39.72 11 ASN B O 1
ATOM 2522 N N . MET B 1 12 ? 0.508 0.006 25.641 1 47.22 12 MET B N 1
ATOM 2523 C CA . MET B 1 12 ? -0.674 0.48 24.922 1 47.22 12 MET B CA 1
ATOM 2524 C C . MET B 1 12 ? -0.284 1.147 23.609 1 47.22 12 MET B C 1
ATOM 2526 O O . MET B 1 12 ? 0.421 2.158 23.609 1 47.22 12 MET B O 1
ATOM 2530 N N . SER B 1 13 ? -0.397 0.506 22.484 1 65.75 13 SER B N 1
ATOM 2531 C CA . SER B 1 13 ? -0.056 1.059 21.172 1 65.75 13 SER B CA 1
ATOM 2532 C C . SER B 1 13 ? -0.896 2.293 20.859 1 65.75 13 SER B C 1
ATOM 2534 O O . SER B 1 13 ? -2.088 2.336 21.172 1 65.75 13 SER B O 1
ATOM 2536 N N . LEU B 1 14 ? -0.461 3.602 20.828 1 82.62 14 LEU B N 1
ATOM 2537 C CA . LEU B 1 14 ? -1.096 4.84 20.391 1 82.62 14 LEU B CA 1
ATOM 2538 C C . LEU B 1 14 ? -1.923 4.613 19.141 1 82.62 14 LEU B C 1
ATOM 2540 O O . LEU B 1 14 ? -1.541 3.82 18.266 1 82.62 14 LEU B O 1
ATOM 2544 N N . PRO B 1 15 ? -3.211 5.219 19.125 1 89.69 15 PRO B N 1
ATOM 2545 C CA . PRO B 1 15 ? -4.047 5.07 17.938 1 89.69 15 PRO B CA 1
ATOM 2546 C C . PRO B 1 15 ? -3.359 5.574 16.672 1 89.69 15 PRO B C 1
ATOM 2548 O O . PRO B 1 15 ? -2.611 6.551 16.719 1 89.69 15 PRO B O 1
ATOM 2551 N N . TYR B 1 16 ? -3.635 4.941 15.547 1 93.69 16 TYR B N 1
ATOM 2552 C CA . TYR B 1 16 ? -3.145 5.359 14.234 1 93.69 16 TYR B CA 1
ATOM 2553 C C . TYR B 1 16 ? -4.121 6.324 13.57 1 93.69 16 TYR B C 1
ATOM 2555 O O . TYR B 1 16 ? -5.332 6.102 13.586 1 93.69 16 TYR B O 1
ATOM 2563 N N . HIS B 1 17 ? -3.574 7.441 13.016 1 96.38 17 HIS B N 1
ATOM 2564 C CA . HIS B 1 17 ? -4.398 8.477 12.406 1 96.38 17 HIS B CA 1
ATOM 2565 C C . HIS B 1 17 ? -4.062 8.648 10.93 1 96.38 17 HIS B C 1
ATOM 2567 O O . HIS B 1 17 ? -2.891 8.719 10.555 1 96.38 17 HIS B O 1
ATOM 2573 N N . ASP B 1 18 ? -5.031 8.586 10.125 1 96.94 18 ASP B N 1
ATOM 2574 C CA . ASP B 1 18 ? -4.957 9.148 8.781 1 96.94 18 ASP B CA 1
ATOM 2575 C C . ASP B 1 18 ? -5.859 10.375 8.656 1 96.94 18 ASP B C 1
ATOM 2577 O O . ASP B 1 18 ? -7.066 10.25 8.445 1 96.94 18 ASP B O 1
ATOM 2581 N N . LEU B 1 19 ? -5.281 11.562 8.625 1 96.31 19 LEU B N 1
ATOM 2582 C CA . LEU B 1 19 ? -6.066 12.781 8.781 1 96.31 19 LEU B CA 1
ATOM 2583 C C . LEU B 1 19 ? -6.539 13.305 7.43 1 96.31 19 LEU B C 1
ATOM 2585 O O . LEU B 1 19 ? -7.211 14.336 7.359 1 96.31 19 LEU B O 1
ATOM 2589 N N . ALA B 1 20 ? -6.176 12.633 6.363 1 89.62 20 ALA B N 1
ATOM 2590 C CA . ALA B 1 20 ? -6.578 13.117 5.043 1 89.62 20 ALA B CA 1
ATOM 2591 C C . ALA B 1 20 ? -6.926 11.953 4.117 1 89.62 20 ALA B C 1
ATOM 2593 O O . ALA B 1 20 ? -6.074 11.477 3.363 1 89.62 20 ALA B O 1
ATOM 2594 N N . VAL B 1 21 ? -8.109 11.539 4.199 1 82 21 VAL B N 1
ATOM 2595 C CA . VAL B 1 21 ? -8.656 10.586 3.236 1 82 21 VAL B CA 1
ATOM 2596 C C . VAL B 1 21 ? -9.562 11.32 2.248 1 82 21 VAL B C 1
ATOM 2598 O O . VAL B 1 21 ? -10.586 11.883 2.639 1 82 21 VAL B O 1
ATOM 2601 N N . ALA B 1 22 ? -8.914 11.805 1.12 1 72.31 22 ALA B N 1
ATOM 2602 C CA . ALA B 1 22 ? -9.555 12.711 0.173 1 72.31 22 ALA B CA 1
ATOM 2603 C C . ALA B 1 22 ? -11 12.305 -0.081 1 72.31 22 ALA B C 1
ATOM 2605 O O . ALA B 1 22 ? -11.297 11.117 -0.248 1 72.31 22 ALA B O 1
ATOM 2606 N N . ASN B 1 23 ? -11.867 13.203 0.314 1 57.53 23 ASN B N 1
ATOM 2607 C CA . ASN B 1 23 ? -13.266 13.039 -0.052 1 57.53 23 ASN B CA 1
ATOM 2608 C C . ASN B 1 23 ? -13.586 13.734 -1.374 1 57.53 23 ASN B C 1
ATOM 2610 O 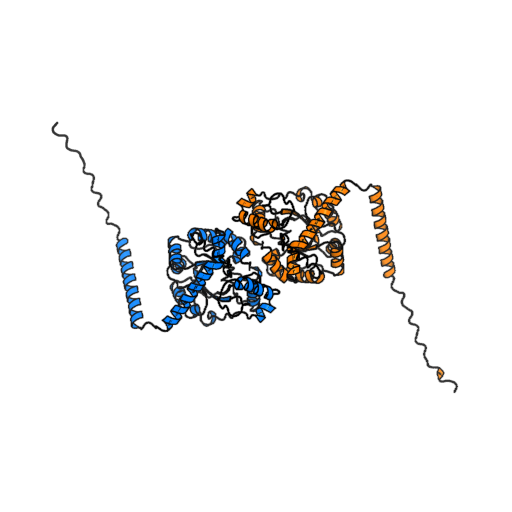O . ASN B 1 23 ? -13.57 14.961 -1.455 1 57.53 23 ASN B O 1
ATOM 2614 N N . THR B 1 24 ? -12.891 13.359 -2.35 1 54.03 24 THR B N 1
ATOM 2615 C CA . THR B 1 24 ? -13.5 13.922 -3.551 1 54.03 24 THR B CA 1
ATOM 2616 C C . THR B 1 24 ? -14.969 13.531 -3.641 1 54.03 24 THR B C 1
ATOM 2618 O O . THR B 1 24 ? -15.359 12.438 -3.232 1 54.03 24 THR B O 1
ATOM 2621 N N . VAL B 1 25 ? -15.797 14.438 -3.305 1 47.69 25 VAL B N 1
ATOM 2622 C CA . VAL B 1 25 ? -17.234 14.195 -3.439 1 47.69 25 VAL B CA 1
ATOM 2623 C C . VAL B 1 25 ? -17.484 13.164 -4.531 1 47.69 25 VAL B C 1
ATOM 2625 O O . VAL B 1 25 ? -17.844 13.516 -5.656 1 47.69 25 VAL B O 1
ATOM 2628 N N . LEU B 1 26 ? -16.562 12.648 -5.113 1 48.78 26 LEU B N 1
ATOM 2629 C CA . LEU B 1 26 ? -17.312 11.852 -6.074 1 48.78 26 LEU B CA 1
ATOM 2630 C C . LEU B 1 26 ? -18.406 11.047 -5.371 1 48.78 26 LEU B C 1
ATOM 2632 O O . LEU B 1 26 ? -18.594 11.172 -4.16 1 48.78 26 LEU B O 1
ATOM 2636 N N . GLU B 1 27 ? -18.75 9.742 -5.555 1 52.88 27 GLU B N 1
ATOM 2637 C CA . GLU B 1 27 ? -19.938 8.953 -5.246 1 52.88 27 GLU B CA 1
ATOM 2638 C C . GLU B 1 27 ? -19.906 8.438 -3.811 1 52.88 27 GLU B C 1
ATOM 2640 O O . GLU B 1 27 ? -18.828 8.117 -3.287 1 52.88 27 GLU B O 1
ATOM 2645 N N . ALA B 1 28 ? -20.859 8.922 -2.91 1 55.75 28 ALA B N 1
ATOM 2646 C CA . ALA B 1 28 ? -21.172 8.352 -1.604 1 55.75 28 ALA B CA 1
ATOM 2647 C C . ALA B 1 28 ? -20.609 6.941 -1.469 1 55.75 28 ALA B C 1
ATOM 2649 O O . ALA B 1 28 ? -20.062 6.582 -0.417 1 55.75 28 ALA B O 1
ATOM 2650 N N . ASN B 1 29 ? -20.609 6.348 -2.473 1 61.97 29 ASN B N 1
ATOM 2651 C CA . ASN B 1 29 ? -20.125 4.973 -2.467 1 61.97 29 ASN B CA 1
ATOM 2652 C C . ASN B 1 29 ? -18.609 4.918 -2.289 1 61.97 29 ASN B C 1
ATOM 2654 O O . ASN B 1 29 ? -18.094 4.012 -1.641 1 61.97 29 ASN B O 1
ATOM 2658 N N . THR B 1 30 ? -18.125 6.066 -2.486 1 76.5 30 THR B N 1
ATOM 2659 C CA . THR B 1 30 ? -16.656 6.113 -2.416 1 76.5 30 THR B CA 1
ATOM 2660 C C . THR B 1 30 ? -16.203 6.312 -0.977 1 76.5 30 THR B C 1
ATOM 2662 O O . THR B 1 30 ? -15.242 5.664 -0.533 1 76.5 30 THR B O 1
ATOM 2665 N N . GLN B 1 31 ? -16.969 7.152 -0.176 1 85.12 31 GLN B N 1
ATOM 2666 C CA . GLN B 1 31 ? -16.609 7.375 1.222 1 85.12 31 GLN B CA 1
ATOM 2667 C C . GLN B 1 31 ? -16.734 6.086 2.031 1 85.12 31 GLN B C 1
ATOM 2669 O O . GLN B 1 31 ? -15.836 5.746 2.805 1 85.12 31 GLN B O 1
ATOM 2674 N N . ARG B 1 32 ? -17.828 5.414 1.809 1 86.44 32 ARG B N 1
ATOM 2675 C CA . ARG B 1 32 ? -18.109 4.172 2.521 1 86.44 32 ARG B CA 1
ATOM 2676 C C . ARG B 1 32 ? -16.984 3.158 2.299 1 86.44 32 ARG B C 1
ATOM 2678 O O . ARG B 1 32 ? -16.484 2.551 3.252 1 86.44 32 ARG B O 1
ATOM 2685 N N . GLU B 1 33 ? -16.594 3.021 1.103 1 85.75 33 GLU B N 1
ATOM 2686 C CA . GLU B 1 33 ? -15.547 2.051 0.769 1 85.75 33 GLU B CA 1
ATOM 2687 C C . GLU B 1 33 ? -14.203 2.457 1.361 1 85.75 33 GLU B C 1
ATOM 2689 O O . GLU B 1 33 ? -13.469 1.615 1.885 1 85.75 33 GLU B O 1
ATOM 2694 N N . ARG B 1 34 ? -13.891 3.727 1.301 1 89.38 34 ARG B N 1
ATOM 2695 C CA . ARG B 1 34 ? -12.602 4.215 1.79 1 89.38 34 ARG B CA 1
ATOM 2696 C C . ARG B 1 34 ? -12.5 4.059 3.305 1 89.38 34 ARG B C 1
ATOM 2698 O O . ARG B 1 34 ? -11.484 3.574 3.814 1 89.38 34 ARG B O 1
ATOM 2705 N N . VAL B 1 35 ? -13.57 4.438 3.975 1 90.56 35 VAL B N 1
ATOM 2706 C CA . VAL B 1 35 ? -13.562 4.355 5.434 1 90.56 35 VAL B CA 1
ATOM 2707 C C . VAL B 1 35 ? -13.523 2.893 5.867 1 90.56 35 VAL B C 1
ATOM 2709 O O . VAL B 1 35 ? -12.758 2.521 6.758 1 90.56 35 VAL B O 1
ATOM 2712 N N . SER B 1 36 ? -14.367 2.111 5.219 1 89.88 36 SER B N 1
ATOM 2713 C CA . SER B 1 36 ? -14.398 0.69 5.547 1 89.88 36 SER B CA 1
ATOM 2714 C C . SER B 1 36 ? -13.039 0.039 5.34 1 89.88 36 SER B C 1
ATOM 2716 O O . SER B 1 36 ? -12.578 -0.737 6.184 1 89.88 36 SER B O 1
ATOM 2718 N N . TYR B 1 37 ? -12.414 0.372 4.258 1 91.31 37 TYR B N 1
ATOM 2719 C CA . TYR B 1 37 ? -11.109 -0.206 3.973 1 91.31 37 TYR B CA 1
ATOM 2720 C C . TYR B 1 37 ? -10.055 0.32 4.941 1 91.31 37 TYR B C 1
ATOM 2722 O O . TYR B 1 37 ? -9.164 -0.421 5.359 1 91.31 37 TYR B O 1
ATOM 2730 N N . ALA B 1 38 ? -10.125 1.599 5.262 1 92.25 38 ALA B N 1
ATOM 2731 C CA . ALA B 1 38 ? -9.211 2.154 6.254 1 92.25 38 ALA B CA 1
ATOM 2732 C C . ALA B 1 38 ? -9.305 1.394 7.574 1 92.25 38 ALA B C 1
ATOM 2734 O O . ALA B 1 38 ? -8.281 1.104 8.203 1 92.25 38 ALA B O 1
ATOM 2735 N N . ILE B 1 39 ? -10.5 1.081 7.965 1 89.12 39 ILE B N 1
ATOM 2736 C CA . ILE B 1 39 ? -10.719 0.308 9.18 1 89.12 39 ILE B CA 1
ATOM 2737 C C . ILE B 1 39 ? -10.062 -1.062 9.055 1 89.12 39 ILE B C 1
ATOM 2739 O O . ILE B 1 39 ? -9.359 -1.506 9.961 1 89.12 39 ILE B O 1
ATOM 2743 N N . LYS B 1 40 ? -10.25 -1.651 7.98 1 89.25 40 LYS B N 1
ATOM 2744 C CA . LYS B 1 40 ? -9.695 -2.979 7.734 1 89.25 40 LYS B CA 1
ATOM 2745 C C . LYS B 1 40 ? -8.172 -2.953 7.797 1 89.25 40 LYS B C 1
ATOM 2747 O O . LYS B 1 40 ? -7.543 -3.926 8.219 1 89.25 40 LYS B O 1
ATOM 2752 N N . LEU B 1 41 ? -7.637 -1.871 7.34 1 91.81 41 LEU B N 1
ATOM 2753 C CA . LEU B 1 41 ? -6.184 -1.729 7.32 1 91.81 41 LEU B CA 1
ATOM 2754 C C . LEU B 1 41 ? -5.648 -1.455 8.719 1 91.81 41 LEU B C 1
ATOM 2756 O O . LEU B 1 41 ? -4.441 -1.568 8.961 1 91.81 41 LEU B O 1
ATOM 2760 N N . GLY B 1 42 ? -6.527 -0.947 9.648 1 88.88 42 GLY B N 1
ATOM 2761 C CA . GLY B 1 42 ? -6.098 -0.805 11.031 1 88.88 42 GLY B CA 1
ATOM 2762 C C . GLY B 1 42 ? -6.035 0.639 11.492 1 88.88 42 GLY B C 1
ATOM 2763 O O . GLY B 1 42 ? -5.457 0.937 12.539 1 88.88 42 GLY B O 1
ATOM 2764 N N . TRP B 1 43 ? -6.578 1.507 10.742 1 92.31 43 TRP B N 1
ATOM 2765 C CA . TRP B 1 43 ? -6.617 2.902 11.164 1 92.31 43 TRP B CA 1
ATOM 2766 C C . TRP B 1 43 ? -7.676 3.121 12.242 1 92.31 43 TRP B C 1
ATOM 2768 O O . TRP B 1 43 ? -8.773 2.555 12.164 1 92.31 43 TRP B O 1
ATOM 2778 N N . ASP B 1 44 ? -7.344 3.986 13.164 1 90.44 44 ASP B N 1
ATOM 2779 C CA . ASP B 1 44 ? -8.258 4.246 14.273 1 90.44 44 ASP B CA 1
ATOM 2780 C C . ASP B 1 44 ? -9.031 5.547 14.055 1 90.44 44 ASP B C 1
ATOM 2782 O O . ASP B 1 44 ? -10.156 5.691 14.523 1 90.44 44 ASP B O 1
ATOM 2786 N N . VAL B 1 45 ? -8.398 6.457 13.438 1 92.94 45 VAL B N 1
ATOM 2787 C CA . VAL B 1 45 ? -8.969 7.777 13.188 1 92.94 45 VAL B CA 1
ATOM 2788 C C . VAL B 1 45 ? -8.766 8.156 11.719 1 92.94 45 VAL B C 1
ATOM 2790 O O . VAL B 1 45 ? -7.66 8.039 11.188 1 92.94 45 VAL B O 1
ATOM 2793 N N . VAL B 1 46 ? -9.844 8.523 11.07 1 94.38 46 VAL B N 1
ATOM 2794 C CA . VAL B 1 46 ? -9.742 8.93 9.672 1 94.38 46 VAL B CA 1
ATOM 2795 C C . VAL B 1 46 ? -10.359 10.312 9.484 1 94.38 46 VAL B C 1
ATOM 2797 O O . VAL B 1 46 ? -11.422 10.602 10.039 1 94.38 46 VAL B O 1
ATOM 2800 N N . GLY B 1 47 ? -9.641 11.188 8.75 1 95.12 47 GLY B N 1
ATOM 2801 C CA . GLY B 1 47 ? -10.164 12.492 8.391 1 95.12 47 GLY B CA 1
ATOM 2802 C C . GLY B 1 47 ? -10.75 12.539 6.992 1 95.12 47 GLY B C 1
ATOM 2803 O O . GLY B 1 47 ? -10.078 12.211 6.016 1 95.12 47 GLY B O 1
ATOM 2804 N N . LEU B 1 48 ? -11.992 12.906 6.902 1 93.19 48 LEU B N 1
ATOM 2805 C CA . LEU B 1 48 ? -12.672 13.086 5.625 1 93.19 48 LEU B CA 1
ATOM 2806 C C . LEU B 1 48 ? -12.578 14.539 5.164 1 93.19 48 LEU B C 1
ATOM 2808 O O . LEU B 1 48 ? -13.141 15.438 5.801 1 93.19 48 LEU B O 1
ATOM 2812 N N . ALA B 1 49 ? -11.984 14.688 4.008 1 93.25 49 ALA B N 1
ATOM 2813 C CA . ALA B 1 49 ? -11.555 16.031 3.646 1 93.25 49 ALA B CA 1
ATOM 2814 C C . ALA B 1 49 ? -12.469 16.625 2.576 1 93.25 49 ALA B C 1
ATOM 2816 O O . ALA B 1 49 ? -12.891 15.93 1.651 1 93.25 49 ALA B O 1
ATOM 2817 N N . HIS B 1 50 ? -12.789 17.859 2.754 1 92.81 50 HIS B N 1
ATOM 2818 C CA . HIS B 1 50 ? -13.406 18.719 1.749 1 92.81 50 HIS B CA 1
ATOM 2819 C C . HIS B 1 50 ? -12.406 19.719 1.195 1 92.81 50 HIS B C 1
ATOM 2821 O O . HIS B 1 50 ? -11.805 20.484 1.953 1 92.81 50 HIS B O 1
ATOM 2827 N N . GLN B 1 51 ? -12.219 19.672 -0.083 1 94.12 51 GLN B N 1
ATOM 2828 C CA . GLN B 1 51 ? -11.352 20.656 -0.723 1 94.12 51 GLN B CA 1
ATOM 2829 C C . GLN B 1 51 ? -12.117 21.922 -1.05 1 94.12 51 GLN B C 1
ATOM 2831 O O . GLN B 1 51 ? -12.961 21.938 -1.948 1 94.12 51 GLN B O 1
ATOM 2836 N N . ALA B 1 52 ? -11.766 23 -0.412 1 94.88 52 ALA B N 1
ATOM 2837 C CA . ALA B 1 52 ? -12.477 24.266 -0.613 1 94.88 52 ALA B CA 1
ATOM 2838 C C . ALA B 1 52 ? -11.828 25.078 -1.725 1 94.88 52 ALA B C 1
ATOM 2840 O O . ALA B 1 52 ? -10.711 24.797 -2.145 1 94.88 52 ALA B O 1
ATOM 2841 N N . ALA B 1 53 ? -12.641 26.016 -2.154 1 92.19 53 ALA B N 1
ATOM 2842 C CA . ALA B 1 53 ? -12.055 27.094 -2.949 1 92.19 53 ALA B CA 1
ATOM 2843 C C . ALA B 1 53 ? -11.336 28.094 -2.061 1 92.19 53 ALA B C 1
ATOM 2845 O O . ALA B 1 53 ? -11.477 28.062 -0.836 1 92.19 53 ALA B O 1
ATOM 2846 N N . ALA B 1 54 ? -10.508 29 -2.658 1 89.62 54 ALA B N 1
ATOM 2847 C CA . ALA B 1 54 ? -9.758 29.984 -1.89 1 89.62 54 ALA B CA 1
ATOM 2848 C C . ALA B 1 54 ? -10.695 30.891 -1.095 1 89.62 54 ALA B C 1
ATOM 2850 O O . ALA B 1 54 ? -10.484 31.125 0.097 1 89.62 54 ALA B O 1
ATOM 2851 N N . LYS B 1 55 ? -11.695 31.328 -1.864 1 93.88 55 LYS B N 1
ATOM 2852 C CA . LYS B 1 55 ? -12.758 32.062 -1.194 1 93.88 55 LYS B CA 1
ATOM 2853 C C . LYS B 1 55 ? -13.891 31.141 -0.774 1 93.88 55 LYS B C 1
ATOM 2855 O O . LYS B 1 55 ? -14.57 30.562 -1.622 1 93.88 55 LYS B O 1
ATOM 2860 N N . LEU B 1 56 ? -14.109 31.016 0.52 1 95.75 56 LEU B N 1
ATOM 2861 C CA . LEU B 1 56 ? -15.117 30.078 1.036 1 95.75 56 LEU B CA 1
ATOM 2862 C C . LEU B 1 56 ? -16.516 30.578 0.725 1 95.75 56 LEU B C 1
ATOM 2864 O O . LEU B 1 56 ? -16.797 31.781 0.792 1 95.75 56 LEU B O 1
ATOM 2868 N N . ALA B 1 57 ? -17.281 29.688 0.346 1 95.25 57 ALA B N 1
ATOM 2869 C CA . ALA B 1 57 ? -18.703 29.938 0.116 1 95.25 57 ALA B CA 1
ATOM 2870 C C . ALA B 1 57 ? -19.562 29 0.946 1 95.25 57 ALA B C 1
ATOM 2872 O O . ALA B 1 57 ? -19.328 27.797 0.974 1 95.25 57 ALA B O 1
ATOM 2873 N N . GLU B 1 58 ? -20.547 29.609 1.638 1 93.31 58 GLU B N 1
ATOM 2874 C CA . GLU B 1 58 ? -21.422 28.844 2.52 1 93.31 58 GLU B CA 1
ATOM 2875 C C . GLU B 1 58 ? -22.078 27.688 1.773 1 93.31 58 GLU B C 1
ATOM 2877 O O . GLU B 1 58 ? -22.109 26.562 2.271 1 93.31 58 GLU B O 1
ATOM 2882 N N . ALA B 1 59 ? -22.562 27.922 0.62 1 92.88 59 ALA B N 1
ATOM 2883 C CA . ALA B 1 59 ? -23.297 26.938 -0.161 1 92.88 59 ALA B CA 1
ATOM 2884 C C . ALA B 1 59 ? -22.406 25.75 -0.537 1 92.88 59 ALA B C 1
ATOM 2886 O O . ALA B 1 59 ? -22.875 24.609 -0.592 1 92.88 59 ALA B O 1
ATOM 2887 N N . GLN B 1 60 ? -21.156 26.047 -0.694 1 93.25 60 GLN B N 1
ATOM 2888 C CA . GLN B 1 60 ? -20.281 25.016 -1.226 1 93.25 60 GLN B CA 1
ATOM 2889 C C . GLN B 1 60 ? -19.406 24.422 -0.124 1 93.25 60 GLN B C 1
ATOM 2891 O O . GLN B 1 60 ? -19.016 23.25 -0.204 1 93.25 60 GLN B O 1
ATOM 2896 N N . ASP B 1 61 ? -19.156 25.234 0.924 1 95.19 61 ASP B N 1
ATOM 2897 C CA . ASP B 1 61 ? -18.062 24.828 1.811 1 95.19 61 ASP B CA 1
ATOM 2898 C C . ASP B 1 61 ? -18.578 24.531 3.219 1 95.19 61 ASP B C 1
ATOM 2900 O O . ASP B 1 61 ? -17.828 24.094 4.082 1 95.19 61 ASP B O 1
ATOM 2904 N N . ARG B 1 62 ? -19.844 24.766 3.426 1 94.75 62 ARG B N 1
ATOM 2905 C CA . ARG B 1 62 ? -20.406 24.328 4.703 1 94.75 62 ARG B CA 1
ATOM 2906 C C . ARG B 1 62 ? -20.266 22.812 4.863 1 94.75 62 ARG B C 1
ATOM 2908 O O . ARG B 1 62 ? -20.484 22.062 3.912 1 94.75 62 ARG B O 1
ATOM 2915 N N . CYS B 1 63 ? -19.891 22.406 6.02 1 92.81 63 CYS B N 1
ATOM 2916 C CA . CYS B 1 63 ? -19.625 21 6.227 1 92.81 63 CYS B CA 1
ATOM 2917 C C . CYS B 1 63 ? -20.875 20.156 6.016 1 92.81 63 CYS B C 1
ATOM 2919 O O . CYS B 1 63 ? -21.875 20.344 6.715 1 92.81 63 CYS B O 1
ATOM 2921 N N . ALA B 1 64 ? -20.812 19.297 5.074 1 89.94 64 ALA B N 1
ATOM 2922 C CA . ALA B 1 64 ? -21.922 18.391 4.785 1 89.94 64 ALA B CA 1
ATOM 2923 C C . ALA B 1 64 ? -21.5 16.938 4.941 1 89.94 64 ALA B C 1
ATOM 2925 O O . ALA B 1 64 ? -22.25 16.016 4.609 1 89.94 64 ALA B O 1
ATOM 2926 N N . ILE B 1 65 ? -20.312 16.797 5.473 1 89.56 65 ILE B N 1
ATOM 2927 C CA . ILE B 1 65 ? -19.766 15.453 5.602 1 89.56 65 ILE B CA 1
ATOM 2928 C C . ILE B 1 65 ? -20.406 14.75 6.797 1 89.56 65 ILE B C 1
ATOM 2930 O O . ILE B 1 65 ? -20.375 15.266 7.914 1 89.56 65 ILE B O 1
ATOM 2934 N N . ARG B 1 66 ? -20.984 13.641 6.535 1 88.06 66 ARG B N 1
ATOM 2935 C CA . ARG B 1 66 ? -21.562 12.82 7.598 1 88.06 66 ARG B CA 1
ATOM 2936 C C . ARG B 1 66 ? -20.766 11.531 7.773 1 88.06 66 ARG B C 1
ATOM 2938 O O . ARG B 1 66 ? -20.344 10.922 6.789 1 88.06 66 ARG B O 1
ATOM 2945 N N . PRO B 1 67 ? -20.531 11.219 9.008 1 88.25 67 PRO B N 1
ATOM 2946 C CA . PRO B 1 67 ? -19.844 9.945 9.227 1 88.25 67 PRO B CA 1
ATOM 2947 C C . PRO B 1 67 ? -20.625 8.758 8.648 1 88.25 67 PRO B C 1
ATOM 2949 O O . PRO B 1 67 ? -21.859 8.75 8.672 1 88.25 67 PRO B O 1
ATOM 2952 N N . THR B 1 68 ? -19.891 7.828 8.078 1 88.69 68 THR B N 1
ATOM 2953 C CA . THR B 1 68 ? -20.516 6.602 7.582 1 88.69 68 THR B CA 1
ATOM 2954 C C . THR B 1 68 ? -21 5.73 8.742 1 88.69 68 THR B C 1
ATOM 2956 O O . THR B 1 68 ? -20.281 5.531 9.719 1 88.69 68 THR B O 1
ATOM 2959 N N . GLU B 1 69 ? -22.203 5.289 8.641 1 87.94 69 GLU B N 1
ATOM 2960 C CA . GLU B 1 69 ? -22.812 4.488 9.703 1 87.94 69 GLU B CA 1
ATOM 2961 C C . GLU B 1 69 ? -22.203 3.088 9.75 1 87.94 69 GLU B C 1
ATOM 2963 O O . GLU B 1 69 ? -21.734 2.57 8.734 1 87.94 69 GLU B O 1
ATOM 2968 N N . LEU B 1 70 ? -22.297 2.52 10.922 1 85.12 70 LEU B N 1
ATOM 2969 C CA . LEU B 1 70 ? -21.688 1.213 11.164 1 85.12 70 LEU B CA 1
ATOM 2970 C C . LEU B 1 70 ? -22.234 0.172 10.195 1 85.12 70 LEU B C 1
ATOM 2972 O O . LEU B 1 70 ? -21.469 -0.605 9.617 1 85.12 70 LEU B O 1
ATOM 2976 N N . GLN B 1 71 ? -23.547 0.162 10.031 1 85.62 71 GLN B N 1
ATOM 2977 C CA . GLN B 1 71 ? -24.156 -0.833 9.164 1 85.62 71 GLN B CA 1
ATOM 2978 C C . GLN B 1 71 ? -23.641 -0.71 7.73 1 85.62 71 GLN B C 1
ATOM 2980 O O . GLN B 1 71 ? -23.438 -1.718 7.051 1 85.62 71 GLN B O 1
ATOM 2985 N N . GLU B 1 72 ? -23.469 0.548 7.328 1 87.31 72 GLU B N 1
ATOM 2986 C CA . GLU B 1 72 ? -22.938 0.8 5.992 1 87.31 72 GLU B CA 1
ATOM 2987 C C . GLU B 1 72 ? -21.484 0.324 5.879 1 87.31 72 GLU B C 1
ATOM 2989 O O . GLU B 1 72 ? -21.094 -0.223 4.852 1 87.31 72 GLU B O 1
ATOM 2994 N N . LEU B 1 73 ? -20.734 0.546 6.914 1 86.38 73 LEU B N 1
ATOM 2995 C CA . LEU B 1 73 ? -19.328 0.121 6.93 1 86.38 73 LEU B CA 1
ATOM 2996 C C . LEU B 1 73 ? -19.234 -1.398 6.859 1 86.38 73 LEU B C 1
ATOM 2998 O O . LEU B 1 73 ? -18.422 -1.933 6.102 1 86.38 73 LEU B O 1
ATOM 3002 N N . LEU B 1 74 ? -20.078 -2.109 7.582 1 84.75 74 LEU B N 1
ATOM 3003 C CA . LEU B 1 74 ? -20.047 -3.564 7.66 1 84.75 74 LEU B CA 1
ATOM 3004 C C . LEU B 1 74 ? -20.438 -4.195 6.328 1 84.75 74 LEU B C 1
ATOM 3006 O O . LEU B 1 74 ? -19.953 -5.277 5.984 1 84.75 74 LEU B O 1
ATOM 3010 N N . SER B 1 75 ? -21.203 -3.482 5.598 1 83.44 75 SER B N 1
ATOM 3011 C CA . SER B 1 75 ? -21.703 -4.035 4.344 1 83.44 75 SER B CA 1
ATOM 3012 C C . SER B 1 75 ? -20.781 -3.705 3.182 1 83.44 75 SER B C 1
ATOM 3014 O O . SER B 1 75 ? -20.875 -4.301 2.107 1 83.44 75 SER B O 1
ATOM 3016 N N . ALA B 1 76 ? -19.891 -2.822 3.377 1 80.19 76 ALA B N 1
ATOM 3017 C CA . ALA B 1 76 ? -19.078 -2.303 2.283 1 80.19 76 ALA B CA 1
ATOM 3018 C C . ALA B 1 76 ? -17.953 -3.271 1.932 1 80.19 76 ALA B C 1
ATOM 3020 O O . ALA B 1 76 ? -17.703 -3.549 0.754 1 80.19 76 ALA B O 1
ATOM 3021 N N . VAL B 1 77 ? -17.219 -3.715 2.934 1 77.88 77 VAL B N 1
ATOM 3022 C CA . VAL B 1 77 ? -16.062 -4.582 2.729 1 77.88 77 VAL B CA 1
ATOM 3023 C C . VAL B 1 77 ? -16.109 -5.742 3.725 1 77.88 77 VAL B C 1
ATOM 3025 O O . VAL B 1 77 ? -16.438 -5.547 4.898 1 77.88 77 VAL B O 1
ATOM 3028 N N . GLN B 1 78 ? -15.789 -6.891 3.205 1 78.81 78 GLN B N 1
ATOM 3029 C CA . GLN B 1 78 ? -15.719 -8.047 4.09 1 78.81 78 GLN B CA 1
ATOM 3030 C C . GLN B 1 78 ? -14.578 -7.902 5.098 1 78.81 78 GLN B C 1
ATOM 3032 O O . GLN B 1 78 ? -13.5 -7.414 4.754 1 78.81 78 GLN B O 1
ATOM 3037 N N . GLY B 1 79 ? -14.844 -8.289 6.383 1 78.75 79 GLY B N 1
ATOM 3038 C CA . GLY B 1 79 ? -13.766 -8.336 7.363 1 78.75 79 GLY B CA 1
ATOM 3039 C C . GLY B 1 79 ? -13.734 -7.121 8.273 1 78.75 79 GLY B C 1
ATOM 3040 O O . GLY B 1 79 ? -12.922 -7.051 9.195 1 78.75 79 GLY B O 1
ATOM 3041 N N . VAL B 1 80 ? -14.594 -6.188 7.984 1 83.12 80 VAL B N 1
ATOM 3042 C CA . VAL B 1 80 ? -14.602 -4.957 8.773 1 83.12 80 VAL B CA 1
ATOM 3043 C C . VAL B 1 80 ? -14.945 -5.281 10.227 1 83.12 80 VAL B C 1
ATOM 3045 O O . VAL B 1 80 ? -14.359 -4.719 11.148 1 83.12 80 VAL B O 1
ATOM 3048 N N . ARG B 1 81 ? -15.859 -6.195 10.375 1 80.62 81 ARG B N 1
ATOM 3049 C CA . ARG B 1 81 ? -16.266 -6.578 11.727 1 80.62 81 ARG B CA 1
ATOM 3050 C C . ARG B 1 81 ? -15.078 -7.137 12.516 1 80.62 81 ARG B C 1
ATOM 3052 O O . ARG B 1 81 ? -14.875 -6.77 13.672 1 80.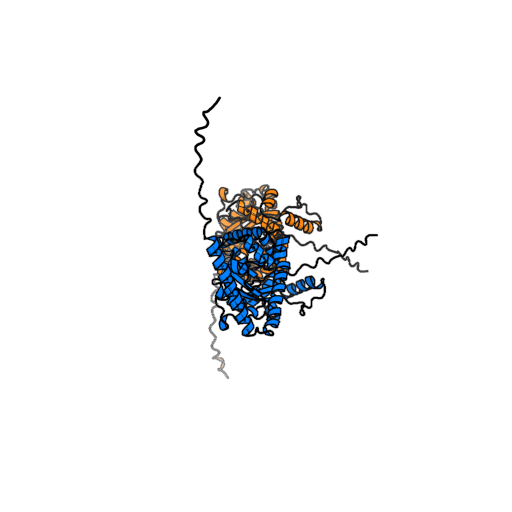62 81 ARG B O 1
ATOM 3059 N N . GLU B 1 82 ? -14.391 -7.988 11.867 1 78.81 82 GLU B N 1
ATOM 3060 C CA . GLU B 1 82 ? -13.227 -8.586 12.5 1 78.81 82 GLU B CA 1
ATOM 3061 C C . GLU B 1 82 ? -12.164 -7.535 12.805 1 78.81 82 GLU B C 1
ATOM 3063 O O . GLU B 1 82 ? -11.516 -7.586 13.852 1 78.81 82 GLU B O 1
ATOM 3068 N N . ALA B 1 83 ? -12.031 -6.629 11.906 1 80.81 83 ALA B N 1
ATOM 3069 C CA . ALA B 1 83 ? -11.055 -5.566 12.102 1 80.81 83 ALA B CA 1
ATOM 3070 C C . ALA B 1 83 ? -11.43 -4.676 13.281 1 80.81 83 ALA B C 1
ATOM 3072 O O . ALA B 1 83 ? -10.57 -4.281 14.07 1 80.81 83 ALA B O 1
ATOM 3073 N N . LEU B 1 84 ? -12.633 -4.398 13.367 1 79.81 84 LEU B N 1
ATOM 3074 C CA . LEU B 1 84 ? -13.125 -3.584 14.477 1 79.81 84 LEU B CA 1
ATOM 3075 C C . LEU B 1 84 ? -12.945 -4.309 15.805 1 79.81 84 LEU B C 1
ATOM 3077 O O . LEU B 1 84 ? -12.578 -3.693 16.812 1 79.81 84 LEU B O 1
ATOM 3081 N N . ALA B 1 85 ? -13.164 -5.566 15.758 1 75.56 85 ALA B N 1
ATOM 3082 C CA . ALA B 1 85 ? -12.969 -6.375 16.969 1 75.56 85 ALA B CA 1
ATOM 3083 C C . ALA B 1 85 ? -11.508 -6.379 17.391 1 75.56 85 ALA B C 1
ATOM 3085 O O . ALA B 1 85 ? -11.203 -6.289 18.578 1 75.56 85 ALA B O 1
ATOM 3086 N N . ALA B 1 86 ? -10.703 -6.48 16.438 1 71.69 86 ALA B N 1
ATOM 3087 C CA . ALA B 1 86 ? -9.273 -6.457 16.719 1 71.69 86 ALA B CA 1
ATOM 3088 C C . ALA B 1 86 ? -8.852 -5.113 17.312 1 71.69 86 ALA B C 1
ATOM 3090 O O . ALA B 1 86 ? -8.008 -5.059 18.203 1 71.69 86 ALA B O 1
ATOM 3091 N N . ALA B 1 87 ? -9.359 -4.102 16.75 1 72.06 87 ALA B N 1
ATOM 3092 C CA . ALA B 1 87 ? -9.062 -2.758 17.25 1 72.06 87 ALA B CA 1
ATOM 3093 C C . ALA B 1 87 ? -9.5 -2.6 18.703 1 72.06 87 ALA B C 1
ATOM 3095 O O . ALA B 1 87 ? -8.805 -1.971 19.5 1 72.06 87 ALA B O 1
ATOM 3096 N N . GLU B 1 88 ? -10.586 -3.207 19.016 1 70.44 88 GLU B N 1
ATOM 3097 C CA . GLU B 1 88 ? -11.117 -3.162 20.375 1 70.44 88 GLU B CA 1
ATOM 3098 C C . GLU B 1 88 ? -10.18 -3.867 21.359 1 70.44 88 GLU B C 1
ATOM 3100 O O . GLU B 1 88 ? -9.992 -3.406 22.484 1 70.44 88 GLU B O 1
ATOM 3105 N N . LEU B 1 89 ? -9.711 -4.938 20.891 1 66.12 89 LEU B N 1
ATOM 3106 C CA . LEU B 1 89 ? -8.805 -5.711 21.734 1 66.12 89 LEU B CA 1
ATOM 3107 C C . LEU B 1 89 ? -7.516 -4.941 21.984 1 66.12 89 LEU B C 1
ATOM 3109 O O . LEU B 1 89 ? -6.941 -5.039 23.078 1 66.12 89 LEU B O 1
ATOM 3113 N N . ARG B 1 90 ? -7.133 -4.254 21 1 62.78 90 ARG B N 1
ATOM 3114 C CA . ARG B 1 90 ? -5.926 -3.451 21.141 1 62.78 90 ARG B CA 1
ATOM 3115 C C . ARG B 1 90 ? -6.145 -2.297 22.109 1 62.78 90 ARG B C 1
ATOM 3117 O O . ARG B 1 90 ? -5.238 -1.921 22.859 1 62.78 90 ARG B O 1
ATOM 3124 N N . THR B 1 91 ? -7.316 -1.788 21.984 1 56.94 91 THR B N 1
ATOM 3125 C CA . THR B 1 91 ? -7.629 -0.623 22.812 1 56.94 91 THR B CA 1
ATOM 3126 C C . THR B 1 91 ? -8.109 -1.05 24.188 1 56.94 91 THR B C 1
ATOM 3128 O O . THR B 1 91 ? -7.98 -0.296 25.156 1 56.94 91 THR B O 1
ATOM 3131 N N . ALA B 1 92 ? -8.922 -2.174 24.203 1 53.12 92 ALA B N 1
ATOM 3132 C CA . ALA B 1 92 ? -9.477 -2.631 25.484 1 53.12 92 ALA B CA 1
ATOM 3133 C C . ALA B 1 92 ? -8.375 -2.848 26.516 1 53.12 92 ALA B C 1
ATOM 3135 O O . ALA B 1 92 ? -8.625 -2.785 27.719 1 53.12 92 ALA B O 1
ATOM 3136 N N . GLY B 1 93 ? -7.195 -3.58 26.125 1 44.41 93 GLY B N 1
ATOM 3137 C CA . GLY B 1 93 ? -6.289 -3.652 27.266 1 44.41 93 GLY B CA 1
ATOM 3138 C C . GLY B 1 93 ? -6.027 -2.303 27.906 1 44.41 93 GLY B C 1
ATOM 3139 O O . GLY B 1 93 ? -5.406 -2.225 28.969 1 44.41 93 GLY B O 1
ATOM 3140 N N . GLY B 1 94 ? -5.719 -1.19 27.172 1 38.97 94 GLY B N 1
ATOM 3141 C CA . GLY B 1 94 ? -5.625 0.109 27.828 1 38.97 94 GLY B CA 1
ATOM 3142 C C . GLY B 1 94 ? -6.965 0.638 28.297 1 38.97 94 GLY B C 1
ATOM 3143 O O . GLY B 1 94 ? -8.016 0.183 27.844 1 38.97 94 GLY B O 1
ATOM 3144 N N . ARG B 1 95 ? -6.875 1.47 29.562 1 35.66 95 ARG B N 1
ATOM 3145 C CA . ARG B 1 95 ? -7.977 1.968 30.375 1 35.66 95 ARG B CA 1
ATOM 3146 C C . ARG B 1 95 ? -9.133 2.443 29.516 1 35.66 95 ARG B C 1
ATOM 3148 O O . ARG B 1 95 ? -9.031 2.463 28.281 1 35.66 95 ARG B O 1
ATOM 3155 N N . GLY B 1 96 ? -9.734 3.691 29.844 1 32.59 96 GLY B N 1
ATOM 3156 C CA . GLY B 1 96 ? -10.852 4.562 30.172 1 32.59 96 GLY B CA 1
ATOM 3157 C C . GLY B 1 96 ? -11.477 5.199 28.938 1 32.59 96 GLY B C 1
ATOM 3158 O O . GLY B 1 96 ? -12.375 6.039 29.062 1 32.59 96 GLY B O 1
ATOM 3159 N N . GLY B 1 97 ? -10.672 5.594 27.859 1 36.34 97 GLY B N 1
ATOM 3160 C CA . GLY B 1 97 ? -11.375 6.645 27.141 1 36.34 97 GLY B CA 1
ATOM 3161 C C . GLY B 1 97 ? -12.555 6.129 26.344 1 36.34 97 GLY B C 1
ATOM 3162 O O . GLY B 1 97 ? -12.523 5.008 25.828 1 36.34 97 GLY B O 1
ATOM 3163 N N . ARG B 1 98 ? -13.758 6.508 26.75 1 36.41 98 ARG B N 1
ATOM 3164 C CA . ARG B 1 98 ? -15.164 6.32 26.391 1 36.41 98 ARG B CA 1
ATOM 3165 C C . ARG B 1 98 ? -15.344 6.332 24.875 1 36.41 98 ARG B C 1
ATOM 3167 O O . ARG B 1 98 ? -15.641 7.375 24.297 1 36.41 98 ARG B O 1
ATOM 3174 N N . HIS B 1 99 ? -14.398 6.133 23.953 1 40.84 99 HIS B N 1
ATOM 3175 C CA . HIS B 1 99 ? -15.258 6.125 22.781 1 40.84 99 HIS B CA 1
ATOM 3176 C C . HIS B 1 99 ? -16.406 5.125 22.938 1 40.84 99 HIS B C 1
ATOM 3178 O O . HIS B 1 99 ? -16.188 4.008 23.422 1 40.84 99 HIS B O 1
ATOM 3184 N N . ARG B 1 100 ? -17.578 5.531 23.234 1 42.69 100 ARG B N 1
ATOM 3185 C CA . ARG B 1 100 ? -18.828 4.867 23.594 1 42.69 100 ARG B CA 1
ATOM 3186 C C . ARG B 1 100 ? -18.969 3.539 22.859 1 42.69 100 ARG B C 1
ATOM 3188 O O . ARG B 1 100 ? -19.5 2.574 23.422 1 42.69 100 ARG B O 1
ATOM 3195 N N . ASP B 1 101 ? -18.734 3.561 21.484 1 48.91 101 ASP B N 1
ATOM 3196 C CA . ASP B 1 101 ? -19.062 2.338 20.766 1 48.91 101 ASP B CA 1
ATOM 3197 C C . ASP B 1 101 ? -17.797 1.564 20.406 1 48.91 101 ASP B C 1
ATOM 3199 O O . ASP B 1 101 ? -16.922 2.074 19.688 1 48.91 101 ASP B O 1
ATOM 3203 N N . PRO B 1 102 ? -17.25 0.534 21.219 1 49.81 102 PRO B N 1
ATOM 3204 C CA . PRO B 1 102 ? -16.031 -0.283 21.062 1 49.81 102 PRO B CA 1
ATOM 3205 C C . PRO B 1 102 ? -15.75 -0.648 19.609 1 49.81 102 PRO B C 1
ATOM 3207 O O . PRO B 1 102 ? -14.641 -1.084 19.297 1 49.81 102 PRO B O 1
ATOM 3210 N N . TYR B 1 103 ? -16.75 -0.506 18.797 1 55.97 103 TYR B N 1
ATOM 3211 C CA . TYR B 1 103 ? -16.656 -0.96 17.406 1 55.97 103 TYR B CA 1
ATOM 3212 C C . TYR B 1 103 ? -16.516 0.222 16.453 1 55.97 103 TYR B C 1
ATOM 3214 O O . TYR B 1 103 ? -16.969 0.157 15.312 1 55.97 103 TYR B O 1
ATOM 3222 N N . SER B 1 104 ? -15.906 1.424 17.094 1 64.06 104 SER B N 1
ATOM 3223 C CA . SER B 1 104 ? -16.125 2.498 16.125 1 64.06 104 SER B CA 1
ATOM 3224 C C . SER B 1 104 ? -14.82 3.201 15.773 1 64.06 104 SER B C 1
ATOM 3226 O O . SER B 1 104 ? -13.891 3.25 16.594 1 64.06 104 SER B O 1
ATOM 3228 N N . VAL B 1 105 ? -14.43 3.336 14.516 1 81.12 105 VAL B N 1
ATOM 3229 C CA . VAL B 1 105 ? -13.43 4.227 13.938 1 81.12 105 VAL B CA 1
ATOM 3230 C C . VAL B 1 105 ? -13.906 5.676 14.047 1 81.12 105 VAL B C 1
ATOM 3232 O O . VAL B 1 105 ? -15.062 5.977 13.766 1 81.12 105 VAL B O 1
ATOM 3235 N N . ARG B 1 106 ? -13.047 6.492 14.656 1 90 106 ARG B N 1
ATOM 3236 C CA . ARG B 1 106 ? -13.391 7.906 14.719 1 90 106 ARG B CA 1
ATOM 3237 C C . ARG B 1 106 ? -13.281 8.562 13.344 1 90 106 ARG B C 1
ATOM 3239 O O . ARG B 1 106 ? -12.242 8.469 12.688 1 90 106 ARG B O 1
ATOM 3246 N N . GLN B 1 107 ? -14.344 9.117 12.867 1 92.69 107 GLN B N 1
ATOM 3247 C CA . GLN B 1 107 ? -14.375 9.82 11.586 1 92.69 107 GLN B CA 1
ATOM 3248 C C . GLN B 1 107 ? -14.414 11.336 11.789 1 92.69 107 GLN B C 1
ATOM 3250 O O . GLN B 1 107 ? -15.32 11.859 12.445 1 92.69 107 GLN B O 1
ATOM 3255 N N . LEU B 1 108 ? -13.43 12.031 11.305 1 94.62 108 LEU B N 1
ATOM 3256 C CA . LEU B 1 108 ? -13.32 13.477 11.453 1 94.62 108 LEU B CA 1
ATOM 3257 C C . LEU B 1 108 ? -13.633 14.188 10.133 1 94.62 108 LEU B C 1
ATOM 3259 O O . LEU B 1 108 ? -13.375 13.641 9.055 1 94.62 108 LEU B O 1
ATOM 3263 N N . THR B 1 109 ? -14.203 15.359 10.289 1 94.75 109 THR B N 1
ATOM 3264 C CA . THR B 1 109 ? -14.383 16.219 9.125 1 94.75 109 THR B CA 1
ATOM 3265 C C . THR B 1 109 ? -13.227 17.219 9.008 1 94.75 109 THR B C 1
ATOM 3267 O O . THR B 1 109 ? -12.734 17.719 10.016 1 94.75 109 THR B O 1
ATOM 3270 N N . ARG B 1 110 ? -12.82 17.391 7.758 1 95.88 110 ARG B N 1
ATOM 3271 C CA . ARG B 1 110 ? -11.68 18.25 7.496 1 95.88 110 ARG B CA 1
ATOM 3272 C C . ARG B 1 110 ? -11.953 19.172 6.312 1 95.88 110 ARG B C 1
ATOM 3274 O O . ARG B 1 110 ? -12.578 18.766 5.332 1 95.88 110 ARG B O 1
ATOM 3281 N N . ILE B 1 111 ? -11.531 20.422 6.465 1 95.5 111 ILE B N 1
ATOM 3282 C CA . ILE B 1 111 ? -11.57 21.328 5.32 1 95.5 111 ILE B CA 1
ATOM 3283 C C . ILE B 1 111 ? -10.148 21.719 4.918 1 95.5 111 ILE B C 1
ATOM 3285 O O . ILE B 1 111 ? -9.305 21.984 5.781 1 95.5 111 ILE B O 1
ATOM 3289 N N . ASN B 1 112 ? -9.836 21.562 3.666 1 96.56 112 ASN B N 1
ATOM 3290 C CA . ASN B 1 112 ? -8.609 22.078 3.074 1 96.56 112 ASN B CA 1
ATOM 3291 C C . ASN B 1 112 ? -8.828 23.453 2.457 1 96.56 112 ASN B C 1
ATOM 3293 O O . ASN B 1 112 ? -9.633 23.609 1.533 1 96.56 112 ASN B O 1
ATOM 3297 N N . ILE B 1 113 ? -8.07 24.422 2.906 1 96.94 113 ILE B N 1
ATOM 3298 C CA . ILE B 1 113 ? -8.203 25.781 2.398 1 96.94 113 ILE B CA 1
ATOM 3299 C C . ILE B 1 113 ? -6.961 26.156 1.602 1 96.94 113 ILE B C 1
ATOM 3301 O O . ILE B 1 113 ? -5.891 26.375 2.174 1 96.94 113 ILE B O 1
ATOM 3305 N N . PRO B 1 114 ? -7.109 26.234 0.291 1 97.12 114 PRO B N 1
ATOM 3306 C CA . PRO B 1 114 ? -5.984 26.766 -0.484 1 97.12 114 PRO B CA 1
ATOM 3307 C C . PRO B 1 114 ? -5.754 28.266 -0.238 1 97.12 114 PRO B C 1
ATOM 3309 O O . PRO B 1 114 ? -6.691 29.062 -0.306 1 97.12 114 PRO B O 1
ATOM 3312 N N . ALA B 1 115 ? -4.551 28.656 0.094 1 97.38 115 ALA B N 1
ATOM 3313 C CA . ALA B 1 115 ? -4.23 30.031 0.408 1 97.38 115 ALA B CA 1
ATOM 3314 C C . ALA B 1 115 ? -3.383 30.672 -0.695 1 97.38 115 ALA B C 1
ATOM 3316 O O . ALA B 1 115 ? -2.213 30.312 -0.867 1 97.38 115 ALA B O 1
ATOM 3317 N N . ASP B 1 116 ? -3.965 31.547 -1.39 1 95.56 116 ASP B N 1
ATOM 3318 C CA . ASP B 1 116 ? -3.227 32.219 -2.449 1 95.56 116 ASP B CA 1
ATOM 3319 C C . ASP B 1 116 ? -3.242 33.75 -2.244 1 95.56 116 ASP B C 1
ATOM 3321 O O . ASP B 1 116 ? -2.447 34.469 -2.85 1 95.56 116 ASP B O 1
ATOM 3325 N N . ASP B 1 117 ? -4.129 34.219 -1.381 1 97.25 117 ASP B N 1
ATOM 3326 C CA . ASP B 1 117 ? -4.215 35.625 -0.993 1 97.25 117 ASP B CA 1
ATOM 3327 C C . ASP B 1 117 ? -4.289 35.75 0.526 1 97.25 117 ASP B C 1
ATOM 3329 O O . ASP B 1 117 ? -5.125 35.125 1.176 1 97.25 117 ASP B O 1
ATOM 3333 N N . PRO B 1 118 ? -3.461 36.625 1.125 1 97.31 118 PRO B N 1
ATOM 3334 C CA . PRO B 1 118 ? -3.375 36.719 2.584 1 97.31 118 PRO B CA 1
ATOM 3335 C C . PRO B 1 118 ? -4.703 37.094 3.232 1 97.31 118 PRO B C 1
ATOM 3337 O O . PRO B 1 118 ? -5.129 36.469 4.199 1 97.31 118 PRO B O 1
ATOM 3340 N N . ALA B 1 119 ? -5.344 38.094 2.686 1 97.31 119 ALA B N 1
ATOM 3341 C CA . ALA B 1 119 ? -6.594 38.562 3.271 1 97.31 119 ALA B CA 1
ATOM 3342 C C . ALA B 1 119 ? -7.684 37.5 3.168 1 97.31 119 ALA B C 1
ATOM 3344 O O . ALA B 1 119 ? -8.445 37.281 4.113 1 97.31 119 ALA B O 1
ATOM 3345 N N . VAL B 1 120 ? -7.746 36.906 2.045 1 97.31 120 VAL B N 1
ATOM 3346 C CA . VAL B 1 120 ? -8.75 35.875 1.794 1 97.31 120 VAL B CA 1
ATOM 3347 C C . VAL B 1 120 ? -8.492 34.688 2.699 1 97.31 120 VAL B C 1
ATOM 3349 O O . VAL B 1 120 ? -9.422 34.125 3.283 1 97.31 120 VAL B O 1
ATOM 3352 N N . ALA B 1 121 ? -7.266 34.312 2.852 1 97.69 121 ALA B N 1
ATOM 3353 C CA . ALA B 1 121 ? -6.891 33.188 3.686 1 97.69 121 ALA B CA 1
ATOM 3354 C C . ALA B 1 121 ? -7.211 33.438 5.152 1 97.69 121 ALA B C 1
ATOM 3356 O O . ALA B 1 121 ? -7.727 32.562 5.852 1 97.69 121 ALA B O 1
ATOM 3357 N N . GLN B 1 122 ? -6.859 34.625 5.609 1 96.75 122 GLN B N 1
ATOM 3358 C CA . GLN B 1 122 ? -7.141 35 6.992 1 96.75 122 GLN B CA 1
ATOM 3359 C C . GLN B 1 122 ? -8.641 34.938 7.285 1 96.75 122 GLN B C 1
ATOM 3361 O O . GLN B 1 122 ? -9.055 34.406 8.32 1 96.75 122 GLN B O 1
ATOM 3366 N N . ALA B 1 123 ? -9.398 35.469 6.328 1 96.25 123 ALA B N 1
ATOM 3367 C CA . ALA B 1 123 ? -10.852 35.469 6.48 1 96.25 123 ALA B CA 1
ATOM 3368 C C . ALA B 1 123 ? -11.398 34.031 6.461 1 96.25 123 ALA B C 1
ATOM 3370 O O . ALA B 1 123 ? -12.297 33.688 7.234 1 96.25 123 ALA B O 1
ATOM 3371 N N . ALA B 1 124 ? -10.922 33.25 5.586 1 96.94 124 ALA B N 1
ATOM 3372 C CA . ALA B 1 124 ? -11.375 31.859 5.441 1 96.94 124 ALA B CA 1
ATOM 3373 C C . ALA B 1 124 ? -11.102 31.062 6.707 1 96.94 124 ALA B C 1
ATOM 3375 O O . ALA B 1 124 ? -11.992 30.375 7.219 1 96.94 124 ALA B O 1
ATOM 3376 N N . CYS B 1 125 ? -9.914 31.172 7.246 1 95.44 125 CYS B N 1
ATOM 3377 C CA . CYS B 1 125 ? -9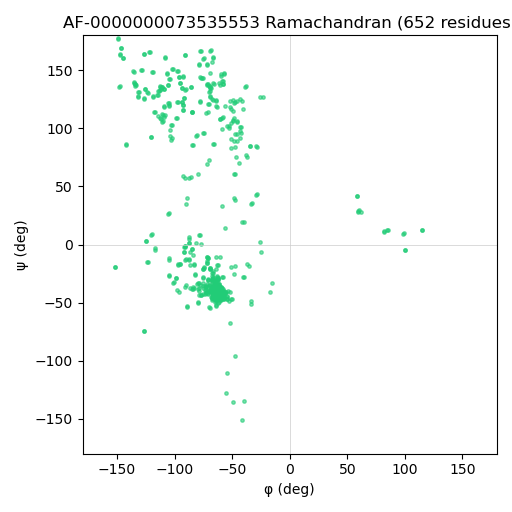.5 30.422 8.422 1 95.44 125 CYS B CA 1
ATOM 3378 C C . CYS B 1 125 ? -10.273 30.859 9.656 1 95.44 125 CYS B C 1
ATOM 3380 O O . CYS B 1 125 ? -10.531 30.047 10.555 1 95.44 125 CYS B O 1
ATOM 3382 N N . ALA B 1 126 ? -10.664 32.062 9.688 1 92.06 126 ALA B N 1
ATOM 3383 C CA . ALA B 1 126 ? -11.375 32.625 10.852 1 92.06 126 ALA B CA 1
ATOM 3384 C C . ALA B 1 126 ? -12.883 32.469 10.688 1 92.06 126 ALA B C 1
ATOM 3386 O O . ALA B 1 126 ? -13.648 32.781 11.602 1 92.06 126 ALA B O 1
ATOM 3387 N N . SER B 1 127 ? -13.336 31.938 9.594 1 93.12 127 SER B N 1
ATOM 3388 C CA . SER B 1 127 ? -14.75 31.922 9.242 1 93.12 127 SER B CA 1
ATOM 3389 C C . SER B 1 127 ? -15.508 30.891 10.047 1 93.12 127 SER B C 1
ATOM 3391 O O . SER B 1 127 ? -14.914 29.938 10.562 1 93.12 127 SER B O 1
ATOM 3393 N N . ALA B 1 128 ? -16.797 31.094 10.094 1 92.31 128 ALA B N 1
ATOM 3394 C CA . ALA B 1 128 ? -17.688 30.125 10.719 1 92.31 128 ALA B CA 1
ATOM 3395 C C . ALA B 1 128 ? -17.719 28.828 9.93 1 92.31 128 ALA B C 1
ATOM 3397 O O . ALA B 1 128 ? -17.891 27.75 10.508 1 92.31 128 ALA B O 1
ATOM 3398 N N . ILE B 1 129 ? -17.5 28.984 8.664 1 94.94 129 ILE B N 1
ATOM 3399 C CA . ILE B 1 129 ? -17.469 27.797 7.812 1 94.94 129 ILE B CA 1
ATOM 3400 C C . ILE B 1 129 ? -16.328 26.875 8.25 1 94.94 129 ILE B C 1
ATOM 3402 O O . ILE B 1 129 ? -16.547 25.688 8.477 1 94.94 129 ILE B O 1
ATOM 3406 N N . ALA B 1 130 ? -15.164 27.406 8.398 1 94.56 130 ALA B N 1
ATOM 3407 C CA . ALA B 1 130 ? -14 26.641 8.812 1 94.56 130 ALA B CA 1
ATOM 3408 C C . ALA B 1 130 ? -14.203 26.031 10.195 1 94.56 130 ALA B C 1
ATOM 3410 O O . ALA B 1 130 ? -13.797 24.891 10.453 1 94.56 130 ALA B O 1
ATOM 3411 N N . ARG B 1 131 ? -14.867 26.75 11.008 1 91.44 131 ARG B N 1
ATOM 3412 C CA . ARG B 1 131 ? -15.102 26.297 12.375 1 91.44 131 ARG B CA 1
ATOM 3413 C C . ARG B 1 131 ? -16.062 25.109 12.406 1 91.44 131 ARG B C 1
ATOM 3415 O O . ARG B 1 131 ? -16.125 24.391 13.398 1 91.44 131 ARG B O 1
ATOM 3422 N N . GLY B 1 132 ? -16.797 24.969 11.398 1 93.25 132 GLY B N 1
ATOM 3423 C CA . GLY B 1 132 ? -17.75 23.875 11.297 1 93.25 132 GLY B CA 1
ATOM 3424 C C . GLY B 1 132 ? -17.094 22.531 11.078 1 93.25 132 GLY B C 1
ATOM 3425 O O . GLY B 1 132 ? -17.719 21.484 11.242 1 93.25 132 GLY B O 1
ATOM 3426 N N . TYR B 1 133 ? -15.844 22.531 10.805 1 94.75 133 TYR B N 1
ATOM 3427 C CA . TYR B 1 133 ? -15.086 21.312 10.578 1 94.75 133 TYR B CA 1
ATOM 3428 C C . TYR B 1 133 ? -14.266 20.953 11.812 1 94.75 133 TYR B C 1
ATOM 3430 O O . TYR B 1 133 ? -13.859 21.828 12.578 1 94.75 133 TYR B O 1
ATOM 3438 N N . ASP B 1 134 ? -14.016 19.609 11.992 1 94.75 134 ASP B N 1
ATOM 3439 C CA . ASP B 1 134 ? -13.164 19.156 13.086 1 94.75 134 ASP B CA 1
ATOM 3440 C C . ASP B 1 134 ? -11.727 19.625 12.891 1 94.75 134 ASP B C 1
ATOM 3442 O O . ASP B 1 134 ? -11.023 19.906 13.867 1 94.75 134 ASP B O 1
ATOM 3446 N N . LEU B 1 135 ? -11.289 19.703 11.602 1 96.62 135 LEU B N 1
ATOM 3447 C CA . LEU B 1 135 ? -9.914 20.047 11.273 1 96.62 135 LEU B CA 1
ATOM 3448 C C . LEU B 1 135 ? -9.867 21.094 10.148 1 96.62 135 LEU B C 1
ATOM 3450 O O . LEU B 1 135 ? -10.625 20.984 9.18 1 96.62 135 LEU B O 1
ATOM 3454 N N . VAL B 1 136 ? -9.031 22.016 10.352 1 97.06 136 VAL B N 1
ATOM 3455 C CA . VAL B 1 136 ? -8.789 23.016 9.328 1 97.06 136 VAL B CA 1
ATOM 3456 C C . VAL B 1 136 ? -7.344 22.938 8.852 1 97.06 136 VAL B C 1
ATOM 3458 O O . VAL B 1 136 ? -6.414 23.188 9.625 1 97.06 136 VAL B O 1
ATOM 3461 N N . ALA B 1 137 ? -7.168 22.562 7.605 1 97.81 137 ALA B N 1
ATOM 3462 C CA . ALA B 1 137 ? -5.84 22.516 6.996 1 97.81 137 ALA B CA 1
ATOM 3463 C C . ALA B 1 137 ? -5.672 23.625 5.957 1 97.81 137 ALA B C 1
ATOM 3465 O O . ALA B 1 137 ? -6.559 23.828 5.125 1 97.81 137 ALA B O 1
ATOM 3466 N N . VAL B 1 138 ? -4.57 24.297 6.027 1 98 138 VAL B N 1
ATOM 3467 C CA . VAL B 1 138 ? -4.281 25.344 5.047 1 98 138 VAL B CA 1
ATOM 3468 C C . VAL B 1 138 ? -3.246 24.828 4.047 1 98 138 VAL B C 1
ATOM 3470 O O . VAL B 1 138 ? -2.312 24.125 4.418 1 98 138 VAL B O 1
ATOM 3473 N N . GLN B 1 139 ? -3.396 25.188 2.822 1 97.75 139 GLN B N 1
ATOM 3474 C CA . GLN B 1 139 ? -2.494 24.828 1.733 1 97.75 139 GLN B CA 1
ATOM 3475 C C . GLN B 1 139 ? -1.898 26.062 1.08 1 97.75 139 GLN B C 1
ATOM 3477 O O . GLN B 1 139 ? -2.445 26.594 0.102 1 97.75 139 GLN B O 1
ATOM 3482 N N . PRO B 1 140 ? -0.713 26.484 1.565 1 97.81 140 PRO B N 1
ATOM 3483 C CA . PRO B 1 140 ? -0.115 27.703 1.023 1 97.81 140 PRO B CA 1
ATOM 3484 C C . PRO B 1 140 ? 0.374 27.531 -0.413 1 97.81 140 PRO B C 1
ATOM 3486 O O . PRO B 1 140 ? 1.104 26.594 -0.713 1 97.81 140 PRO B O 1
ATOM 3489 N N . GLN B 1 141 ? 0.089 28.516 -1.274 1 96.62 141 GLN B N 1
ATOM 3490 C CA . GLN B 1 141 ? 0.374 28.359 -2.697 1 96.62 141 GLN B CA 1
ATOM 3491 C C . GLN B 1 141 ? 1.605 29.172 -3.1 1 96.62 141 GLN B C 1
ATOM 3493 O O . GLN B 1 141 ? 2.115 29.031 -4.211 1 96.62 141 GLN B O 1
ATOM 3498 N N . ASN B 1 142 ? 2.059 30.016 -2.268 1 96.44 142 ASN B N 1
ATOM 3499 C CA . ASN B 1 142 ? 3.258 30.797 -2.527 1 96.44 142 ASN B CA 1
ATOM 3500 C C . ASN B 1 142 ? 4.004 31.125 -1.235 1 96.44 142 ASN B C 1
ATOM 3502 O O . ASN B 1 142 ? 3.557 30.766 -0.147 1 96.44 142 ASN B O 1
ATOM 3506 N N . GLU B 1 143 ? 5.129 31.781 -1.396 1 97 143 GLU B N 1
ATOM 3507 C CA . GLU B 1 143 ? 6.02 32.031 -0.263 1 97 143 GLU B CA 1
ATOM 3508 C C . GLU B 1 143 ? 5.348 32.906 0.784 1 97 143 GLU B C 1
ATOM 3510 O O . GLU B 1 143 ? 5.488 32.688 1.985 1 97 143 GLU B O 1
ATOM 3515 N N . ARG B 1 144 ? 4.688 33.906 0.299 1 97.5 144 ARG B N 1
ATOM 3516 C CA . ARG B 1 144 ? 4.023 34.844 1.203 1 97.5 144 ARG B CA 1
ATOM 3517 C C . ARG B 1 144 ? 3.002 34.125 2.08 1 97.5 144 ARG B C 1
ATOM 3519 O O . ARG B 1 144 ? 2.934 34.375 3.287 1 97.5 144 ARG B O 1
ATOM 3526 N N . LEU B 1 145 ? 2.246 33.25 1.488 1 97.88 145 LEU B N 1
ATOM 3527 C CA . LEU B 1 145 ? 1.21 32.531 2.219 1 97.88 145 LEU B CA 1
ATOM 3528 C C . LEU B 1 145 ? 1.821 31.438 3.1 1 97.88 145 LEU B C 1
ATOM 3530 O O . LEU B 1 145 ? 1.285 31.125 4.164 1 97.88 145 LEU B O 1
ATOM 3534 N N . PHE B 1 146 ? 2.924 30.953 2.682 1 98.38 146 PHE B N 1
ATOM 3535 C CA . PHE B 1 146 ? 3.637 30.016 3.545 1 98.38 146 PHE B CA 1
ATOM 3536 C C . PHE B 1 146 ? 4.113 30.719 4.816 1 98.38 146 PHE B C 1
ATOM 3538 O O . PHE B 1 146 ? 3.959 30.172 5.914 1 98.38 146 PHE B O 1
ATOM 3545 N N . GLN B 1 147 ? 4.656 31.812 4.602 1 98.12 147 GLN B N 1
ATOM 3546 C CA . GLN B 1 147 ? 5.098 32.625 5.734 1 98.12 147 GLN B CA 1
ATOM 3547 C C . GLN B 1 147 ? 3.934 32.938 6.668 1 98.12 147 GLN B C 1
ATOM 3549 O O . GLN B 1 147 ? 4.055 32.812 7.887 1 98.12 147 GLN B O 1
ATOM 3554 N N . LEU B 1 148 ? 2.846 33.344 6.105 1 98 148 LEU B N 1
ATOM 3555 C CA . LEU B 1 148 ? 1.66 33.688 6.879 1 98 148 LEU B CA 1
ATOM 3556 C C . LEU B 1 148 ? 1.126 32.469 7.633 1 98 148 LEU B C 1
ATOM 3558 O O . LEU B 1 148 ? 0.735 32.594 8.797 1 98 148 LEU B O 1
ATOM 3562 N N . ALA B 1 149 ? 1.059 31.328 6.973 1 98.19 149 ALA B N 1
ATOM 3563 C CA . ALA B 1 149 ? 0.592 30.094 7.602 1 98.19 149 ALA B CA 1
ATOM 3564 C C . ALA B 1 149 ? 1.456 29.734 8.805 1 98.19 149 ALA B C 1
ATOM 3566 O O . ALA B 1 149 ? 0.938 29.359 9.859 1 98.19 149 ALA B O 1
ATOM 3567 N N . CYS B 1 150 ? 2.734 29.906 8.656 1 98.12 150 CYS B N 1
ATOM 3568 C CA . CYS B 1 150 ? 3.676 29.562 9.711 1 98.12 150 CYS B CA 1
ATOM 3569 C C . CYS B 1 150 ? 3.576 30.531 10.875 1 98.12 150 CYS B C 1
ATOM 3571 O O . CYS B 1 150 ? 3.697 30.141 12.039 1 98.12 150 CYS B O 1
ATOM 3573 N N . ALA B 1 151 ? 3.227 31.734 10.562 1 96.88 151 ALA B N 1
ATOM 3574 C CA . ALA B 1 151 ? 3.387 32.781 11.547 1 96.88 151 ALA B CA 1
ATOM 3575 C C . ALA B 1 151 ? 2.078 33.062 12.289 1 96.88 151 ALA B C 1
ATOM 3577 O O . ALA B 1 151 ? 2.082 33.312 13.492 1 96.88 151 ALA B O 1
ATOM 3578 N N . SER B 1 152 ? 0.907 33.031 11.531 1 95.12 152 SER B N 1
ATOM 3579 C CA . SER B 1 152 ? -0.199 33.625 12.258 1 95.12 152 SER B CA 1
ATOM 3580 C C . SER B 1 152 ? -1.539 33.031 11.828 1 95.12 152 SER B C 1
ATOM 3582 O O . SER B 1 152 ? -2.539 33.188 12.531 1 95.12 152 SER B O 1
ATOM 3584 N N . LEU B 1 153 ? -1.659 32.375 10.641 1 95 153 LEU B N 1
ATOM 3585 C CA . LEU B 1 153 ? -2.961 31.891 10.188 1 95 153 LEU B CA 1
ATOM 3586 C C . LEU B 1 153 ? -3.566 30.938 11.211 1 95 153 LEU B C 1
ATOM 3588 O O . LEU B 1 153 ? -2.859 30.094 11.781 1 95 153 LEU B O 1
ATOM 3592 N N . GLU B 1 154 ? -4.84 31.078 11.438 1 93.5 154 GLU B N 1
ATOM 3593 C CA . GLU B 1 154 ? -5.543 30.203 12.367 1 93.5 154 GLU B CA 1
ATOM 3594 C C . GLU B 1 154 ? -5.906 28.875 11.703 1 93.5 154 GLU B C 1
ATOM 3596 O O . GLU B 1 154 ? -6.988 28.75 11.117 1 93.5 154 GLU B O 1
ATOM 3601 N N . CYS B 1 155 ? -5.105 27.938 11.844 1 96.19 155 CYS B N 1
ATOM 3602 C CA . CYS B 1 155 ? -5.316 26.609 11.289 1 96.19 155 CYS B CA 1
ATOM 3603 C C . CYS B 1 155 ? -4.738 25.531 12.203 1 96.19 155 CYS B C 1
ATOM 3605 O O . CYS B 1 155 ? -4.098 25.844 13.211 1 96.19 155 CYS B O 1
ATOM 3607 N N . ASP B 1 156 ? -5.082 24.312 11.898 1 96.5 156 ASP B N 1
ATOM 3608 C CA . ASP B 1 156 ? -4.625 23.188 12.727 1 96.5 156 ASP B CA 1
ATOM 3609 C C . ASP B 1 156 ? -3.41 22.516 12.102 1 96.5 156 ASP B C 1
ATOM 3611 O O . ASP B 1 156 ? -2.59 21.922 12.812 1 96.5 156 ASP B O 1
ATOM 3615 N N . LEU B 1 157 ? -3.354 22.609 10.766 1 96.88 157 LEU B N 1
ATOM 3616 C CA . LEU B 1 157 ? -2.365 21.859 9.992 1 96.88 157 LEU B CA 1
ATOM 3617 C C . LEU B 1 157 ? -1.957 22.625 8.742 1 96.88 157 LEU B C 1
ATOM 3619 O O . LEU B 1 157 ? -2.805 23.203 8.062 1 96.88 157 LEU B O 1
ATOM 3623 N N . ILE B 1 158 ? -0.674 22.625 8.516 1 98.44 158 ILE B N 1
ATOM 3624 C CA . ILE B 1 158 ? -0.189 23.141 7.238 1 98.44 158 ILE B CA 1
ATOM 3625 C C . ILE B 1 158 ? 0.078 21.984 6.277 1 98.44 158 ILE B C 1
ATOM 3627 O O . ILE B 1 158 ? 1.029 21.219 6.461 1 98.44 158 ILE B O 1
ATOM 3631 N N . SER B 1 159 ? -0.752 21.859 5.289 1 97.94 159 SER B N 1
ATOM 3632 C CA . SER B 1 159 ? -0.646 20.781 4.32 1 97.94 159 SER B CA 1
ATOM 3633 C C . SER B 1 159 ? -0.032 21.266 3.01 1 97.94 159 SER B C 1
ATOM 3635 O O . SER B 1 159 ? -0.733 21.797 2.15 1 97.94 159 SER B O 1
ATOM 3637 N N . VAL B 1 160 ? 1.169 20.984 2.799 1 95.94 160 VAL B N 1
ATOM 3638 C CA . VAL B 1 160 ? 1.895 21.438 1.615 1 95.94 160 VAL B CA 1
ATOM 3639 C C . VAL B 1 160 ? 1.82 20.359 0.526 1 95.94 160 VAL B C 1
ATOM 3641 O O . VAL B 1 160 ? 1.975 19.172 0.805 1 95.94 160 VAL B O 1
ATOM 3644 N N . ASP B 1 161 ? 1.541 20.781 -0.682 1 95.19 161 ASP B N 1
ATOM 3645 C CA . ASP B 1 161 ? 1.607 19.844 -1.789 1 95.19 161 ASP B CA 1
ATOM 3646 C C . ASP B 1 161 ? 3.055 19.531 -2.166 1 95.19 161 ASP B C 1
ATOM 3648 O O . ASP B 1 161 ? 3.633 20.203 -3.021 1 95.19 161 ASP B O 1
ATOM 3652 N N . LEU B 1 162 ? 3.514 18.516 -1.667 1 97.12 162 LEU B N 1
ATOM 3653 C CA . LEU B 1 162 ? 4.926 18.188 -1.811 1 97.12 162 LEU B CA 1
ATOM 3654 C C . LEU B 1 162 ? 5.18 17.453 -3.125 1 97.12 162 LEU B C 1
ATOM 3656 O O . LEU B 1 162 ? 6.324 17.141 -3.453 1 97.12 162 LEU B O 1
ATOM 3660 N N . SER B 1 163 ? 4.152 17.172 -3.854 1 95.62 163 SER B N 1
ATOM 3661 C CA . SER B 1 163 ? 4.285 16.375 -5.07 1 95.62 163 SER B CA 1
ATOM 3662 C C . SER B 1 163 ? 4.598 17.25 -6.277 1 95.62 163 SER B C 1
ATOM 3664 O O . SER B 1 163 ? 4.691 16.766 -7.402 1 95.62 163 SER B O 1
ATOM 3666 N N . ARG B 1 164 ? 4.723 18.562 -6.039 1 94.81 164 ARG B N 1
ATOM 3667 C CA . ARG B 1 164 ? 5.043 19.516 -7.098 1 94.81 164 ARG B CA 1
ATOM 3668 C C . ARG B 1 164 ? 6.262 20.359 -6.727 1 94.81 164 ARG B C 1
ATOM 3670 O O . ARG B 1 164 ? 6.688 20.359 -5.566 1 94.81 164 ARG B O 1
ATOM 3677 N N . ARG B 1 165 ? 6.742 20.953 -7.758 1 94.69 165 ARG B N 1
ATOM 3678 C CA . ARG B 1 165 ? 7.785 21.938 -7.469 1 94.69 165 ARG B CA 1
ATOM 3679 C C . ARG B 1 165 ? 7.238 23.094 -6.641 1 94.69 165 ARG B C 1
ATOM 3681 O O . ARG B 1 165 ? 6.281 23.75 -7.043 1 94.69 165 ARG B O 1
ATOM 3688 N N . LEU B 1 166 ? 7.875 23.297 -5.523 1 94.5 166 LEU B N 1
ATOM 3689 C CA . LEU B 1 166 ? 7.395 24.344 -4.621 1 94.5 166 LEU B CA 1
ATOM 3690 C C . LEU B 1 166 ? 7.98 25.703 -4.996 1 94.5 166 LEU B C 1
ATOM 3692 O O . LEU B 1 166 ? 9.164 25.797 -5.309 1 94.5 166 LEU B O 1
ATOM 3696 N N . PRO B 1 167 ? 7.191 26.688 -5.016 1 93.44 167 PRO B N 1
ATOM 3697 C CA . PRO B 1 167 ? 7.664 28.031 -5.309 1 93.44 167 PRO B CA 1
ATOM 3698 C C . PRO B 1 167 ? 8.352 28.688 -4.117 1 93.44 167 PRO B C 1
ATOM 3700 O O . PRO B 1 167 ? 8.57 29.906 -4.113 1 93.44 167 PRO B O 1
ATOM 3703 N N . TYR B 1 168 ? 8.602 28.031 -3.084 1 94 168 TYR B N 1
ATOM 3704 C CA . TYR B 1 168 ? 9.273 28.531 -1.888 1 94 168 TYR B CA 1
ATOM 3705 C C . TYR B 1 168 ? 10.102 27.438 -1.227 1 94 168 TYR B C 1
ATOM 3707 O O . TYR B 1 168 ? 9.953 26.266 -1.556 1 94 168 TYR B O 1
ATOM 3715 N N . ARG B 1 169 ? 10.969 27.828 -0.375 1 94.12 169 ARG B N 1
ATOM 3716 C CA . ARG B 1 169 ? 11.797 26.906 0.408 1 94.12 169 ARG B CA 1
ATOM 3717 C C . ARG B 1 169 ? 11.359 26.891 1.87 1 94.12 169 ARG B C 1
ATOM 3719 O O . ARG B 1 169 ? 10.68 27.812 2.328 1 94.12 169 ARG B O 1
ATOM 3726 N N . PHE B 1 170 ? 11.75 25.875 2.496 1 97.56 170 PHE B N 1
ATOM 3727 C CA . PHE B 1 170 ? 11.484 25.781 3.926 1 97.56 170 PHE B CA 1
ATOM 3728 C C . PHE B 1 170 ? 12.547 26.516 4.73 1 97.56 170 PHE B C 1
ATOM 3730 O O . PHE B 1 170 ? 13.5 25.906 5.215 1 97.56 170 PHE B O 1
ATOM 3737 N N . LYS B 1 171 ? 12.367 27.766 4.91 1 97.44 171 LYS B N 1
ATOM 3738 C CA . LYS B 1 171 ? 13.312 28.578 5.672 1 97.44 171 LYS B CA 1
ATOM 3739 C C . LYS B 1 171 ? 13.281 28.219 7.152 1 97.44 171 LYS B C 1
ATOM 3741 O O . LYS B 1 171 ? 12.211 28.141 7.758 1 97.44 171 LYS B O 1
ATOM 3746 N N . PRO B 1 172 ? 14.383 28.062 7.777 1 97.25 172 PRO B N 1
ATOM 3747 C CA . PRO B 1 172 ? 14.453 27.609 9.172 1 97.25 172 PRO B CA 1
ATOM 3748 C C . PRO B 1 172 ? 13.656 28.516 10.117 1 97.25 172 PRO B C 1
ATOM 3750 O O . PRO B 1 172 ? 12.977 28.016 11.016 1 97.25 172 PRO B O 1
ATOM 3753 N N . ALA B 1 173 ? 13.727 29.781 9.891 1 97.5 173 ALA B N 1
ATOM 3754 C CA . ALA B 1 173 ? 13.031 30.719 10.766 1 97.5 173 ALA B CA 1
ATOM 3755 C C . ALA B 1 173 ? 11.523 30.516 10.703 1 97.5 173 ALA B C 1
ATOM 3757 O O . ALA B 1 173 ? 10.828 30.625 11.719 1 97.5 173 ALA B O 1
ATOM 3758 N N . LEU B 1 174 ? 11.008 30.312 9.523 1 97.81 174 LEU B N 1
ATOM 3759 C CA . LEU B 1 174 ? 9.57 30.094 9.344 1 97.81 174 LEU B CA 1
ATOM 3760 C C . LEU B 1 174 ? 9.141 28.766 9.977 1 97.81 174 LEU B C 1
ATOM 3762 O O . LEU B 1 174 ? 8.102 28.703 10.625 1 97.81 174 LEU B O 1
ATOM 3766 N N . ILE B 1 175 ? 9.922 27.766 9.805 1 98.12 175 ILE B N 1
ATOM 3767 C CA . ILE B 1 175 ? 9.656 26.469 10.391 1 98.12 175 ILE B CA 1
ATOM 3768 C C . ILE B 1 175 ? 9.641 26.578 11.914 1 98.12 175 ILE B C 1
ATOM 3770 O O . ILE B 1 175 ? 8.734 26.062 12.578 1 98.12 175 ILE B O 1
ATOM 3774 N N . LYS B 1 176 ? 10.617 27.234 12.414 1 97.44 176 LYS B N 1
ATOM 3775 C CA . LYS B 1 176 ? 10.695 27.438 13.859 1 97.44 176 LYS B CA 1
ATOM 3776 C C . LYS B 1 176 ? 9.461 28.156 14.383 1 97.44 176 LYS B C 1
ATOM 3778 O O . LYS B 1 176 ? 8.945 27.828 15.453 1 97.44 176 LYS B O 1
ATOM 3783 N N . ALA B 1 177 ? 9.039 29.172 13.68 1 97.75 177 ALA B N 1
ATOM 3784 C CA . ALA B 1 177 ? 7.855 29.938 14.062 1 97.75 177 ALA B CA 1
ATOM 3785 C C . A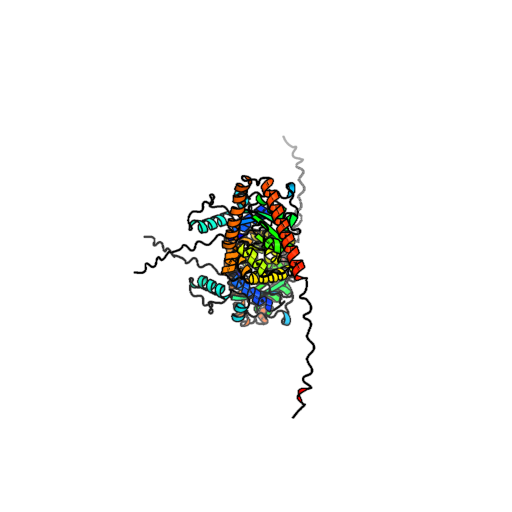LA B 1 177 ? 6.621 29.031 14.109 1 97.75 177 ALA B C 1
ATOM 3787 O O . ALA B 1 177 ? 5.82 29.125 15.047 1 97.75 177 ALA B O 1
ATOM 3788 N N . ALA B 1 178 ? 6.422 28.172 13.133 1 98 178 ALA B N 1
ATOM 3789 C CA . ALA B 1 178 ? 5.293 27.25 13.086 1 98 178 ALA B CA 1
ATOM 3790 C C . ALA B 1 178 ? 5.332 26.281 14.258 1 98 178 ALA B C 1
ATOM 3792 O O . ALA B 1 178 ? 4.309 26.031 14.906 1 98 178 ALA B O 1
ATOM 3793 N N . LEU B 1 179 ? 6.531 25.75 14.531 1 97.06 179 LEU B N 1
ATOM 3794 C CA . LEU B 1 179 ? 6.695 24.797 15.617 1 97.06 179 LEU B CA 1
ATOM 3795 C C . LEU B 1 179 ? 6.422 25.453 16.969 1 97.06 179 LEU B C 1
ATOM 3797 O O . LEU B 1 179 ? 5.836 24.844 17.859 1 97.06 179 LEU B O 1
ATOM 3801 N N . ALA B 1 180 ? 6.848 26.672 17.109 1 96.62 180 ALA B N 1
ATOM 3802 C CA . ALA B 1 180 ? 6.621 27.422 18.344 1 96.62 180 ALA B CA 1
ATOM 3803 C C . ALA B 1 180 ? 5.129 27.641 18.594 1 96.62 180 ALA B C 1
ATOM 3805 O O . ALA B 1 180 ? 4.691 27.703 19.75 1 96.62 180 ALA B O 1
ATOM 3806 N N . ARG B 1 181 ? 4.348 27.688 17.531 1 95.62 181 ARG B N 1
ATOM 3807 C CA . ARG B 1 181 ? 2.9 27.859 17.609 1 95.62 181 ARG B CA 1
ATOM 3808 C C . ARG B 1 181 ? 2.199 26.516 17.844 1 95.62 181 ARG B C 1
ATOM 3810 O O . ARG B 1 181 ? 0.978 26.469 18 1 95.62 181 ARG B O 1
ATOM 3817 N N . GLY B 1 182 ? 2.961 25.438 17.75 1 95.25 182 GLY B N 1
ATOM 3818 C CA . GLY B 1 182 ? 2.391 24.109 17.938 1 95.25 182 GLY B CA 1
ATOM 3819 C C . GLY B 1 182 ? 1.788 23.531 16.672 1 95.25 182 GLY B C 1
ATOM 3820 O O . GLY B 1 182 ? 1.044 22.547 16.734 1 95.25 182 GLY B O 1
ATOM 3821 N N . LEU B 1 183 ? 2.066 24.141 15.562 1 97.44 183 LEU B N 1
ATOM 3822 C CA . LEU B 1 183 ? 1.539 23.656 14.289 1 97.44 183 LEU B CA 1
ATOM 3823 C C . LEU B 1 183 ? 2.336 22.469 13.781 1 97.44 183 LEU B C 1
ATOM 3825 O O . LEU B 1 183 ? 3.488 22.266 14.172 1 97.44 183 LEU B O 1
ATOM 3829 N N . HIS B 1 184 ? 1.691 21.672 12.977 1 98.56 184 HIS B N 1
ATOM 3830 C CA . HIS B 1 184 ? 2.322 20.547 12.312 1 98.56 184 HIS B CA 1
ATOM 3831 C C . HIS B 1 184 ? 2.252 20.688 10.789 1 98.56 184 HIS B C 1
ATOM 3833 O O . HIS B 1 184 ? 1.339 21.328 10.266 1 98.56 184 HIS B O 1
ATOM 3839 N N . PHE B 1 185 ? 3.24 20.172 10.148 1 98.62 185 PHE B N 1
ATOM 3840 C CA . PHE B 1 185 ? 3.232 20.062 8.695 1 98.62 185 PHE B CA 1
ATOM 3841 C C . PHE B 1 185 ? 2.768 18.672 8.258 1 98.62 185 PHE B C 1
ATOM 3843 O O . PHE B 1 185 ? 3.107 17.672 8.891 1 98.62 185 PHE B O 1
ATOM 3850 N N . GLU B 1 186 ? 2.076 18.656 7.195 1 98.56 186 GLU B N 1
ATOM 3851 C CA . GLU B 1 186 ? 1.521 17.391 6.738 1 98.56 186 GLU B CA 1
ATOM 3852 C C . GLU B 1 186 ? 2.166 16.938 5.426 1 98.56 186 GLU B C 1
ATOM 3854 O O . GLU B 1 186 ? 2.352 17.75 4.516 1 98.56 186 GLU B O 1
ATOM 3859 N N . ILE B 1 187 ? 2.486 15.719 5.367 1 98 187 ILE B N 1
ATOM 3860 C CA . ILE B 1 187 ? 2.941 15.039 4.156 1 98 187 ILE B CA 1
ATOM 3861 C C . ILE B 1 187 ? 1.876 14.055 3.689 1 98 187 ILE B C 1
ATOM 3863 O O . ILE B 1 187 ? 1.592 13.062 4.375 1 98 187 ILE B O 1
ATOM 3867 N N . CYS B 1 188 ? 1.26 14.32 2.578 1 97.19 188 CYS B N 1
ATOM 3868 C CA . CYS B 1 188 ? 0.359 13.352 1.958 1 97.19 188 CYS B CA 1
ATOM 3869 C C . CYS B 1 188 ? 1.103 12.477 0.956 1 97.19 188 CYS B C 1
ATOM 3871 O O . CYS B 1 188 ? 1.621 12.977 -0.045 1 97.19 188 CYS B O 1
ATOM 3873 N N . PHE B 1 189 ? 1.027 11.133 1.089 1 95.94 189 PHE B N 1
ATOM 3874 C CA . PHE B 1 189 ? 1.939 10.289 0.327 1 95.94 189 PHE B CA 1
ATOM 3875 C C . PHE B 1 189 ? 1.271 9.781 -0.944 1 95.94 189 PHE B C 1
ATOM 3877 O O . PHE B 1 189 ? 1.946 9.289 -1.851 1 95.94 189 PHE B O 1
ATOM 3884 N N . ALA B 1 190 ? -0.009 9.812 -1.084 1 93.12 190 ALA B N 1
ATOM 3885 C CA . ALA B 1 190 ? -0.746 9.141 -2.15 1 93.12 190 ALA B CA 1
ATOM 3886 C C . ALA B 1 190 ? -0.281 9.617 -3.523 1 93.12 190 ALA B C 1
ATOM 3888 O O . ALA B 1 190 ? -0.159 8.82 -4.457 1 93.12 190 ALA B O 1
ATOM 3889 N N . PRO B 1 191 ? 0.031 10.914 -3.699 1 91.62 191 PRO B N 1
ATOM 3890 C CA . PRO B 1 191 ? 0.506 11.367 -5.008 1 91.62 191 PRO B CA 1
ATOM 3891 C C . PRO B 1 191 ? 1.765 10.633 -5.465 1 91.62 191 PRO B C 1
ATOM 3893 O O . PRO B 1 191 ? 1.99 10.469 -6.668 1 91.62 191 PRO B O 1
ATOM 3896 N N . ALA B 1 192 ? 2.582 10.156 -4.562 1 91.06 192 ALA B N 1
ATOM 3897 C CA . ALA B 1 192 ? 3.814 9.453 -4.898 1 91.06 192 ALA B CA 1
ATOM 3898 C C . ALA B 1 192 ? 3.512 8.094 -5.523 1 91.06 192 ALA B C 1
ATOM 3900 O O . ALA B 1 192 ? 4.367 7.504 -6.191 1 91.06 192 ALA B O 1
ATOM 3901 N N . LEU B 1 193 ? 2.357 7.629 -5.293 1 86.31 193 LEU B N 1
ATOM 3902 C CA . LEU B 1 193 ? 1.966 6.32 -5.801 1 86.31 193 LEU B CA 1
ATOM 3903 C C . LEU B 1 193 ? 1.495 6.414 -7.246 1 86.31 193 LEU B C 1
ATOM 3905 O O . LEU B 1 193 ? 1.402 5.402 -7.941 1 86.31 193 LEU B O 1
ATOM 3909 N N . ARG B 1 194 ? 1.178 7.582 -7.68 1 83.62 194 ARG B N 1
ATOM 3910 C CA . ARG B 1 194 ? 0.492 7.758 -8.961 1 83.62 194 ARG B CA 1
ATOM 3911 C C . ARG B 1 194 ? 1.491 7.895 -10.102 1 83.62 194 ARG B C 1
ATOM 3913 O O . ARG B 1 194 ? 1.351 7.242 -11.141 1 83.62 194 ARG B O 1
ATOM 3920 N N . GLU B 1 195 ? 2.432 8.836 -9.961 1 83.25 195 GLU B N 1
ATOM 3921 C CA . GLU B 1 195 ? 3.346 9.164 -11.055 1 83.25 195 GLU B CA 1
ATOM 3922 C C . GLU B 1 195 ? 4.781 9.297 -10.547 1 83.25 195 GLU B C 1
ATOM 3924 O O . GLU B 1 195 ? 5.012 9.812 -9.453 1 83.25 195 GLU B O 1
ATOM 3929 N N . ALA B 1 196 ? 5.699 8.938 -11.445 1 84.06 196 ALA B N 1
ATOM 3930 C CA . ALA B 1 196 ? 7.117 8.969 -11.102 1 84.06 196 ALA B CA 1
ATOM 3931 C C . ALA B 1 196 ? 7.582 10.398 -10.812 1 84.06 196 ALA B C 1
ATOM 3933 O O . ALA B 1 196 ? 8.391 10.625 -9.914 1 84.06 196 ALA B O 1
ATOM 3934 N N . GLY B 1 197 ? 7.07 11.328 -11.664 1 90.19 197 GLY B N 1
ATOM 3935 C CA . GLY B 1 197 ? 7.441 12.719 -11.445 1 90.19 197 GLY B CA 1
ATOM 3936 C C . GLY B 1 197 ? 6.98 13.25 -10.094 1 90.19 197 GLY B C 1
ATOM 3937 O O . GLY B 1 197 ? 7.75 13.883 -9.375 1 90.19 197 GLY B O 1
ATOM 3938 N N . ALA B 1 198 ? 5.746 12.977 -9.75 1 92.75 198 ALA B N 1
ATOM 3939 C CA . ALA B 1 198 ? 5.195 13.375 -8.453 1 92.75 198 ALA B CA 1
ATOM 3940 C C . ALA B 1 198 ? 5.949 12.703 -7.309 1 92.75 198 ALA B C 1
ATOM 3942 O O . ALA B 1 198 ? 6.199 13.336 -6.273 1 92.75 198 ALA B O 1
ATOM 3943 N N . ARG B 1 199 ? 6.32 11.531 -7.527 1 91.81 199 ARG B N 1
ATOM 3944 C CA . ARG B 1 199 ? 7.059 10.766 -6.523 1 91.81 199 ARG B CA 1
ATOM 3945 C C . ARG B 1 199 ? 8.414 11.406 -6.234 1 91.81 199 ARG B C 1
ATOM 3947 O O . ARG B 1 199 ? 8.781 11.594 -5.074 1 91.81 199 ARG B O 1
ATOM 3954 N N . ARG B 1 200 ? 9.148 11.742 -7.234 1 92.75 200 ARG B N 1
ATOM 3955 C CA . ARG B 1 200 ? 10.453 12.367 -7.094 1 92.75 200 ARG B CA 1
ATOM 3956 C C . ARG B 1 200 ? 10.352 13.688 -6.34 1 92.75 200 ARG B C 1
ATOM 3958 O O . ARG B 1 200 ? 11.141 13.953 -5.43 1 92.75 200 ARG B O 1
ATOM 3965 N N . GLN B 1 201 ? 9.359 14.438 -6.781 1 95.94 201 GLN B N 1
ATOM 3966 C CA . GLN B 1 201 ? 9.164 15.742 -6.145 1 95.94 201 GLN B CA 1
ATOM 3967 C C . GLN B 1 201 ? 8.789 15.586 -4.676 1 95.94 201 GLN B C 1
ATOM 3969 O O . GLN B 1 201 ? 9.32 16.297 -3.816 1 95.94 201 GLN B O 1
ATOM 3974 N N . LEU B 1 202 ? 7.879 14.68 -4.441 1 96.56 202 LEU B N 1
ATOM 3975 C CA . LEU B 1 202 ? 7.41 14.469 -3.078 1 96.56 202 LEU B CA 1
ATOM 3976 C C . LEU B 1 202 ? 8.555 14.023 -2.174 1 96.56 202 LEU B C 1
ATOM 3978 O O . LEU B 1 202 ? 8.719 14.547 -1.066 1 96.56 202 LEU B O 1
ATOM 3982 N N . PHE B 1 203 ? 9.359 13.227 -2.652 1 93.94 203 PHE B N 1
ATOM 3983 C CA . PHE B 1 203 ? 10.477 12.734 -1.855 1 93.94 203 PHE B CA 1
ATOM 3984 C C . PHE B 1 203 ? 11.469 13.859 -1.565 1 93.94 203 PHE B C 1
ATOM 3986 O O . PHE B 1 203 ? 11.891 14.047 -0.421 1 93.94 203 PHE B O 1
ATOM 3993 N N . ALA B 1 204 ? 11.797 14.555 -2.566 1 96.06 204 ALA B N 1
ATOM 3994 C CA . ALA B 1 204 ? 12.75 15.648 -2.404 1 96.06 204 ALA B CA 1
ATOM 3995 C C . ALA B 1 204 ? 12.227 16.688 -1.409 1 96.06 204 ALA B C 1
ATOM 3997 O O . ALA B 1 204 ? 12.953 17.094 -0.5 1 96.06 204 ALA B O 1
ATOM 3998 N N . ASN B 1 205 ? 11 17.047 -1.617 1 97.69 205 ASN B N 1
ATOM 3999 C CA . ASN B 1 205 ? 10.406 18.062 -0.758 1 97.69 205 ASN B CA 1
ATOM 4000 C C . ASN B 1 205 ? 10.211 17.547 0.666 1 97.69 205 ASN B C 1
ATOM 4002 O O . ASN B 1 205 ? 10.398 18.297 1.63 1 97.69 205 ASN B O 1
ATOM 4006 N N . ALA B 1 206 ? 9.797 16.266 0.815 1 97.75 206 ALA B N 1
ATOM 4007 C CA . ALA B 1 206 ? 9.602 15.68 2.137 1 97.75 206 ALA B CA 1
ATOM 4008 C C . ALA B 1 206 ? 10.922 15.594 2.896 1 97.75 206 ALA B C 1
ATOM 4010 O O . ALA B 1 206 ? 10.969 15.852 4.102 1 97.75 206 ALA B O 1
ATOM 4011 N N . LEU B 1 207 ? 11.984 15.234 2.221 1 96.44 207 LEU B N 1
ATOM 4012 C CA . LEU B 1 207 ? 13.305 15.18 2.832 1 96.44 207 LEU B CA 1
ATOM 4013 C C . LEU B 1 207 ? 13.734 16.562 3.324 1 96.44 207 LEU B C 1
ATOM 4015 O O . LEU B 1 207 ? 14.266 16.688 4.43 1 96.44 207 LEU B O 1
ATOM 4019 N N . ALA B 1 208 ? 13.523 17.516 2.482 1 97.25 208 ALA B N 1
ATOM 4020 C CA . ALA B 1 208 ? 13.859 18.891 2.855 1 97.25 208 ALA B CA 1
ATOM 4021 C C . ALA B 1 208 ? 13.07 19.328 4.086 1 97.25 208 ALA B C 1
ATOM 4023 O O . ALA B 1 208 ? 13.633 19.922 5.012 1 97.25 208 ALA B O 1
ATOM 4024 N N . LEU B 1 209 ? 11.805 19.016 4.082 1 97.94 209 LEU B N 1
ATOM 4025 C CA . LEU B 1 209 ? 10.945 19.375 5.207 1 97.94 209 LEU B CA 1
ATOM 4026 C C . LEU B 1 209 ? 11.383 18.656 6.477 1 97.94 209 LEU B C 1
ATOM 4028 O O . LEU B 1 209 ? 11.461 19.266 7.547 1 97.94 209 LEU B O 1
ATOM 4032 N N . ALA B 1 210 ? 11.625 17.391 6.359 1 97.69 210 ALA B N 1
ATOM 4033 C CA . ALA B 1 210 ? 12.07 16.578 7.496 1 97.69 210 ALA B CA 1
ATOM 4034 C C . ALA B 1 210 ? 13.383 17.125 8.07 1 97.69 210 ALA B C 1
ATOM 4036 O O . ALA B 1 210 ? 13.562 17.156 9.289 1 97.69 210 ALA B O 1
ATOM 4037 N N . ARG B 1 211 ? 14.242 17.5 7.227 1 96.75 211 ARG B N 1
ATOM 4038 C CA . ARG B 1 211 ? 15.523 18.047 7.652 1 96.75 211 ARG B CA 1
ATOM 4039 C C . ARG B 1 211 ? 15.336 19.359 8.43 1 96.75 211 ARG B C 1
ATOM 4041 O O . ARG B 1 211 ? 15.883 19.516 9.516 1 96.75 211 ARG B O 1
ATOM 4048 N N . GLU B 1 212 ? 14.562 20.203 7.848 1 97.25 212 GLU B N 1
ATOM 4049 C CA . GLU B 1 212 ? 14.383 21.531 8.445 1 97.25 212 GLU B CA 1
ATOM 4050 C C . GLU B 1 212 ? 13.633 21.422 9.773 1 97.25 212 GLU B C 1
ATOM 4052 O O . GLU B 1 212 ? 13.836 22.25 10.672 1 97.25 212 GLU B O 1
ATOM 4057 N N . THR B 1 213 ? 12.742 20.484 9.914 1 97.75 213 THR B N 1
ATOM 4058 C CA . THR B 1 213 ? 11.984 20.312 11.141 1 97.75 213 THR B CA 1
ATOM 4059 C C . THR B 1 213 ? 12.742 19.406 12.117 1 97.75 213 THR B C 1
ATOM 4061 O O . THR B 1 213 ? 12.312 19.234 13.266 1 97.75 213 THR B O 1
ATOM 4064 N N . ARG B 1 214 ? 13.766 18.75 11.641 1 96.75 214 ARG B N 1
ATOM 4065 C CA . ARG B 1 214 ? 14.484 17.719 12.391 1 96.75 214 ARG B CA 1
ATOM 4066 C C . ARG B 1 214 ? 13.555 16.578 12.773 1 96.75 214 ARG B C 1
ATOM 4068 O O . ARG B 1 214 ? 13.656 16.031 13.875 1 96.75 214 ARG B O 1
ATOM 4075 N N . GLY B 1 215 ? 12.547 16.375 11.93 1 96.62 215 GLY B N 1
ATOM 4076 C CA . GLY B 1 215 ? 11.625 15.266 12.086 1 96.62 215 GLY B CA 1
ATOM 4077 C C . GLY B 1 215 ? 10.531 15.531 13.102 1 96.62 215 GLY B C 1
ATOM 4078 O O . GLY B 1 215 ? 9.789 14.617 13.484 1 96.62 215 GLY B O 1
ATOM 4079 N N . ARG B 1 216 ? 10.445 16.766 13.492 1 96.38 216 ARG B N 1
ATOM 4080 C CA . ARG B 1 216 ? 9.445 17.125 14.5 1 96.38 216 ARG B CA 1
ATOM 4081 C C . ARG B 1 216 ? 8.188 17.688 13.852 1 96.38 216 ARG B C 1
ATOM 4083 O O . ARG B 1 216 ? 8.258 18.297 12.781 1 96.38 216 ARG B O 1
ATOM 4090 N N . SER B 1 217 ? 7.078 17.453 14.523 1 97.94 217 SER B N 1
ATOM 4091 C CA . SER B 1 217 ? 5.82 18.094 14.156 1 97.94 217 SER B CA 1
ATOM 4092 C C . SER B 1 217 ? 5.434 17.781 12.719 1 97.94 217 SER B C 1
ATOM 4094 O O . SER B 1 217 ? 5.043 18.672 11.961 1 97.94 217 SER B O 1
ATOM 4096 N N . LEU B 1 218 ? 5.621 16.547 12.32 1 98.5 218 LEU B N 1
ATOM 4097 C CA . LEU B 1 218 ? 5.215 16.062 11.008 1 98.5 218 LEU B CA 1
ATOM 4098 C C . LEU B 1 218 ? 4.074 15.062 11.125 1 98.5 218 LEU B C 1
ATOM 4100 O O . LEU B 1 218 ? 4.082 14.211 12.023 1 98.5 218 LEU B O 1
ATOM 4104 N N . VAL B 1 219 ? 3.096 15.234 10.32 1 98.69 219 VAL B N 1
ATOM 4105 C CA . VAL B 1 219 ? 1.991 14.289 10.195 1 98.69 219 VAL B CA 1
ATOM 4106 C C . VAL B 1 219 ? 2.012 13.656 8.805 1 98.69 219 VAL B C 1
ATOM 4108 O O . VAL B 1 219 ? 2.219 14.352 7.801 1 98.69 219 VAL B O 1
ATOM 4111 N N . VAL B 1 220 ? 1.899 12.375 8.711 1 98.38 220 VAL B N 1
ATOM 4112 C CA . VAL B 1 220 ? 1.822 11.688 7.426 1 98.38 220 VAL B CA 1
ATOM 4113 C C . VAL B 1 220 ? 0.409 11.156 7.211 1 98.38 220 VAL B C 1
ATOM 4115 O O . VAL B 1 220 ? -0.122 10.43 8.055 1 98.38 220 VAL B O 1
ATOM 4118 N N . SER B 1 221 ? -0.218 11.602 6.227 1 98 221 SER B N 1
ATOM 4119 C CA . SER B 1 221 ? -1.554 11.156 5.84 1 98 221 SER B CA 1
ATOM 4120 C C . SER B 1 221 ? -1.563 10.609 4.418 1 98 221 SER B C 1
ATOM 4122 O O . SER B 1 221 ? -0.583 10.758 3.684 1 98 221 SER B O 1
ATOM 4124 N N . SER B 1 222 ? -2.574 9.945 4.059 1 96 222 SER B N 1
ATOM 4125 C CA . SER B 1 222 ? -2.611 9.32 2.742 1 96 222 SER B CA 1
ATOM 4126 C C . SER B 1 222 ? -2.895 10.344 1.65 1 96 222 SER B C 1
ATOM 4128 O O . SER B 1 222 ? -2.168 10.422 0.658 1 96 222 SER B O 1
ATOM 4130 N N . GLY B 1 223 ? -3.842 11.234 1.891 1 93.81 223 GLY B N 1
ATOM 4131 C CA . GLY B 1 223 ? -4.355 12.039 0.791 1 93.81 223 GLY B CA 1
ATOM 4132 C C . GLY B 1 223 ? -4.953 11.203 -0.326 1 93.81 223 GLY B C 1
ATOM 4133 O O . GLY B 1 223 ? -4.91 11.602 -1.493 1 93.81 223 GLY B O 1
ATOM 4134 N N . ALA B 1 224 ? -5.461 10.062 -0.01 1 91.44 224 ALA B N 1
ATOM 4135 C CA . ALA B 1 224 ? -5.898 9.07 -0.981 1 91.44 224 ALA B CA 1
ATOM 4136 C C . ALA B 1 224 ? -7.176 9.516 -1.687 1 91.44 224 ALA B C 1
ATOM 4138 O O . ALA B 1 224 ? -8.086 10.055 -1.053 1 91.44 224 ALA B O 1
ATOM 4139 N N . ARG B 1 225 ? -7.191 9.289 -2.961 1 84.5 225 ARG B N 1
ATOM 4140 C CA . ARG B 1 225 ? -8.383 9.594 -3.742 1 84.5 225 ARG B CA 1
ATOM 4141 C C . ARG B 1 225 ? -9.266 8.359 -3.912 1 84.5 225 ARG B C 1
ATOM 4143 O O . ARG B 1 225 ? -10.43 8.469 -4.301 1 84.5 225 ARG B O 1
ATOM 4150 N N . SER B 1 226 ? -8.695 7.18 -3.666 1 83.94 226 SER B N 1
ATOM 4151 C CA . SER B 1 226 ? -9.398 5.902 -3.727 1 83.94 226 SER B CA 1
ATOM 4152 C C . SER B 1 226 ? -8.875 4.934 -2.67 1 83.94 226 SER B C 1
ATOM 4154 O O . SER B 1 226 ? -7.812 5.152 -2.092 1 83.94 226 SER B O 1
ATOM 4156 N N . TYR B 1 227 ? -9.703 3.936 -2.391 1 86.12 227 TYR B N 1
ATOM 4157 C CA . TYR B 1 227 ? -9.297 2.963 -1.383 1 86.12 227 TYR B CA 1
ATOM 4158 C C . TYR B 1 227 ? -8.039 2.225 -1.814 1 86.12 227 TYR B C 1
ATOM 4160 O O . TYR B 1 227 ? -7.277 1.734 -0.974 1 86.12 227 TYR B O 1
ATOM 4168 N N . MET B 1 228 ? -7.637 2.215 -3.086 1 86.5 228 MET B N 1
ATOM 4169 C CA . MET B 1 228 ? -6.465 1.519 -3.609 1 86.5 228 MET B CA 1
ATOM 4170 C C . MET B 1 228 ? -5.184 2.244 -3.221 1 86.5 228 MET B C 1
ATOM 4172 O O . MET B 1 228 ? -4.102 1.652 -3.229 1 86.5 228 MET B O 1
ATOM 4176 N N . GLU B 1 229 ? -5.305 3.475 -2.889 1 89.69 229 GLU B N 1
ATOM 4177 C CA . GLU B 1 229 ? -4.133 4.277 -2.541 1 89.69 229 GLU B CA 1
ATOM 4178 C C . GLU B 1 229 ? -3.861 4.23 -1.039 1 89.69 229 GLU B C 1
ATOM 4180 O O . GLU B 1 229 ? -2.84 4.738 -0.573 1 89.69 229 GLU B O 1
ATOM 4185 N N . LEU B 1 230 ? -4.777 3.607 -0.325 1 92.88 230 LEU B N 1
ATOM 4186 C CA . LEU B 1 230 ? -4.617 3.498 1.121 1 92.88 230 LEU B CA 1
ATOM 4187 C C . LEU B 1 230 ? -3.604 2.414 1.476 1 92.88 230 LEU B C 1
ATOM 4189 O O . LEU B 1 230 ? -3.48 1.417 0.761 1 92.88 230 LEU B O 1
ATOM 4193 N N . ARG B 1 231 ? -2.859 2.664 2.484 1 94.38 231 ARG B N 1
ATOM 4194 C CA . ARG B 1 231 ? -1.927 1.716 3.088 1 94.38 231 ARG B CA 1
ATOM 4195 C C . ARG B 1 231 ? -2.141 1.62 4.594 1 94.38 231 ARG B C 1
ATOM 4197 O O . ARG B 1 231 ? -2.641 2.559 5.215 1 94.38 231 ARG B O 1
ATOM 4204 N N . GLY B 1 232 ? -1.844 0.461 5.117 1 94.19 232 GLY B N 1
ATOM 4205 C CA . GLY B 1 232 ? -1.939 0.317 6.562 1 94.19 232 GLY B CA 1
ATOM 4206 C C . GLY B 1 232 ? -0.923 1.154 7.312 1 94.19 232 GLY B C 1
ATOM 4207 O O . GLY B 1 232 ? 0.081 1.584 6.742 1 94.19 232 GLY B O 1
ATOM 4208 N N . PRO B 1 233 ? -1.203 1.365 8.57 1 94.62 233 PRO B N 1
ATOM 4209 C CA . PRO B 1 233 ? -0.327 2.223 9.367 1 94.62 233 PRO B CA 1
ATOM 4210 C C . PRO B 1 233 ? 1.127 1.756 9.359 1 94.62 233 PRO B C 1
ATOM 4212 O O . PRO B 1 233 ? 2.041 2.576 9.242 1 94.62 233 PRO B O 1
ATOM 4215 N N . LEU B 1 234 ? 1.369 0.492 9.438 1 90.44 234 LEU B N 1
ATOM 4216 C CA . LEU B 1 234 ? 2.736 -0.018 9.461 1 90.44 234 LEU B CA 1
ATOM 4217 C C . LEU B 1 234 ? 3.432 0.227 8.125 1 90.44 234 LEU B C 1
ATOM 4219 O O . LEU B 1 234 ? 4.621 0.552 8.094 1 90.44 234 LEU B O 1
ATOM 4223 N N . ASP B 1 235 ? 2.73 0.075 7.086 1 93.69 235 ASP B N 1
ATOM 4224 C CA . ASP B 1 235 ? 3.273 0.383 5.766 1 93.69 235 ASP B CA 1
ATOM 4225 C C . ASP B 1 235 ? 3.604 1.868 5.641 1 93.69 235 ASP B C 1
ATOM 4227 O O . ASP B 1 235 ? 4.621 2.236 5.051 1 93.69 235 ASP B O 1
ATOM 4231 N N . VAL B 1 236 ? 2.727 2.662 6.168 1 96.38 236 VAL B N 1
ATOM 4232 C CA . VAL B 1 236 ? 2.928 4.105 6.09 1 96.38 236 VAL B CA 1
ATOM 4233 C C . VAL B 1 236 ? 4.141 4.504 6.926 1 96.38 236 VAL B C 1
ATOM 4235 O O . VAL B 1 236 ? 4.922 5.367 6.52 1 96.38 236 VAL B O 1
ATOM 4238 N N . ILE B 1 237 ? 4.277 3.91 8.062 1 94.81 237 ILE B N 1
ATOM 4239 C CA . ILE B 1 237 ? 5.441 4.172 8.906 1 94.81 237 ILE B CA 1
ATOM 4240 C C . ILE B 1 237 ? 6.715 3.816 8.148 1 94.81 237 ILE B C 1
ATOM 4242 O O . ILE B 1 237 ? 7.676 4.594 8.141 1 94.81 237 ILE B O 1
ATOM 4246 N N . ASN B 1 238 ? 6.684 2.695 7.465 1 90.81 238 ASN B N 1
ATOM 4247 C CA . ASN B 1 238 ? 7.836 2.303 6.656 1 90.81 238 ASN B CA 1
ATOM 4248 C C . ASN B 1 238 ? 8.102 3.303 5.535 1 90.81 238 ASN B C 1
ATOM 4250 O O . ASN B 1 238 ? 9.25 3.668 5.285 1 90.81 238 ASN B O 1
ATOM 4254 N N . LEU B 1 239 ? 7.07 3.711 4.922 1 92.75 239 LEU B N 1
ATOM 4255 C CA . LEU B 1 239 ? 7.195 4.68 3.836 1 92.75 239 LEU B CA 1
ATOM 4256 C C . LEU B 1 239 ? 7.77 5.996 4.348 1 92.75 239 LEU B C 1
ATOM 4258 O O . LEU B 1 239 ? 8.594 6.621 3.672 1 92.75 239 LEU B O 1
ATOM 4262 N N . ALA B 1 240 ? 7.312 6.395 5.504 1 95.25 240 ALA B N 1
ATOM 4263 C CA . ALA B 1 240 ? 7.723 7.672 6.082 1 95.25 240 ALA B CA 1
ATOM 4264 C C . ALA B 1 240 ? 9.227 7.691 6.355 1 95.25 240 ALA B C 1
ATOM 4266 O O . ALA B 1 240 ? 9.852 8.758 6.328 1 95.25 240 ALA B O 1
ATOM 4267 N N . THR B 1 241 ? 9.805 6.555 6.605 1 91.94 241 THR B N 1
ATOM 4268 C CA . THR B 1 241 ? 11.25 6.516 6.832 1 91.94 241 THR B CA 1
ATOM 4269 C C . THR B 1 241 ? 12.008 6.867 5.555 1 91.94 241 THR B C 1
ATOM 4271 O O . THR B 1 241 ? 13.148 7.332 5.613 1 91.94 241 THR B O 1
ATOM 4274 N N . LEU B 1 242 ? 11.398 6.66 4.41 1 87.75 242 LEU B N 1
ATOM 4275 C CA . LEU B 1 242 ? 12.008 7.039 3.139 1 87.75 242 LEU B CA 1
ATOM 4276 C C . LEU B 1 242 ? 12.008 8.555 2.965 1 87.75 242 LEU B C 1
ATOM 4278 O O . LEU B 1 242 ? 12.703 9.086 2.098 1 87.75 242 LEU B O 1
ATOM 4282 N N . PHE B 1 243 ? 11.188 9.242 3.795 1 91.5 243 PHE B N 1
ATOM 4283 C CA . PHE B 1 243 ? 11.133 10.695 3.766 1 91.5 243 PHE B CA 1
ATOM 4284 C C . PHE B 1 243 ? 12.195 11.297 4.676 1 91.5 243 PHE B C 1
ATOM 4286 O O . PHE B 1 243 ? 12.195 12.508 4.926 1 91.5 243 PHE B O 1
ATOM 4293 N N . GLY B 1 244 ? 13.047 10.516 5.258 1 90 244 GLY B N 1
ATOM 4294 C CA . GLY B 1 244 ? 14.109 11.031 6.102 1 90 244 GLY B CA 1
ATOM 4295 C C . GLY B 1 244 ? 13.789 10.953 7.582 1 90 244 GLY B C 1
ATOM 4296 O O . GLY B 1 244 ? 14.508 11.523 8.406 1 90 244 GLY B O 1
ATOM 4297 N N . LEU B 1 245 ? 12.734 10.281 7.895 1 95.19 245 LEU B N 1
ATOM 4298 C CA . LEU B 1 245 ? 12.359 10.148 9.297 1 95.19 245 LEU B CA 1
ATOM 4299 C C . LEU B 1 245 ? 12.938 8.875 9.898 1 95.19 245 LEU B C 1
ATOM 4301 O O . LEU B 1 245 ? 13.07 7.859 9.203 1 95.19 245 LEU B O 1
ATOM 4305 N N . THR B 1 246 ? 13.312 8.984 11.18 1 92.38 246 THR B N 1
ATOM 4306 C CA . THR B 1 246 ? 13.633 7.762 11.898 1 92.38 246 THR B CA 1
ATOM 4307 C C . THR B 1 246 ? 12.375 6.922 12.125 1 92.38 246 THR B C 1
ATOM 4309 O O . THR B 1 246 ? 11.258 7.402 11.93 1 92.38 246 THR B O 1
ATOM 4312 N N . GLN B 1 247 ? 12.555 5.727 12.508 1 89.81 247 GLN B N 1
ATOM 4313 C CA . GLN B 1 247 ? 11.422 4.852 12.805 1 89.81 247 GLN B CA 1
ATOM 4314 C C . GLN B 1 247 ? 10.523 5.457 13.883 1 89.81 247 GLN B C 1
ATOM 4316 O O . GLN B 1 247 ? 9.297 5.402 13.773 1 89.81 247 GLN B O 1
ATOM 4321 N N . GLN B 1 248 ? 11.141 5.988 14.852 1 93.69 248 GLN B N 1
ATOM 4322 C CA . GLN B 1 248 ? 10.391 6.605 15.945 1 93.69 248 GLN B CA 1
ATOM 4323 C C . GLN B 1 248 ? 9.617 7.828 15.453 1 93.69 248 GLN B C 1
ATOM 4325 O O . GLN B 1 248 ? 8.438 7.996 15.789 1 93.69 248 GLN B O 1
ATOM 4330 N N . GLN B 1 249 ? 10.289 8.625 14.68 1 96.31 249 GLN B N 1
ATOM 4331 C CA . GLN B 1 249 ? 9.648 9.812 14.133 1 96.31 249 GLN B CA 1
ATOM 4332 C C . GLN B 1 249 ? 8.516 9.445 13.188 1 96.31 249 GLN B C 1
ATOM 4334 O O . GLN B 1 249 ? 7.457 10.086 13.195 1 96.31 249 GLN B O 1
ATOM 4339 N N . ALA B 1 250 ? 8.727 8.438 12.406 1 96.5 250 ALA B N 1
ATOM 4340 C CA . ALA B 1 250 ? 7.707 7.949 11.477 1 96.5 250 ALA B CA 1
ATOM 4341 C C . ALA B 1 250 ? 6.48 7.441 12.227 1 96.5 250 ALA B C 1
ATOM 4343 O O . ALA B 1 250 ? 5.344 7.715 11.828 1 96.5 250 ALA B O 1
ATOM 4344 N N . THR B 1 251 ? 6.691 6.742 13.281 1 95.75 251 THR B N 1
ATOM 4345 C CA . THR B 1 251 ? 5.594 6.262 14.117 1 95.75 251 THR B CA 1
ATOM 4346 C C . THR B 1 251 ? 4.836 7.43 14.742 1 95.75 251 THR B C 1
ATOM 4348 O O . THR B 1 251 ? 3.602 7.461 14.711 1 95.75 251 THR B O 1
ATOM 4351 N N . ALA B 1 252 ? 5.555 8.352 15.219 1 97.81 252 ALA B N 1
ATOM 4352 C CA . ALA B 1 252 ? 4.949 9.531 15.828 1 97.81 252 ALA B CA 1
ATOM 4353 C C . ALA B 1 252 ? 4.113 10.305 14.812 1 97.81 252 ALA B C 1
ATOM 4355 O O . ALA B 1 252 ? 3.084 10.883 15.156 1 97.81 252 ALA B O 1
ATOM 4356 N N . ALA B 1 253 ? 4.52 10.227 13.57 1 98.5 253 ALA B N 1
ATOM 4357 C CA . ALA B 1 253 ? 3.891 11.008 12.508 1 98.5 253 ALA B CA 1
ATOM 4358 C C . ALA B 1 253 ? 2.492 10.484 12.195 1 98.5 253 ALA B C 1
ATOM 4360 O O . ALA B 1 253 ? 1.706 11.156 11.523 1 98.5 253 ALA B O 1
ATOM 4361 N N . VAL B 1 254 ? 2.176 9.297 12.742 1 97.88 254 VAL B N 1
ATOM 4362 C CA . VAL B 1 254 ? 0.846 8.758 12.477 1 97.88 254 VAL B CA 1
ATOM 4363 C C . VAL B 1 254 ? 0.137 8.461 13.797 1 97.88 254 VAL B C 1
ATOM 4365 O O . VAL B 1 254 ? -0.975 7.926 13.805 1 97.88 254 VAL B O 1
ATOM 4368 N N . THR B 1 255 ? 0.757 8.773 14.898 1 96.62 255 THR B N 1
ATOM 4369 C CA . THR B 1 255 ? 0.146 8.477 16.188 1 96.62 255 THR B CA 1
ATOM 4370 C C . THR B 1 255 ? 0.082 9.727 17.062 1 96.62 255 THR B C 1
ATOM 4372 O O . THR B 1 255 ? -0.889 10.484 17 1 96.62 255 THR B O 1
ATOM 4375 N N . SER B 1 256 ? 1.218 10.109 17.578 1 97.38 256 SER B N 1
ATOM 4376 C CA . SER B 1 256 ? 1.226 11.172 18.578 1 97.38 256 SER B CA 1
ATOM 4377 C C . SER B 1 256 ? 1.104 12.547 17.922 1 97.38 256 SER B C 1
ATOM 4379 O O . SER B 1 256 ? 0.461 13.445 18.453 1 97.38 256 SER B O 1
ATOM 4381 N N . ALA B 1 257 ? 1.736 12.695 16.781 1 98 257 ALA B N 1
ATOM 4382 C CA . ALA B 1 257 ? 1.68 13.992 16.125 1 98 257 ALA B CA 1
ATOM 4383 C C . ALA B 1 257 ? 0.252 14.336 15.703 1 98 257 ALA B C 1
ATOM 4385 O O . ALA B 1 257 ? -0.263 15.406 16.031 1 98 257 ALA B O 1
ATOM 4386 N N . PRO B 1 258 ? -0.378 13.461 15 1 98.06 258 PRO B N 1
ATOM 4387 C CA . PRO B 1 258 ? -1.771 13.773 14.672 1 98.06 258 PRO B CA 1
ATOM 4388 C C . PRO B 1 258 ? -2.65 13.914 15.914 1 98.06 258 PRO B C 1
ATOM 4390 O O . PRO B 1 258 ? -3.607 14.688 15.914 1 98.06 258 PRO B O 1
ATOM 4393 N N . ALA B 1 259 ? -2.42 13.188 16.953 1 95.81 259 ALA B N 1
ATOM 4394 C CA . ALA B 1 259 ? -3.162 13.352 18.188 1 95.81 259 ALA B CA 1
ATOM 4395 C C . ALA B 1 259 ? -2.998 14.766 18.75 1 95.81 259 ALA B C 1
ATOM 4397 O O . ALA B 1 259 ? -3.959 15.352 19.25 1 95.81 259 ALA B O 1
ATOM 4398 N N . ALA B 1 260 ? -1.796 15.234 18.672 1 97.19 260 ALA B N 1
ATOM 4399 C CA . ALA B 1 260 ? -1.531 16.609 19.125 1 97.19 260 ALA B CA 1
ATOM 4400 C C . ALA B 1 260 ? -2.289 17.609 18.266 1 97.19 260 ALA B C 1
ATOM 4402 O O . ALA B 1 260 ? -2.811 18.609 18.781 1 97.19 260 ALA B O 1
ATOM 4403 N N . VAL B 1 261 ? -2.365 17.359 17 1 97.94 261 VAL B N 1
ATOM 4404 C CA . VAL B 1 261 ? -3.113 18.219 16.094 1 97.94 261 VAL B CA 1
ATOM 4405 C C . VAL B 1 261 ? -4.582 18.266 16.5 1 97.94 261 VAL B C 1
ATOM 4407 O O . VAL B 1 261 ? -5.199 19.328 16.547 1 97.94 261 VAL B O 1
ATOM 4410 N N . LEU B 1 262 ? -5.098 17.141 16.812 1 96.12 262 LEU B N 1
ATOM 4411 C CA . LEU B 1 262 ? -6.504 17.031 17.188 1 96.12 262 LEU B CA 1
ATOM 4412 C C . LEU B 1 262 ? -6.766 17.75 18.516 1 96.12 262 LEU B C 1
ATOM 4414 O O . LEU B 1 262 ? -7.828 18.344 18.703 1 96.12 262 LEU B O 1
ATOM 4418 N N . GLN B 1 263 ? -5.855 17.656 19.391 1 94.31 263 GLN B N 1
ATOM 4419 C CA . GLN B 1 263 ? -5.984 18.375 20.641 1 94.31 263 GLN B CA 1
ATOM 4420 C C . GLN B 1 263 ? -6 19.875 20.422 1 94.31 263 GLN B C 1
ATOM 4422 O O . GLN B 1 263 ? -6.809 20.594 21.016 1 94.31 263 GLN B O 1
ATOM 4427 N N . GLN B 1 264 ? -5.141 20.281 19.609 1 92.25 264 GLN B N 1
ATOM 4428 C CA . GLN B 1 264 ? -5.094 21.703 19.266 1 92.25 264 GLN B CA 1
ATOM 4429 C C . GLN B 1 264 ? -6.375 22.141 18.562 1 92.25 264 GLN B C 1
ATOM 4431 O O . GLN B 1 264 ? -6.895 23.234 18.828 1 92.25 264 GLN B O 1
ATOM 4436 N N . ALA B 1 265 ? -6.844 21.344 17.672 1 94.75 265 ALA B N 1
ATOM 4437 C CA . ALA B 1 265 ? -8.078 21.641 16.953 1 94.75 265 ALA B CA 1
ATOM 4438 C C . ALA B 1 265 ? -9.266 21.75 17.906 1 94.75 265 ALA B C 1
ATOM 4440 O O . ALA B 1 265 ? -10.133 22.609 17.719 1 94.75 265 ALA B O 1
ATOM 4441 N N . ALA B 1 266 ? -9.297 20.938 18.906 1 90.81 266 ALA B N 1
ATOM 4442 C CA . ALA B 1 266 ? -10.359 20.984 19.906 1 90.81 266 ALA B CA 1
ATOM 4443 C C . ALA B 1 266 ? -10.336 22.297 20.672 1 90.81 266 ALA B C 1
ATOM 4445 O O . ALA B 1 266 ? -11.391 22.859 20.984 1 90.81 266 ALA B O 1
ATOM 4446 N N . THR B 1 267 ? -9.141 22.703 20.938 1 87.62 267 THR B N 1
ATOM 4447 C CA . THR B 1 267 ? -8.984 23.969 21.641 1 87.62 267 THR B CA 1
ATOM 4448 C C . THR B 1 267 ? -9.453 25.141 20.766 1 87.62 267 THR B C 1
ATOM 4450 O O . THR B 1 267 ? -10.125 26.047 21.25 1 87.62 267 THR B O 1
ATOM 4453 N N . ARG B 1 268 ? -9.062 25.062 19.547 1 84.56 268 ARG B N 1
ATOM 4454 C CA . ARG B 1 268 ? -9.5 26.094 18.594 1 84.56 268 ARG B CA 1
ATOM 4455 C C . ARG B 1 268 ? -11.016 26.156 18.516 1 84.56 268 ARG B C 1
ATOM 4457 O O . ARG B 1 268 ? -11.594 27.25 18.516 1 84.56 268 ARG B O 1
ATOM 4464 N N . ARG B 1 269 ? -11.656 25.047 18.484 1 85.12 269 ARG B N 1
ATOM 4465 C CA . ARG B 1 269 ? -13.109 24.984 18.359 1 85.12 269 ARG B CA 1
ATOM 4466 C C . ARG B 1 269 ? -13.789 25.406 19.656 1 85.12 269 ARG B C 1
ATOM 4468 O O . ARG B 1 269 ? -14.875 25.984 19.625 1 85.12 269 ARG B O 1
ATOM 4475 N N . ALA B 1 270 ? -13.18 25.062 20.828 1 79.69 270 ALA B N 1
ATOM 4476 C CA . ALA B 1 270 ? -13.75 25.406 22.125 1 79.69 270 ALA B CA 1
ATOM 4477 C C . ALA B 1 270 ? -13.672 26.906 22.375 1 79.69 270 ALA B C 1
ATOM 4479 O O . ALA B 1 270 ? -14.609 27.516 22.906 1 79.69 270 ALA B O 1
ATOM 4480 N N . TYR B 1 271 ? -12.461 27.438 22.25 1 63.88 271 TYR B N 1
ATOM 4481 C CA . TYR B 1 271 ? -12.227 28.844 22.516 1 63.88 271 TYR B CA 1
ATOM 4482 C C . TYR B 1 271 ? -13.188 29.719 21.703 1 63.88 271 TYR B C 1
ATOM 4484 O O . TYR B 1 271 ? -13.727 30.688 22.234 1 63.88 271 TYR B O 1
ATOM 4492 N N . ARG B 1 272 ? -13.43 29.375 20.531 1 56.53 272 ARG B N 1
ATOM 4493 C CA . ARG B 1 272 ? -14.25 30.234 19.688 1 56.53 272 ARG B CA 1
ATOM 4494 C C . ARG B 1 272 ? -15.734 30.016 19.953 1 56.53 272 ARG B C 1
ATOM 4496 O O . ARG B 1 272 ? -16.562 30.906 19.719 1 56.53 272 ARG B O 1
ATOM 4503 N N . GLY B 1 273 ? -15.914 28.828 20.406 1 47.44 273 GLY B N 1
ATOM 4504 C CA . GLY B 1 273 ? -17.266 28.656 20.938 1 47.44 273 GLY B CA 1
ATOM 4505 C C . GLY B 1 273 ? -17.562 29.547 22.125 1 47.44 273 GLY B C 1
ATOM 4506 O O . GLY B 1 273 ? -18.672 30.062 22.25 1 47.44 273 GLY B O 1
ATOM 4507 N N . THR B 1 274 ? -16.469 29.766 22.969 1 44.06 274 THR B N 1
ATOM 4508 C CA . THR B 1 274 ? -16.609 30.641 24.141 1 44.06 274 THR B CA 1
ATOM 4509 C C . THR B 1 274 ? -16.547 32.094 23.719 1 44.06 274 THR B C 1
ATOM 4511 O O . THR B 1 274 ? -17.266 32.938 24.266 1 44.06 274 THR B O 1
ATOM 4514 N N . LEU B 1 275 ? -15.586 32.469 22.797 1 42.06 275 LEU B N 1
ATOM 4515 C CA . LEU B 1 275 ? -15.461 33.844 22.375 1 42.06 275 LEU B CA 1
ATOM 4516 C C . LEU B 1 275 ? -16.703 34.312 21.609 1 42.06 275 LEU B C 1
ATOM 4518 O O . LEU B 1 275 ? -17.078 35.469 21.672 1 42.06 275 LEU B O 1
ATOM 4522 N N . THR B 1 276 ? -17.172 33.469 20.734 1 41.59 276 THR B N 1
ATOM 4523 C CA . THR B 1 276 ? -18.391 33.844 20.062 1 41.59 276 THR B CA 1
ATOM 4524 C C . THR B 1 276 ? -19.422 34.344 21.078 1 41.59 276 THR B C 1
ATOM 4526 O O . THR B 1 276 ? -20.281 35.156 20.75 1 41.59 276 THR B O 1
ATOM 4529 N N . VAL B 1 277 ? -19.25 34.031 22.312 1 40.09 277 VAL B N 1
ATOM 4530 C CA . VAL B 1 277 ? -20.078 34.688 23.328 1 40.09 277 VAL B CA 1
ATOM 4531 C C . VAL B 1 277 ? -19.453 36.031 23.703 1 40.09 277 VAL B C 1
ATOM 4533 O O . VAL B 1 277 ? -20.172 36.969 23.984 1 40.09 277 VAL B O 1
ATOM 4536 N N . ARG B 1 278 ? -18.078 36.281 23.797 1 40 278 ARG B N 1
ATOM 4537 C CA . ARG B 1 278 ? -17.5 37.562 24.141 1 40 278 ARG B CA 1
ATOM 4538 C C . ARG B 1 278 ? -17.297 38.438 22.906 1 40 278 ARG B C 1
ATOM 4540 O O . ARG B 1 278 ? -16.328 38.219 22.172 1 40 278 ARG B O 1
ATOM 4547 N N . MET B 1 279 ? -18.141 38.844 22.016 1 39.12 279 MET B N 1
ATOM 4548 C CA . MET B 1 279 ? -18.125 39.75 20.859 1 39.12 279 MET B CA 1
ATOM 4549 C C . MET B 1 279 ? -17.422 41.062 21.203 1 39.12 279 MET B C 1
ATOM 4551 O O . MET B 1 279 ? -17.75 41.688 22.219 1 39.12 279 MET B O 1
ATOM 4555 N N . ARG B 1 280 ? -16.125 41.281 20.688 1 40.97 280 ARG B N 1
ATOM 4556 C CA . ARG B 1 280 ? -15.422 42.562 20.844 1 40.97 280 ARG B CA 1
ATOM 4557 C C . ARG B 1 280 ? -16.297 43.719 20.438 1 40.97 280 ARG B C 1
ATOM 4559 O O . ARG B 1 280 ? -17.031 43.656 19.438 1 40.97 280 ARG B O 1
ATOM 4566 N N . THR B 1 281 ? -16.484 44.656 21.312 1 44.44 281 THR B N 1
ATOM 4567 C CA . THR B 1 281 ? -17.25 45.875 21.031 1 44.44 281 THR B CA 1
ATOM 4568 C C . THR B 1 281 ? -16.641 46.656 19.875 1 44.44 281 THR B C 1
ATOM 4570 O O . THR B 1 281 ? -15.453 46.5 19.562 1 44.44 281 THR B O 1
ATOM 4573 N N . THR B 1 282 ? -17.391 47.312 19.078 1 48.22 282 THR B N 1
ATOM 4574 C CA . THR B 1 282 ? -17.016 48.188 17.984 1 48.22 282 THR B CA 1
ATOM 4575 C C . THR B 1 282 ? -15.812 49.062 18.359 1 48.22 282 THR B C 1
ATOM 4577 O O . THR B 1 282 ? -14.977 49.406 17.516 1 48.22 282 THR B O 1
ATOM 4580 N N . GLU B 1 283 ? -15.703 49.312 19.656 1 54.97 283 GLU B N 1
ATOM 4581 C CA . GLU B 1 283 ? -14.656 50.188 20.156 1 54.97 283 GLU B CA 1
ATOM 4582 C C . GLU B 1 283 ? -13.32 49.469 20.25 1 54.97 283 GLU B C 1
ATOM 4584 O O . GLU B 1 283 ? -12.273 50.031 19.906 1 54.97 283 GLU B O 1
ATOM 4589 N N . GLU B 1 284 ? -13.344 48.156 20.547 1 56.59 284 GLU B N 1
ATOM 4590 C CA . GLU B 1 284 ? -12.117 47.406 20.703 1 56.59 284 GLU B CA 1
ATOM 4591 C C . GLU B 1 284 ? -11.508 47.031 19.359 1 56.59 284 GLU B C 1
ATOM 4593 O O . GLU B 1 284 ? -10.289 47.062 19.188 1 56.59 284 GLU B O 1
ATOM 4598 N N . LEU B 1 285 ? -12.359 46.812 18.438 1 53.56 285 LEU B N 1
ATOM 4599 C CA . LEU B 1 285 ? -11.938 46.562 17.062 1 53.56 285 LEU B CA 1
ATOM 4600 C C . LEU B 1 285 ? -11.312 47.812 16.438 1 53.56 285 LEU B C 1
ATOM 4602 O O . LEU B 1 285 ? -10.289 47.719 15.758 1 53.56 285 LEU B O 1
ATOM 4606 N N . ALA B 1 286 ? -11.844 49 16.672 1 57.06 286 ALA B N 1
ATOM 4607 C CA . ALA B 1 286 ? -11.32 50.281 16.188 1 57.06 286 ALA B CA 1
ATOM 4608 C C . ALA B 1 286 ? -9.961 50.562 16.812 1 57.06 286 ALA B C 1
ATOM 4610 O O . ALA B 1 286 ? -9.055 51.062 16.125 1 57.06 286 ALA B O 1
ATOM 4611 N N . ALA B 1 287 ? -9.695 50.156 18.047 1 60.62 287 ALA B N 1
ATOM 4612 C CA . ALA B 1 287 ? -8.43 50.375 18.734 1 60.62 287 ALA B CA 1
ATOM 4613 C C . ALA B 1 287 ? -7.328 49.469 18.188 1 60.62 287 ALA B C 1
ATOM 4615 O O . ALA B 1 287 ? -6.191 49.906 18 1 60.62 287 ALA B O 1
ATOM 4616 N N . ALA B 1 288 ? -7.664 48.281 17.812 1 58.91 288 ALA B N 1
ATOM 4617 C CA . ALA B 1 288 ? -6.688 47.344 17.281 1 58.91 288 ALA B CA 1
ATOM 4618 C C . ALA B 1 288 ? -6.262 47.719 15.867 1 58.91 288 ALA B C 1
ATOM 4620 O O . ALA B 1 288 ? -5.074 47.656 15.531 1 58.91 288 ALA B O 1
ATOM 4621 N N . ARG B 1 289 ? -7.227 48.156 15.125 1 59.44 289 ARG B N 1
ATOM 4622 C CA . ARG B 1 289 ? -6.902 48.656 13.789 1 59.44 289 ARG B CA 1
ATOM 4623 C C . ARG B 1 289 ? -5.977 49.875 13.859 1 59.44 289 ARG B C 1
ATOM 4625 O O . ARG B 1 289 ? -5.051 50 13.055 1 59.44 289 ARG B O 1
ATOM 4632 N N . LYS B 1 290 ? -6.172 50.781 14.875 1 63.28 290 LYS B N 1
ATOM 4633 C CA . LYS B 1 290 ? -5.332 51.969 15.078 1 63.28 290 LYS B CA 1
ATOM 4634 C C . LYS B 1 290 ? -3.924 51.562 15.516 1 63.28 290 LYS B C 1
ATOM 4636 O O . LYS B 1 290 ? -2.938 52.125 15.016 1 63.28 290 LYS B O 1
ATOM 4641 N N . ALA B 1 291 ? -3.787 50.5 16.312 1 64.62 291 ALA B N 1
ATOM 4642 C CA . ALA B 1 291 ? -2.48 50.031 16.766 1 64.62 291 ALA B CA 1
ATOM 4643 C C . ALA B 1 291 ? -1.697 49.406 15.633 1 64.62 291 ALA B C 1
ATOM 4645 O O . ALA B 1 291 ? -0.493 49.625 15.492 1 64.62 291 ALA B O 1
ATOM 4646 N N . GLU B 1 292 ? -2.432 48.656 14.867 1 60.66 292 GLU B N 1
ATOM 4647 C CA . GLU B 1 292 ? -1.807 48 13.719 1 60.66 292 GLU B CA 1
ATOM 4648 C C . GLU B 1 292 ? -1.294 49.031 12.711 1 60.66 292 GLU B C 1
ATOM 4650 O O . GLU B 1 292 ? -0.201 48.875 12.164 1 60.66 292 GLU B O 1
ATOM 4655 N N . LYS B 1 293 ? -2.09 50.125 12.453 1 64.75 293 LYS B N 1
ATOM 4656 C CA . LYS B 1 293 ? -1.679 51.219 11.57 1 64.75 293 LYS B CA 1
ATOM 4657 C C . LYS B 1 293 ? -0.461 51.969 12.125 1 64.75 293 LYS B C 1
ATOM 4659 O O . LYS B 1 293 ? 0.475 52.25 11.391 1 64.75 293 LYS B O 1
ATOM 4664 N N . GLU B 1 294 ? -0.417 52.156 13.414 1 66.44 294 GLU B N 1
ATOM 4665 C CA . GLU B 1 294 ? 0.702 52.812 14.055 1 66.44 294 GLU B CA 1
ATOM 4666 C C . GLU B 1 294 ? 1.976 52 13.984 1 66.44 294 GLU B C 1
ATOM 4668 O O . GLU B 1 294 ? 3.064 52.531 13.758 1 66.44 294 GLU B O 1
ATOM 4673 N N . GLU B 1 295 ? 1.778 50.625 14.102 1 65.5 295 GLU B N 1
ATOM 4674 C CA . GLU B 1 295 ? 2.934 49.75 14.023 1 65.5 295 GLU B CA 1
ATOM 4675 C C . GLU B 1 295 ? 3.486 49.656 12.609 1 65.5 295 GLU B C 1
ATOM 4677 O O . GLU B 1 295 ? 4.703 49.656 12.406 1 65.5 295 GLU B O 1
ATOM 4682 N N . ARG B 1 296 ? 2.637 49.719 11.609 1 65.75 296 ARG B N 1
ATOM 4683 C CA . ARG B 1 296 ? 3.055 49.75 10.211 1 65.75 296 ARG B CA 1
ATOM 4684 C C . ARG B 1 296 ? 3.777 51.062 9.898 1 65.75 296 ARG B C 1
ATOM 4686 O O . ARG B 1 296 ? 4.781 51.062 9.18 1 65.75 296 ARG B O 1
ATOM 4693 N N . GLU B 1 297 ? 3.27 52.125 10.43 1 64.38 297 GLU B N 1
ATOM 4694 C CA . GLU B 1 297 ? 3.885 53.438 10.211 1 64.38 297 GLU B CA 1
ATOM 4695 C C . GLU B 1 297 ? 5.25 53.5 10.883 1 64.38 297 GLU B C 1
ATOM 4697 O O . GLU B 1 297 ? 6.191 54.062 10.312 1 64.38 297 GLU B O 1
ATOM 4702 N N . ARG B 1 298 ? 5.438 52.781 11.984 1 68.88 298 ARG B N 1
ATOM 4703 C CA . ARG B 1 298 ? 6.723 52.719 12.672 1 68.88 298 ARG B CA 1
ATOM 4704 C C . ARG B 1 298 ? 7.727 51.875 11.898 1 68.88 298 ARG B C 1
ATOM 4706 O O . ARG B 1 298 ? 8.891 52.25 11.758 1 68.88 298 ARG B O 1
ATOM 4713 N N . ALA B 1 299 ? 7.277 50.781 11.406 1 63.94 299 ALA B N 1
ATOM 4714 C CA . ALA B 1 299 ? 8.141 49.875 10.641 1 63.94 299 ALA B CA 1
ATOM 4715 C C . ALA B 1 299 ? 8.57 50.531 9.32 1 63.94 299 ALA B C 1
ATOM 4717 O O . ALA B 1 299 ? 9.734 50.438 8.93 1 63.94 299 ALA B O 1
ATOM 4718 N N . ALA B 1 300 ? 7.664 51.156 8.656 1 62.25 300 ALA B N 1
ATOM 4719 C CA . ALA B 1 300 ? 7.977 51.875 7.43 1 62.25 300 ALA B CA 1
ATOM 4720 C C . ALA B 1 300 ? 8.969 53 7.691 1 62.25 300 ALA B C 1
ATOM 4722 O O . ALA B 1 300 ? 9.891 53.25 6.902 1 62.25 300 ALA B O 1
ATOM 4723 N N . ALA B 1 301 ? 8.906 53.688 8.852 1 61.41 301 ALA B N 1
ATOM 4724 C CA . ALA B 1 301 ? 9.828 54.75 9.25 1 61.41 301 ALA B CA 1
ATOM 4725 C C . ALA B 1 301 ? 11.211 54.188 9.539 1 61.41 301 ALA B C 1
ATOM 4727 O O . ALA B 1 301 ? 12.227 54.812 9.203 1 61.41 301 ALA B O 1
ATOM 4728 N N . ALA B 1 302 ? 11.273 52.969 10.086 1 63.28 302 ALA B N 1
ATOM 4729 C CA . ALA B 1 302 ? 12.547 52.344 10.383 1 63.28 302 ALA B CA 1
ATOM 4730 C C . ALA B 1 302 ? 13.266 51.938 9.102 1 63.28 302 ALA B C 1
ATOM 4732 O O . ALA B 1 302 ? 14.484 52.062 8.984 1 63.28 302 ALA B O 1
ATOM 4733 N N . VAL B 1 303 ? 12.523 51.375 8.156 1 56.81 303 VAL B N 1
ATOM 4734 C CA . VAL B 1 303 ? 13.086 50.938 6.875 1 56.81 303 VAL B CA 1
ATOM 4735 C C . VAL B 1 303 ? 13.617 52.156 6.121 1 56.81 303 VAL B C 1
ATOM 4737 O O . VAL B 1 303 ? 14.703 52.125 5.535 1 56.81 303 VAL B O 1
ATOM 4740 N N . SER B 1 304 ? 12.898 53.219 6.094 1 56.66 304 SER B N 1
ATOM 4741 C CA . SER B 1 304 ? 13.328 54.438 5.441 1 56.66 304 SER B CA 1
ATOM 4742 C C . SER B 1 304 ? 14.578 55.031 6.102 1 56.66 304 SER B C 1
ATOM 4744 O O . SER B 1 304 ? 15.469 55.531 5.418 1 56.66 304 SER B O 1
ATOM 4746 N N . ALA B 1 305 ? 14.758 54.812 7.402 1 57.94 305 ALA B N 1
ATOM 4747 C CA . ALA B 1 305 ? 15.938 55.281 8.133 1 57.94 305 ALA B CA 1
ATOM 4748 C C . ALA B 1 305 ? 17.156 54.406 7.789 1 57.94 305 ALA B C 1
ATOM 4750 O O . ALA B 1 305 ? 18.281 54.938 7.707 1 57.94 305 ALA B O 1
ATOM 4751 N N . ALA B 1 306 ? 16.969 53.094 7.621 1 54.31 306 ALA B N 1
ATOM 4752 C CA . ALA B 1 306 ? 18.062 52.188 7.293 1 54.31 306 ALA B CA 1
ATOM 4753 C C . ALA B 1 306 ? 18.547 52.406 5.863 1 54.31 306 ALA B C 1
ATOM 4755 O O . ALA B 1 306 ? 19.719 52.219 5.566 1 54.31 306 ALA B O 1
ATOM 4756 N N . ALA B 1 307 ? 17.672 52.625 4.969 1 50.12 307 ALA B N 1
ATOM 4757 C CA . ALA B 1 307 ? 18.031 52.906 3.58 1 50.12 307 ALA B CA 1
ATOM 4758 C C . ALA B 1 307 ? 18.828 54.219 3.469 1 50.12 307 ALA B C 1
ATOM 4760 O O . ALA B 1 307 ? 19.375 54.531 2.408 1 50.12 307 ALA B O 1
ATOM 4761 N N . ALA B 1 308 ? 18.656 55.031 4.496 1 46.03 308 ALA B N 1
ATOM 4762 C CA . ALA B 1 308 ? 19.516 56.219 4.488 1 46.03 308 ALA B CA 1
ATOM 4763 C C . ALA B 1 308 ? 20.969 55.875 4.789 1 46.03 308 ALA B C 1
ATOM 4765 O O . ALA B 1 308 ? 21.266 55.312 5.855 1 46.03 308 ALA B O 1
ATOM 4766 N N . GLY B 1 309 ? 21.578 55.188 3.83 1 44 309 GLY B N 1
ATOM 4767 C CA . GLY B 1 309 ? 22.953 54.719 3.664 1 44 309 GLY B CA 1
ATOM 4768 C C . GLY B 1 309 ? 23.953 55.531 4.465 1 44 309 GLY B C 1
ATOM 4769 O O . GLY B 1 309 ? 23.672 56.688 4.855 1 44 309 GLY B O 1
ATOM 4770 N N . PRO B 1 310 ? 24.766 54.781 5.27 1 43.09 310 PRO B N 1
ATOM 4771 C CA . PRO B 1 310 ? 25.766 55.531 6.027 1 43.09 310 PRO B CA 1
ATOM 4772 C C . PRO B 1 310 ? 26.453 56.594 5.195 1 43.09 310 PRO B C 1
ATOM 4774 O O . PRO B 1 310 ? 26.547 56.469 3.969 1 43.09 310 PRO B O 1
ATOM 4777 N N . ALA B 1 311 ? 26.469 57.781 5.582 1 42.75 311 ALA B N 1
ATOM 4778 C CA . ALA B 1 311 ? 27.125 58.906 4.91 1 42.75 311 ALA B CA 1
ATOM 4779 C C . ALA B 1 311 ? 28.562 58.531 4.512 1 42.75 311 ALA B C 1
ATOM 4781 O O . ALA B 1 311 ? 29.234 57.812 5.227 1 42.75 311 ALA B O 1
ATOM 4782 N N . PRO B 1 312 ? 28.953 58.594 3.271 1 40.25 312 PRO B N 1
ATOM 4783 C CA . PRO B 1 312 ? 30.281 58.281 2.746 1 40.25 312 PRO B CA 1
ATOM 4784 C C . PRO B 1 312 ? 31.406 58.812 3.613 1 40.25 312 PRO B C 1
ATOM 4786 O O . PRO B 1 312 ? 31.375 60 4.008 1 40.25 312 PRO B O 1
ATOM 4789 N N . MET B 1 313 ? 31.938 57.938 4.504 1 38.25 313 MET B N 1
ATOM 4790 C CA . MET B 1 313 ? 33.031 58.375 5.359 1 38.25 313 MET B CA 1
ATOM 4791 C C . MET B 1 313 ? 34.125 59.062 4.539 1 38.25 313 MET B C 1
ATOM 4793 O O . MET B 1 313 ? 34.594 58.531 3.529 1 38.25 313 MET B O 1
ATOM 4797 N N . ALA B 1 314 ? 34.312 60.375 4.582 1 36.94 314 ALA B N 1
ATOM 4798 C CA . ALA B 1 314 ? 35.312 61.219 3.918 1 36.94 314 ALA B CA 1
ATOM 4799 C C . ALA B 1 314 ? 36.719 60.688 4.148 1 36.94 314 ALA B C 1
ATOM 4801 O O . ALA B 1 314 ? 37.156 60.531 5.293 1 36.94 314 ALA B O 1
ATOM 4802 N N . VAL B 1 315 ? 37.156 59.688 3.346 1 37.62 315 VAL B N 1
ATOM 4803 C CA . VAL B 1 315 ? 38.5 59.156 3.352 1 37.62 315 VAL B CA 1
ATOM 4804 C C . VAL B 1 315 ? 39.531 60.281 3.377 1 37.62 315 VAL B C 1
ATOM 4806 O O . VAL B 1 315 ? 39.531 61.125 2.492 1 37.62 315 VAL B O 1
ATOM 4809 N N . ASP B 1 316 ? 40.031 60.656 4.555 1 34.47 316 ASP B N 1
ATOM 4810 C CA . ASP B 1 316 ? 41.062 61.656 4.773 1 34.47 316 ASP B CA 1
ATOM 4811 C C . ASP B 1 316 ? 42.344 61.344 4 1 34.47 316 ASP B C 1
ATOM 4813 O O . ASP B 1 316 ? 42.75 60.188 3.951 1 34.47 316 ASP B O 1
ATOM 4817 N N . ALA B 1 317 ? 42.812 62.156 3.1 1 36.78 317 ALA B N 1
ATOM 4818 C CA . ALA B 1 317 ? 43.938 62.156 2.189 1 36.78 317 ALA B CA 1
ATOM 4819 C C . ALA B 1 317 ? 45.25 61.875 2.934 1 36.78 317 ALA B C 1
ATOM 4821 O O . ALA B 1 317 ? 45.469 62.406 4.031 1 36.78 317 ALA B O 1
ATOM 4822 N N . PRO B 1 318 ? 46 60.719 2.582 1 34.84 318 PRO B N 1
ATOM 4823 C CA . PRO B 1 318 ? 47.25 60.281 3.201 1 34.84 318 PRO B CA 1
ATOM 4824 C C . PRO B 1 318 ? 48.281 61.375 3.264 1 34.84 318 PRO B C 1
ATOM 4826 O O . PRO B 1 318 ? 48.469 62.125 2.297 1 34.84 318 PRO B O 1
ATOM 4829 N N . ARG B 1 319 ? 48.531 61.969 4.371 1 34.41 319 ARG B N 1
ATOM 4830 C CA . ARG B 1 319 ? 49.5 63.031 4.625 1 34.41 319 ARG B CA 1
ATOM 4831 C C . ARG B 1 319 ? 50.906 62.562 4.25 1 34.41 319 ARG B C 1
ATOM 4833 O O . ARG B 1 319 ? 51.312 61.438 4.547 1 34.41 319 ARG B O 1
ATOM 4840 N N . SER B 1 320 ? 51.562 63.062 3.176 1 32.97 320 SER B N 1
ATOM 4841 C CA . SER B 1 320 ? 52.906 62.938 2.588 1 32.97 320 SER B CA 1
ATOM 4842 C C . SER B 1 320 ? 54 63.094 3.648 1 32.97 320 SER B C 1
ATOM 4844 O O . SER B 1 320 ? 53.969 64 4.453 1 32.97 320 SER B O 1
ATOM 4846 N N . PHE B 1 321 ? 54.562 62.031 4.258 1 31.38 321 PHE B N 1
ATOM 4847 C CA . PHE B 1 321 ? 55.625 61.906 5.242 1 31.38 321 PHE B CA 1
ATOM 4848 C C . PHE B 1 321 ? 56.906 62.562 4.742 1 31.38 321 PHE B C 1
ATOM 4850 O O . PHE B 1 321 ? 58 62.312 5.262 1 31.38 321 PHE B O 1
ATOM 4857 N N . ALA B 1 322 ? 56.969 63.406 3.684 1 27.14 322 ALA B N 1
ATOM 4858 C CA . ALA B 1 322 ? 58.219 63.844 3.123 1 27.14 322 ALA B CA 1
ATOM 4859 C C . ALA B 1 322 ? 59.125 64.438 4.203 1 27.14 322 ALA B C 1
ATOM 4861 O O . ALA B 1 322 ? 60.344 64.312 4.141 1 27.14 322 ALA B O 1
ATOM 4862 N N . GLN B 1 323 ? 58.594 65.312 5 1 25.23 323 GLN B N 1
ATOM 4863 C CA . GLN B 1 323 ? 59.469 66.5 5.207 1 25.23 323 GLN B CA 1
ATOM 4864 C C . GLN B 1 323 ? 60.531 66.188 6.258 1 25.23 323 GLN B C 1
ATOM 4866 O O . GLN B 1 323 ? 61.188 67.125 6.727 1 25.23 323 GLN B O 1
ATOM 4871 N N . ALA B 1 324 ? 60.594 64.938 6.832 1 28.02 324 ALA B N 1
ATOM 4872 C CA . ALA B 1 324 ? 61.375 65.125 8.047 1 28.02 324 ALA B CA 1
ATOM 4873 C C . ALA B 1 324 ? 62.875 65.25 7.723 1 28.02 324 ALA B C 1
ATOM 4875 O O . ALA B 1 324 ? 63.719 65.062 8.602 1 28.02 324 ALA B O 1
ATOM 4876 N N . ALA B 1 325 ? 63.281 65.188 6.363 1 28.73 325 ALA B N 1
ATOM 4877 C CA . ALA B 1 325 ? 64.688 65.125 6.199 1 28.73 325 ALA B CA 1
ATOM 4878 C C . ALA B 1 325 ? 65.438 66.312 6.758 1 28.73 325 ALA B C 1
ATOM 4880 O O . ALA B 1 325 ? 66.625 66.5 6.598 1 28.73 325 ALA B O 1
ATOM 4881 N N . GLY B 1 326 ? 64.562 67.312 7.105 1 22.88 326 GLY B N 1
ATOM 4882 C CA . GLY B 1 326 ? 65.438 68.5 7.141 1 22.88 326 GLY B CA 1
ATOM 4883 C C . GLY B 1 326 ? 66.625 68.375 8.023 1 22.88 326 GLY B C 1
ATOM 4884 O O . GLY B 1 326 ? 67.75 68.625 7.578 1 22.88 326 GLY B O 1
ATOM 4885 N N . ARG B 1 327 ? 66.625 69.125 9.141 1 23.89 327 ARG B N 1
ATOM 4886 C CA . ARG B 1 327 ? 67.688 70 9.672 1 23.89 327 ARG B CA 1
ATOM 4887 C C . ARG B 1 327 ? 68.625 69.25 10.578 1 23.89 327 ARG B C 1
ATOM 4889 O O . ARG B 1 327 ? 68.312 69 11.742 1 23.89 327 ARG B O 1
ATOM 4896 N N . ALA B 1 328 ? 69 67.875 10.148 1 21.92 328 ALA B N 1
ATOM 4897 C CA . ALA B 1 328 ? 70.312 67.688 10.75 1 21.92 328 ALA B CA 1
ATOM 4898 C C . ALA B 1 328 ? 71.375 68.5 9.992 1 21.92 328 ALA B C 1
ATOM 4900 O O . ALA B 1 328 ? 71.312 68.562 8.766 1 21.92 328 ALA B O 1
#

pLDDT: mean 79.4, std 22.74, range [21.84, 98.69]

InterPro domains:
  IPR002738 RNase P subunit p30 [PF01876] (67-256)
  IPR002738 RNase P subunit p30 [PTHR13031] (13-283)
  IPR016195 Polymerase/histidinol phosphatase-like [SSF89550] (30-262)